Protein AF-0000000082329193 (afdb_homodimer)

Radius of gyration: 23.42 Å; Cα contacts (8 Å, |Δi|>4): 930; chains: 2; bounding box: 55×65×47 Å

Sequence (486 aa):
MKSSQPLEFGHDDRKLIYEYVERHGAVDPEEARRELDVDPSGLRHHVAILKRDGRLEETDGKLRVTIDAGAEEEYVADDLEFHVRPARQEDLSGVVGAIRQVAAEKTYIEAESVADEIDHEEALLRHNELESRMFFVATVEDEVVGWVHIHAPELEKLSHTAELTVGVLDEYQGHGLGSHLLSRGLEWAGSNGYERVYQSVPSSNEDAIAFLEAHDWETEAVREDHYKLNGHYVDEVMMAIELMKSSQPLEFGHDDRKLIYEYVERHGAVDPEEARRELDVDPSGLRHHVAILKRDGRLEETDGKLRVTIDAGAEEEYVADDLEFHVRPARQEDLSGVVGAIRQVAAEKTYIEAESVADEIDHEEALLRHNELESRMFFVATVEDEVVGWVHIHAPELEKLSHTAELTVGVLDEYQGHGLGSHLLSRGLEWAGSNGYERVYQSVPSSNEDAIAFLEAHDWETEAVREDHYKLNGHYVDEVMMAIEL

Secondary structure (DSSP, 8-state):
---------SSHHHHHHHHHHHHHSSB-HHHHHHHHT--HHHHHHHHHHHHHTTSEEEETTEEEE-------EEEEETTEEEEEEE--GGGHHHHHHHHHHHHHHHT-HHHHHHHHHHHHHT-S-EESSSEEEEEEEEEETTEEEEEEEEEEE--GGGTTEEEEEEEE-GGGTTSSHHHHHHHHHHHHHHHTT--EEEEEEETT-HHHHHHHHHTT-EEEEEEEEEEEETTEEEEEEEEEEE-/---------SSHHHHHHHHHHHHHSSB-HHHHHHHHT--HHHHHHHHHHHHHTTSEEEETTEEEE-------EEEEETTEEEEEEE--GGGHHHHHHHHHHHHHHHT-HHHHHHHHHHHHHT-S-EESSSEEEEEEEEEETTEEEEEEEEEEE--GGGTTEEEEEEEE-GGGTTSSHHHHHHHHHHHHHHHTT--EEEEEEETT-HHHHHHHHHTT-EEEEEEEEEEEETTEEEEEEEEEEE-

Structure (mmCIF, N/CA/C/O backbone):
data_AF-0000000082329193-model_v1
#
loop_
_entity.id
_entity.type
_entity.pdbx_description
1 polymer 'GNAT family N-acetyltransferase'
#
loop_
_atom_site.group_PDB
_atom_site.id
_atom_site.type_symbol
_atom_site.label_atom_id
_atom_site.label_alt_id
_atom_site.label_comp_id
_atom_site.label_asym_id
_atom_site.label_entity_id
_atom_site.label_seq_id
_atom_site.pdbx_PDB_ins_code
_atom_site.Cartn_x
_atom_site.Cartn_y
_atom_site.Cartn_z
_atom_site.occupancy
_atom_site.B_iso_or_equiv
_atom_site.auth_seq_id
_atom_site.auth_comp_id
_atom_site.auth_asym_id
_atom_site.auth_atom_id
_atom_site.pdbx_PDB_model_num
ATOM 1 N N . MET A 1 1 ? -9.039 -22.938 12.07 1 22.84 1 MET A N 1
ATOM 2 C CA . MET A 1 1 ? -7.895 -22.406 11.328 1 22.84 1 MET A CA 1
ATOM 3 C C . MET A 1 1 ? -7.031 -21.531 12.227 1 22.84 1 MET A C 1
ATOM 5 O O . MET A 1 1 ? -7.535 -20.594 12.852 1 22.84 1 MET A O 1
ATOM 9 N N . LYS A 1 2 ? -5.883 -21.906 12.758 1 33.28 2 LYS A N 1
ATOM 10 C CA . LYS A 1 2 ? -5.219 -21.312 13.914 1 33.28 2 LYS A CA 1
ATOM 11 C C . LYS A 1 2 ? -5.074 -19.797 13.75 1 33.28 2 LYS A C 1
ATOM 13 O O . LYS A 1 2 ? -4.789 -19.312 12.656 1 33.28 2 LYS A O 1
ATOM 18 N N . SER A 1 3 ? -5.703 -18.969 14.344 1 34.03 3 SER A N 1
ATOM 19 C CA . SER A 1 3 ? -5.602 -17.516 14.508 1 34.03 3 SER A CA 1
ATOM 20 C C . SER A 1 3 ? -4.18 -17.031 14.25 1 34.03 3 SER A C 1
ATOM 22 O O . SER A 1 3 ? -3.219 -17.609 14.766 1 34.03 3 SER A O 1
ATOM 24 N N . SER A 1 4 ? -3.818 -16.609 13.133 1 41.75 4 SER A N 1
ATOM 25 C CA . SER A 1 4 ? -2.434 -16.219 12.891 1 41.75 4 SER A CA 1
ATOM 26 C C . SER A 1 4 ? -1.807 -15.609 14.141 1 41.75 4 SER A C 1
ATOM 28 O O . SER A 1 4 ? -2.303 -14.609 14.672 1 41.75 4 SER A O 1
ATOM 30 N N . GLN A 1 5 ? -1.418 -16.344 15.125 1 50.56 5 GLN A N 1
ATOM 31 C CA . GLN A 1 5 ? -0.694 -15.922 16.328 1 50.56 5 GLN A CA 1
ATOM 32 C C . GLN A 1 5 ? 0.233 -14.742 16.016 1 50.56 5 GLN A C 1
ATOM 34 O O . GLN A 1 5 ? 0.894 -14.727 14.977 1 50.56 5 GLN A O 1
ATOM 39 N N . PRO A 1 6 ? -0.07 -13.633 16.625 1 60.91 6 PRO A N 1
ATOM 40 C CA . PRO A 1 6 ? 0.917 -12.555 16.531 1 60.91 6 PRO A CA 1
ATOM 41 C C . PRO A 1 6 ? 2.354 -13.07 16.484 1 60.91 6 PRO A C 1
ATOM 43 O O . PRO A 1 6 ? 2.66 -14.102 17.094 1 60.91 6 PRO A O 1
ATOM 46 N N . LEU A 1 7 ? 3.037 -12.672 15.383 1 72.06 7 LEU A N 1
ATOM 47 C CA . LEU A 1 7 ? 4.449 -13.031 15.297 1 72.06 7 LEU A CA 1
ATOM 48 C C . LEU A 1 7 ? 5.18 -12.68 16.594 1 72.06 7 LEU A C 1
ATOM 50 O O . LEU A 1 7 ? 5.461 -11.508 16.844 1 72.06 7 LEU A O 1
ATOM 54 N N . GLU A 1 8 ? 5.086 -13.609 17.578 1 80.25 8 GLU A N 1
ATOM 55 C CA . GLU A 1 8 ? 5.855 -13.414 18.797 1 80.25 8 GLU A CA 1
ATOM 56 C C . GLU A 1 8 ? 7.238 -14.055 18.688 1 80.25 8 GLU A C 1
ATOM 58 O O . GLU A 1 8 ? 7.359 -15.227 18.312 1 80.25 8 GLU A O 1
ATOM 63 N N . PHE A 1 9 ? 8.273 -13.305 18.969 1 87.19 9 PHE A N 1
ATOM 64 C CA . PHE A 1 9 ? 9.633 -13.789 18.766 1 87.19 9 PHE A CA 1
ATOM 65 C C . PHE A 1 9 ? 10.336 -14 20.094 1 87.19 9 PHE A C 1
ATOM 67 O O . PHE A 1 9 ? 11.344 -14.711 20.172 1 87.19 9 PHE A O 1
ATOM 74 N N . GLY A 1 10 ? 9.852 -13.453 21.141 1 84.94 10 GLY A N 1
ATOM 75 C CA . GLY A 1 10 ? 10.391 -13.633 22.469 1 84.94 10 GLY A CA 1
ATOM 76 C C . GLY A 1 10 ? 11.758 -13 22.656 1 84.94 10 GLY A C 1
ATOM 77 O O . GLY A 1 10 ? 12.32 -13.047 23.75 1 84.94 10 GLY A O 1
ATOM 78 N N . HIS A 1 11 ? 12.422 -12.602 21.641 1 89.31 11 HIS A N 1
ATOM 79 C CA . HIS A 1 11 ? 13.75 -11.992 21.688 1 89.31 11 HIS A CA 1
ATOM 80 C C . HIS A 1 11 ? 13.938 -11.016 20.531 1 89.31 11 HIS A C 1
ATOM 82 O O . HIS A 1 11 ? 13.578 -11.312 19.391 1 89.31 11 HIS A O 1
ATOM 88 N N . ASP A 1 12 ? 14.586 -9.961 20.797 1 90.5 12 ASP A N 1
ATOM 89 C CA . ASP A 1 12 ? 14.758 -8.891 19.828 1 90.5 12 ASP A CA 1
ATOM 90 C C . ASP A 1 12 ? 15.57 -9.367 18.625 1 90.5 12 ASP A C 1
ATOM 92 O O . ASP A 1 12 ? 15.25 -9.047 17.484 1 90.5 12 ASP A O 1
ATOM 96 N N . ASP A 1 13 ? 16.547 -10.109 18.891 1 91.62 13 ASP A N 1
ATOM 97 C CA . ASP A 1 13 ? 17.406 -10.602 17.812 1 91.62 13 ASP A CA 1
ATOM 98 C C . ASP A 1 13 ? 16.609 -11.516 16.875 1 91.62 13 ASP A C 1
ATOM 100 O O . ASP A 1 13 ? 16.812 -11.477 15.656 1 91.62 13 ASP A O 1
ATOM 104 N N . ARG A 1 14 ? 15.797 -12.305 17.422 1 93.38 14 ARG A N 1
ATOM 105 C CA . ARG A 1 14 ? 14.984 -13.195 16.609 1 93.38 14 ARG A CA 1
ATOM 106 C C . ARG A 1 14 ? 14.039 -12.406 15.711 1 93.38 14 ARG A C 1
ATOM 108 O O . ARG A 1 14 ? 13.852 -12.75 14.539 1 93.38 14 ARG A O 1
ATOM 115 N N . LYS A 1 15 ? 13.523 -11.398 16.344 1 92.69 15 LYS A N 1
ATOM 116 C CA . LYS A 1 15 ? 12.648 -10.531 15.547 1 92.69 15 LYS A CA 1
ATOM 117 C C . LYS A 1 15 ? 13.414 -9.891 14.391 1 92.69 15 LYS A C 1
ATOM 119 O O . LYS A 1 15 ? 12.945 -9.891 13.25 1 92.69 15 LYS A O 1
ATOM 124 N N . LEU A 1 16 ? 14.539 -9.461 14.68 1 92.25 16 LEU A N 1
ATOM 125 C CA . LEU A 1 16 ? 15.359 -8.789 13.68 1 92.25 16 LEU A CA 1
ATOM 126 C C . LEU A 1 16 ? 15.75 -9.75 12.562 1 92.25 16 LEU A C 1
ATOM 128 O O . LEU A 1 16 ? 15.695 -9.383 11.383 1 92.25 16 LEU A O 1
ATOM 132 N N . ILE A 1 17 ? 16.125 -10.875 12.969 1 93.44 17 ILE A N 1
ATOM 133 C CA . ILE A 1 17 ? 16.531 -11.883 11.992 1 93.44 17 ILE A CA 1
ATOM 134 C C . ILE A 1 17 ? 15.344 -12.234 11.094 1 93.44 17 ILE A C 1
ATOM 136 O O . ILE A 1 17 ? 15.469 -12.266 9.867 1 93.44 17 ILE A O 1
ATOM 140 N N . TYR A 1 18 ? 14.258 -12.438 11.703 1 93.44 18 TYR A N 1
ATOM 141 C CA . TYR A 1 18 ? 13.062 -12.781 10.953 1 93.44 18 TYR A CA 1
ATOM 142 C C . TYR A 1 18 ? 12.703 -11.68 9.961 1 93.44 18 TYR A C 1
ATOM 144 O O . TYR A 1 18 ? 12.461 -11.945 8.781 1 93.44 18 TYR A O 1
ATOM 152 N N . GLU A 1 19 ? 12.664 -10.492 10.414 1 91.31 19 GLU A N 1
ATOM 153 C CA . GLU A 1 19 ? 12.281 -9.359 9.578 1 91.31 19 GLU A CA 1
ATOM 154 C C . GLU A 1 19 ? 13.25 -9.18 8.414 1 91.31 19 GLU A C 1
ATOM 156 O O . GLU A 1 19 ? 12.836 -8.82 7.309 1 91.31 19 GLU A O 1
ATOM 161 N N . TYR A 1 20 ? 14.492 -9.445 8.711 1 92.19 20 TYR A N 1
ATOM 162 C CA . TYR A 1 20 ? 15.492 -9.344 7.652 1 92.19 20 TYR A CA 1
ATOM 163 C C . TYR A 1 20 ? 15.234 -10.375 6.559 1 92.19 20 TYR A C 1
ATOM 165 O O . TYR A 1 20 ? 15.242 -10.039 5.371 1 92.19 20 TYR A O 1
ATOM 173 N N . VAL A 1 21 ? 14.977 -11.586 6.984 1 92.94 21 VAL A N 1
ATOM 174 C CA . VAL A 1 21 ? 14.719 -12.656 6.035 1 92.94 21 VAL A CA 1
ATOM 175 C C . VAL A 1 21 ? 13.445 -12.367 5.254 1 92.94 21 VAL A C 1
ATOM 177 O O . VAL A 1 21 ? 13.406 -12.5 4.027 1 92.94 21 VAL A O 1
ATOM 180 N N . GLU A 1 22 ? 12.5 -11.977 5.941 1 91 22 GLU A N 1
ATOM 181 C CA . GLU A 1 22 ? 11.211 -11.672 5.328 1 91 22 GLU A CA 1
ATOM 182 C C . GLU A 1 22 ? 11.352 -10.562 4.289 1 91 22 GLU A C 1
ATOM 184 O O . GLU A 1 22 ? 10.797 -10.664 3.191 1 91 22 GLU A O 1
ATOM 189 N N . ARG A 1 23 ? 12.078 -9.586 4.555 1 88.94 23 ARG A N 1
ATOM 190 C CA . ARG A 1 23 ? 12.258 -8.422 3.688 1 88.94 23 ARG A CA 1
ATOM 191 C C . ARG A 1 23 ? 13.016 -8.805 2.416 1 88.94 23 ARG A C 1
ATOM 193 O O . ARG A 1 23 ? 12.781 -8.219 1.354 1 88.94 23 ARG A O 1
ATOM 200 N N . HIS A 1 24 ? 13.797 -9.805 2.545 1 90.19 24 HIS A N 1
ATOM 201 C CA . HIS A 1 24 ? 14.68 -10.094 1.423 1 90.19 24 HIS A CA 1
ATOM 202 C C . HIS A 1 24 ? 14.242 -11.359 0.688 1 90.19 24 HIS A C 1
ATOM 204 O O . HIS A 1 24 ? 14.734 -11.648 -0.405 1 90.19 24 HIS A O 1
ATOM 210 N N . GLY A 1 25 ? 13.312 -12.086 1.267 1 90.38 25 GLY A N 1
ATOM 211 C CA . GLY A 1 25 ? 12.727 -13.242 0.604 1 90.38 25 GLY A CA 1
ATOM 212 C C . GLY A 1 25 ? 13.523 -14.516 0.813 1 90.38 25 GLY A C 1
ATOM 213 O O . GLY A 1 25 ? 12.961 -15.555 1.174 1 90.38 25 GLY A O 1
ATOM 214 N N . ALA A 1 26 ? 14.82 -14.492 0.494 1 92.12 26 ALA A N 1
ATOM 215 C CA . ALA A 1 26 ? 15.797 -15.562 0.684 1 92.12 26 ALA A CA 1
ATOM 216 C C . ALA A 1 26 ? 17.188 -15 0.984 1 92.12 26 ALA A C 1
ATOM 218 O O . ALA A 1 26 ? 17.734 -14.227 0.193 1 92.12 26 ALA A O 1
ATOM 219 N N . VAL A 1 27 ? 17.719 -15.508 2.176 1 94.81 27 VAL A N 1
ATOM 220 C CA . VAL A 1 27 ? 18.938 -14.836 2.611 1 94.81 27 VAL A CA 1
ATOM 221 C C . VAL A 1 27 ? 19.984 -15.867 3.021 1 94.81 27 VAL A C 1
ATOM 223 O O . VAL A 1 27 ? 19.656 -16.875 3.648 1 94.81 27 VAL A O 1
ATOM 226 N N . ASP A 1 28 ? 21.203 -15.586 2.588 1 95.19 28 ASP A N 1
ATOM 227 C CA . ASP A 1 28 ? 22.328 -16.344 3.125 1 95.19 28 ASP A CA 1
ATOM 228 C C . ASP A 1 28 ? 22.516 -16.047 4.609 1 95.19 28 ASP A C 1
ATOM 230 O O . ASP A 1 28 ? 22.594 -14.891 5.016 1 95.19 28 ASP A O 1
ATOM 234 N N . PRO A 1 29 ? 22.547 -17.125 5.379 1 94.12 29 PRO A N 1
ATOM 235 C CA . PRO A 1 29 ? 22.688 -16.906 6.824 1 94.12 29 PRO A CA 1
ATOM 236 C C . PRO A 1 29 ? 23.891 -16.047 7.184 1 94.12 29 PRO A C 1
ATOM 238 O O . PRO A 1 29 ? 23.797 -15.203 8.078 1 94.12 29 PRO A O 1
ATOM 241 N N . GLU A 1 30 ? 24.984 -16.219 6.539 1 92.81 30 GLU A N 1
ATOM 242 C CA . GLU A 1 30 ? 26.172 -15.43 6.848 1 92.81 30 GLU A CA 1
ATOM 243 C C . GLU A 1 30 ? 25.984 -13.969 6.457 1 92.81 30 GLU A C 1
ATOM 245 O O . GLU A 1 30 ? 26.484 -13.07 7.137 1 92.81 30 GLU A O 1
ATOM 250 N N . GLU A 1 31 ? 25.375 -13.812 5.426 1 92.75 31 GLU A N 1
ATOM 251 C CA . GLU A 1 31 ? 25.047 -12.445 5.023 1 92.75 31 GLU A CA 1
ATOM 252 C C . GLU A 1 31 ? 24.156 -11.766 6.059 1 92.75 31 GLU A C 1
ATOM 254 O O . GLU A 1 31 ? 24.391 -10.617 6.426 1 92.75 31 GLU A O 1
ATOM 259 N N . ALA A 1 32 ? 23.141 -12.492 6.473 1 92.12 32 ALA A N 1
ATOM 260 C CA . ALA A 1 32 ? 22.25 -11.969 7.5 1 92.12 32 ALA A CA 1
ATOM 261 C C . ALA A 1 32 ? 23.016 -11.609 8.766 1 92.12 32 ALA A C 1
ATOM 263 O O . ALA A 1 32 ? 22.781 -10.555 9.367 1 92.12 32 ALA A O 1
ATOM 264 N N . ARG A 1 33 ? 23.906 -12.43 9.117 1 92 33 ARG A N 1
ATOM 265 C CA . ARG A 1 33 ? 24.719 -12.211 10.305 1 92 33 ARG A CA 1
ATOM 266 C C . ARG A 1 33 ? 25.5 -10.906 10.203 1 92 33 ARG A C 1
ATOM 268 O O . ARG A 1 33 ? 25.484 -10.094 11.133 1 92 33 ARG A O 1
ATOM 275 N N . ARG A 1 34 ? 26.172 -10.711 9.125 1 90.94 34 ARG A N 1
ATOM 276 C CA . ARG A 1 34 ? 27 -9.523 8.906 1 90.94 34 ARG A CA 1
ATOM 277 C C . ARG A 1 34 ? 26.141 -8.258 8.898 1 90.94 34 ARG A C 1
ATOM 279 O O . ARG A 1 34 ? 26.5 -7.266 9.539 1 90.94 34 ARG A O 1
ATOM 286 N N . GLU A 1 35 ? 25.062 -8.328 8.289 1 88.62 35 GLU A N 1
ATOM 287 C CA . GLU A 1 35 ? 24.203 -7.16 8.125 1 88.62 35 GLU A CA 1
ATOM 288 C C . GLU A 1 35 ? 23.531 -6.773 9.445 1 88.62 35 GLU A C 1
ATOM 290 O O . GLU A 1 35 ? 23.312 -5.594 9.711 1 88.62 35 GLU A O 1
ATOM 295 N N . LEU A 1 36 ? 23.25 -7.777 10.273 1 91.5 36 LEU A N 1
ATOM 296 C CA . LEU A 1 36 ? 22.516 -7.527 11.5 1 91.5 36 LEU A CA 1
ATOM 297 C C . LEU A 1 36 ? 23.469 -7.387 12.688 1 91.5 36 LEU A C 1
ATOM 299 O O . LEU A 1 36 ? 23.031 -7.082 13.805 1 91.5 36 LEU A O 1
ATOM 303 N N . ASP A 1 37 ? 24.672 -7.594 12.398 1 91.06 37 ASP A N 1
ATOM 304 C CA . ASP A 1 37 ? 25.719 -7.492 13.414 1 91.06 37 ASP A CA 1
ATOM 305 C C . ASP A 1 37 ? 25.422 -8.406 14.594 1 91.06 37 ASP A C 1
ATOM 307 O O . ASP A 1 37 ? 25.438 -7.965 15.75 1 91.06 37 ASP A O 1
ATOM 311 N N . VAL A 1 38 ? 25.125 -9.594 14.312 1 90.88 38 VAL A N 1
ATOM 312 C CA . VAL A 1 38 ? 24.906 -10.625 15.32 1 90.88 38 VAL A CA 1
ATOM 313 C C . VAL A 1 38 ? 26.094 -11.594 15.328 1 90.88 38 VAL A C 1
ATOM 315 O O . VAL A 1 38 ? 26.641 -11.922 14.273 1 90.88 38 VAL A O 1
ATOM 318 N N . ASP A 1 39 ? 26.469 -12.016 16.5 1 92.31 39 ASP A N 1
ATOM 319 C CA . ASP A 1 39 ? 27.594 -12.945 16.547 1 92.31 39 ASP A CA 1
ATOM 320 C C . ASP A 1 39 ? 27.188 -14.32 16.016 1 92.31 39 ASP A C 1
ATOM 322 O O . ASP A 1 39 ? 26.016 -14.68 16.031 1 92.31 39 ASP A O 1
ATOM 326 N N . PRO A 1 40 ? 28.141 -15.047 15.562 1 92.25 40 PRO A N 1
ATOM 327 C CA . PRO A 1 40 ? 27.844 -16.328 14.914 1 92.25 40 PRO A CA 1
ATOM 328 C C . PRO A 1 40 ? 27.078 -17.297 15.812 1 92.25 40 PRO A C 1
ATOM 330 O O . PRO A 1 40 ? 26.141 -17.938 15.367 1 92.25 40 PRO A O 1
ATOM 333 N N . SER A 1 41 ? 27.469 -17.406 17.031 1 93.62 41 SER A N 1
ATOM 334 C CA . SER A 1 41 ? 26.797 -18.297 17.953 1 93.62 41 SER A CA 1
ATOM 335 C C . SER A 1 41 ? 25.359 -17.859 18.188 1 93.62 41 SER A C 1
ATOM 337 O O . SER A 1 41 ? 24.453 -18.703 18.266 1 93.62 41 SER A O 1
ATOM 339 N N . GLY A 1 42 ? 25.172 -16.641 18.312 1 92.88 42 GLY A N 1
ATOM 340 C CA . GLY A 1 42 ? 23.828 -16.094 18.484 1 92.88 42 GLY A CA 1
ATOM 341 C C . GLY A 1 42 ? 22.922 -16.344 17.297 1 92.88 42 GLY A C 1
ATOM 342 O O . GLY A 1 42 ? 21.766 -16.734 17.453 1 92.88 42 GLY A O 1
ATOM 343 N N . LEU A 1 43 ? 23.469 -16.109 16.141 1 94.5 43 LEU A N 1
ATOM 344 C CA . LEU A 1 43 ? 22.672 -16.328 14.93 1 94.5 43 LEU A CA 1
ATOM 345 C C . LEU A 1 43 ? 22.219 -17.766 14.844 1 94.5 43 LEU A C 1
ATOM 347 O O . LEU A 1 43 ? 21.031 -18.031 14.594 1 94.5 43 LEU A O 1
ATOM 351 N N . ARG A 1 44 ? 23.172 -18.641 15.031 1 94 44 ARG A N 1
ATOM 352 C CA . ARG A 1 44 ? 22.859 -20.062 14.961 1 94 44 ARG A CA 1
ATOM 353 C C . ARG A 1 44 ? 21.766 -20.422 15.969 1 94 44 ARG A C 1
ATOM 355 O O . ARG A 1 44 ? 20.828 -21.156 15.633 1 94 44 ARG A O 1
ATOM 362 N N . HIS A 1 45 ? 21.922 -19.891 17.141 1 95.25 45 HIS A N 1
ATOM 363 C CA . HIS A 1 45 ? 20.969 -20.156 18.203 1 95.25 45 HIS A CA 1
ATOM 364 C C . HIS A 1 45 ? 19.578 -19.625 17.844 1 95.25 45 HIS A C 1
ATOM 366 O O . HIS A 1 45 ? 18.594 -20.359 17.922 1 95.25 45 HIS A O 1
ATOM 372 N N . HIS A 1 46 ? 19.469 -18.453 17.422 1 95.12 46 HIS A N 1
ATOM 373 C CA . HIS A 1 46 ? 18.203 -17.812 17.141 1 95.12 46 HIS A CA 1
ATOM 374 C C . HIS A 1 46 ? 17.547 -18.422 15.906 1 95.12 46 HIS A C 1
ATOM 376 O O . HIS A 1 46 ? 16.328 -18.609 15.875 1 95.12 46 HIS A O 1
ATOM 382 N N . VAL A 1 47 ? 18.328 -18.703 14.938 1 95.56 47 VAL A N 1
ATOM 383 C CA . VAL A 1 47 ? 17.797 -19.328 13.727 1 95.56 47 VAL A CA 1
ATOM 384 C C . VAL A 1 47 ? 17.234 -20.703 14.055 1 95.56 47 VAL A C 1
ATOM 386 O O . VAL A 1 47 ? 16.188 -21.094 13.539 1 95.56 47 VAL A O 1
ATOM 389 N N . ALA A 1 48 ? 17.922 -21.391 14.898 1 95.56 48 ALA A N 1
ATOM 390 C CA . ALA A 1 48 ? 17.453 -22.703 15.32 1 95.56 48 ALA A CA 1
ATOM 391 C C . ALA A 1 48 ? 16.078 -22.609 15.984 1 95.56 48 ALA A C 1
ATOM 393 O O . ALA A 1 48 ? 15.195 -23.422 15.719 1 95.56 48 ALA A O 1
ATOM 394 N N . ILE A 1 49 ? 15.914 -21.672 16.766 1 94.56 49 ILE A N 1
ATOM 395 C CA . ILE A 1 49 ? 14.641 -21.469 17.453 1 94.56 49 ILE A CA 1
ATOM 396 C C . ILE A 1 49 ? 13.57 -21.062 16.453 1 94.56 49 ILE A C 1
ATOM 398 O O . ILE A 1 49 ? 12.445 -21.578 16.5 1 94.56 49 ILE A O 1
ATOM 402 N N . LEU A 1 50 ? 13.914 -20.172 15.539 1 94.88 50 LEU A N 1
ATOM 403 C CA . LEU A 1 50 ? 12.969 -19.719 14.523 1 94.88 50 LEU A CA 1
ATOM 404 C C . LEU A 1 50 ? 12.516 -20.875 13.641 1 94.88 50 LEU A C 1
ATOM 406 O O . LEU A 1 50 ? 11.352 -20.938 13.234 1 94.88 50 LEU A O 1
ATOM 410 N N . LYS A 1 51 ? 13.422 -21.766 13.375 1 94.38 51 LYS A N 1
ATOM 411 C CA . LYS A 1 51 ? 13.086 -22.953 12.594 1 94.38 51 LYS A CA 1
ATOM 412 C C . LYS A 1 51 ? 12.172 -23.875 13.391 1 94.38 51 LYS A C 1
ATOM 414 O O . LYS A 1 51 ? 11.18 -24.375 12.859 1 94.38 51 LYS A O 1
ATOM 419 N N . ARG A 1 52 ? 12.531 -24.078 14.586 1 93.12 52 ARG A N 1
ATOM 420 C CA . ARG A 1 52 ? 11.734 -24.922 15.461 1 93.12 52 ARG A CA 1
ATOM 421 C C . ARG A 1 52 ? 10.305 -24.406 15.594 1 93.12 52 ARG A C 1
ATOM 423 O O . ARG A 1 52 ? 9.352 -25.172 15.586 1 93.12 52 ARG A O 1
ATOM 430 N N . ASP A 1 53 ? 10.211 -23.109 15.633 1 91.69 53 ASP A N 1
ATOM 431 C CA . ASP A 1 53 ? 8.922 -22.453 15.82 1 91.69 53 ASP A CA 1
ATOM 432 C C . ASP A 1 53 ? 8.164 -22.344 14.492 1 91.69 53 ASP A C 1
ATOM 434 O O . ASP A 1 53 ? 7.07 -21.797 14.445 1 91.69 53 ASP A O 1
ATOM 438 N N . GLY A 1 54 ? 8.742 -22.797 13.453 1 89.94 54 GLY A N 1
ATOM 439 C CA . GLY A 1 54 ? 8.086 -22.797 12.156 1 89.94 54 GLY A CA 1
ATOM 440 C C . GLY A 1 54 ? 8.039 -21.438 11.5 1 89.94 54 GLY A C 1
ATOM 441 O O . GLY A 1 54 ? 7.172 -21.172 10.672 1 89.94 54 GLY A O 1
ATOM 442 N N . ARG A 1 55 ? 8.906 -20.562 11.906 1 92.44 55 ARG A N 1
ATOM 443 C CA . ARG A 1 55 ? 8.922 -19.219 11.352 1 92.44 55 ARG A CA 1
ATOM 444 C C . ARG A 1 55 ? 9.844 -19.125 10.141 1 92.44 55 ARG A C 1
ATOM 446 O O . ARG A 1 55 ? 9.523 -18.453 9.156 1 92.44 55 ARG A O 1
ATOM 453 N N . LEU A 1 56 ? 10.93 -19.812 10.273 1 94.25 56 LEU A N 1
ATOM 454 C CA . LEU A 1 56 ? 11.883 -19.859 9.172 1 94.25 56 LEU A CA 1
ATOM 455 C C . LEU A 1 56 ? 12.141 -21.297 8.734 1 94.25 56 LEU A C 1
ATOM 457 O O . LEU A 1 56 ? 11.914 -22.234 9.5 1 94.25 56 LEU A O 1
ATOM 461 N N . GLU A 1 57 ? 12.547 -21.422 7.555 1 93.38 57 GLU A N 1
ATOM 462 C CA . GLU A 1 57 ? 13.055 -22.672 6.996 1 93.38 57 GLU A CA 1
ATOM 463 C C . GLU A 1 57 ? 14.32 -22.422 6.176 1 93.38 57 GLU A C 1
ATOM 465 O O . GLU A 1 57 ? 14.641 -21.281 5.848 1 93.38 57 GLU A O 1
ATOM 470 N N . GLU A 1 58 ? 15.047 -23.438 6.008 1 93.06 58 GLU A N 1
ATOM 471 C CA . GLU A 1 58 ? 16.266 -23.344 5.203 1 93.06 58 GLU A CA 1
ATOM 472 C C . GLU A 1 58 ? 16.203 -24.266 4 1 93.06 58 GLU A C 1
ATOM 474 O O . GLU A 1 58 ? 15.977 -25.484 4.152 1 93.06 58 GLU A O 1
ATOM 479 N N . THR A 1 59 ? 16.281 -23.734 2.887 1 88.94 59 THR A N 1
ATOM 480 C CA . THR A 1 59 ? 16.297 -24.469 1.63 1 88.94 59 THR A CA 1
ATOM 481 C C . THR A 1 59 ? 17.5 -24.047 0.777 1 88.94 59 THR A C 1
ATOM 483 O O . THR A 1 59 ? 17.688 -22.875 0.49 1 88.94 59 THR A O 1
ATOM 486 N N . ASP A 1 60 ? 18.297 -25.031 0.357 1 91.38 60 ASP A N 1
ATOM 487 C CA . ASP A 1 60 ? 19.469 -24.797 -0.476 1 91.38 60 ASP A CA 1
ATOM 488 C C . ASP A 1 60 ? 20.391 -23.75 0.162 1 91.38 60 ASP A C 1
ATOM 490 O O . ASP A 1 60 ? 20.859 -22.828 -0.51 1 91.38 60 ASP A O 1
ATOM 494 N N . GLY A 1 61 ? 20.422 -23.812 1.43 1 92.12 61 GLY A N 1
ATOM 495 C CA . GLY A 1 61 ? 21.375 -23 2.168 1 92.12 61 GLY A CA 1
ATOM 496 C C . GLY A 1 61 ? 20.891 -21.594 2.438 1 92.12 61 GLY A C 1
ATOM 497 O O . GLY A 1 61 ? 21.625 -20.766 2.977 1 92.12 61 GLY A O 1
ATOM 498 N N . LYS A 1 62 ? 19.703 -21.344 2.068 1 95.25 62 LYS A N 1
ATOM 499 C CA . LYS A 1 62 ? 19.172 -20 2.283 1 95.25 62 LYS A CA 1
ATOM 500 C C . LYS A 1 62 ? 17.984 -20.031 3.242 1 95.25 62 LYS A C 1
ATOM 502 O O . LYS A 1 62 ? 17.188 -20.969 3.221 1 95.25 62 LYS A O 1
ATOM 507 N N . LEU A 1 63 ? 17.938 -19.016 4.078 1 95.56 63 LEU A N 1
ATOM 508 C CA . LEU A 1 63 ? 16.812 -18.859 5.008 1 95.56 63 LEU A CA 1
ATOM 509 C C . LEU A 1 63 ? 15.625 -18.203 4.32 1 95.56 63 LEU A C 1
ATOM 511 O O . LEU A 1 63 ? 15.789 -17.281 3.523 1 95.56 63 LEU A O 1
ATOM 515 N N . ARG A 1 64 ? 14.484 -18.766 4.625 1 93.62 64 ARG A N 1
ATOM 516 C CA . ARG A 1 64 ? 13.219 -18.25 4.105 1 93.62 64 ARG A CA 1
ATOM 517 C C . ARG A 1 64 ? 12.125 -18.297 5.168 1 93.62 64 ARG A C 1
ATOM 519 O O . ARG A 1 64 ? 12.195 -19.109 6.098 1 93.62 64 ARG A O 1
ATOM 526 N N . VAL A 1 65 ? 11.188 -17.422 4.988 1 91 65 VAL A N 1
ATOM 527 C CA . VAL A 1 65 ? 10.031 -17.484 5.875 1 91 65 VAL A CA 1
ATOM 528 C C . VAL A 1 65 ? 9.211 -18.734 5.547 1 91 65 VAL A C 1
ATOM 530 O O . VAL A 1 65 ? 9.055 -19.094 4.379 1 91 65 VAL A O 1
ATOM 533 N N . THR A 1 66 ? 8.719 -19.375 6.617 1 86.56 66 THR A N 1
ATOM 534 C CA . THR A 1 66 ? 7.871 -20.547 6.438 1 86.56 66 THR A CA 1
ATOM 535 C C . THR A 1 66 ? 6.426 -20.141 6.184 1 86.56 66 THR A C 1
ATOM 537 O O . THR A 1 66 ? 5.879 -19.297 6.902 1 86.56 66 THR A O 1
ATOM 540 N N . ILE A 1 67 ? 5.918 -20.672 5.117 1 79.38 67 ILE A N 1
ATOM 541 C CA . ILE A 1 67 ? 4.496 -20.453 4.879 1 79.38 67 ILE A CA 1
ATOM 542 C C . ILE A 1 67 ? 3.801 -21.781 4.617 1 79.38 67 ILE A C 1
ATOM 544 O O . ILE A 1 67 ? 4.289 -22.609 3.83 1 79.38 67 ILE A O 1
ATOM 548 N N . ASP A 1 68 ? 2.768 -22.016 5.352 1 80.38 68 ASP A N 1
ATOM 549 C CA . ASP A 1 68 ? 1.958 -23.203 5.121 1 80.38 68 ASP A CA 1
ATOM 550 C C . ASP A 1 68 ? 1.047 -23.031 3.91 1 80.38 68 ASP A C 1
ATOM 552 O O . ASP A 1 68 ? -0.077 -22.547 4.039 1 80.38 68 ASP A O 1
ATOM 556 N N . ALA A 1 69 ? 1.588 -23.391 2.754 1 80.94 69 ALA A N 1
ATOM 557 C CA . ALA A 1 69 ? 0.855 -23.109 1.524 1 80.94 69 ALA A CA 1
ATOM 558 C C . ALA A 1 69 ? 0.494 -24.391 0.783 1 80.94 69 ALA A C 1
ATOM 560 O O . ALA A 1 69 ? 0.035 -24.344 -0.361 1 80.94 69 ALA A O 1
ATOM 561 N N . GLY A 1 70 ? 0.545 -25.516 1.355 1 80.81 70 GLY A N 1
ATOM 562 C CA . GLY A 1 70 ? 0.214 -26.766 0.703 1 80.81 70 GLY A CA 1
ATOM 563 C C . GLY A 1 70 ? 1.243 -27.188 -0.328 1 80.81 70 GLY A C 1
ATOM 564 O O . GLY A 1 70 ? 2.277 -26.547 -0.487 1 80.81 70 GLY A O 1
ATOM 565 N N . ALA A 1 71 ? 0.945 -28.297 -1.05 1 81.88 71 ALA A N 1
ATOM 566 C CA . ALA A 1 71 ? 1.931 -28.922 -1.929 1 81.88 71 ALA A CA 1
ATOM 567 C C . ALA A 1 71 ? 1.715 -28.516 -3.381 1 81.88 71 ALA A C 1
ATOM 569 O O . ALA A 1 71 ? 0.684 -27.922 -3.717 1 81.88 71 ALA A O 1
ATOM 570 N N . GLU A 1 72 ? 2.744 -28.734 -4.129 1 86.75 72 GLU A N 1
ATOM 571 C CA . GLU A 1 72 ? 2.648 -28.594 -5.578 1 86.75 72 GLU A CA 1
ATOM 572 C C . GLU A 1 72 ? 1.659 -29.609 -6.16 1 86.75 72 GLU A C 1
ATOM 574 O O . GLU A 1 72 ? 1.606 -30.75 -5.727 1 86.75 72 GLU A O 1
ATOM 579 N N . GLU A 1 73 ? 0.875 -29.125 -7.086 1 90.75 73 GLU A N 1
ATOM 580 C CA . GLU A 1 73 ? -0.063 -29.969 -7.812 1 90.75 73 GLU A CA 1
ATOM 581 C C . GLU A 1 73 ? 0.242 -29.984 -9.305 1 90.75 73 GLU A C 1
ATOM 583 O O . GLU A 1 73 ? 0.625 -28.953 -9.875 1 90.75 73 GLU A O 1
ATOM 588 N N . GLU A 1 74 ? 0.102 -31.156 -9.836 1 93 74 GLU A N 1
ATOM 589 C CA . GLU A 1 74 ? 0.354 -31.328 -11.266 1 93 74 GLU A CA 1
ATOM 590 C C . GLU A 1 74 ? -0.945 -31.547 -12.031 1 93 74 GLU A C 1
ATOM 592 O O . GLU A 1 74 ? -1.814 -32.312 -11.586 1 93 74 GLU A O 1
ATOM 597 N N . TYR A 1 75 ? -0.987 -30.891 -13.203 1 91.06 75 TYR A N 1
ATOM 598 C CA . TYR A 1 75 ? -2.164 -31.016 -14.055 1 91.06 75 TYR A CA 1
ATOM 599 C C . TYR A 1 75 ? -1.764 -31.281 -15.5 1 91.06 75 TYR A C 1
ATOM 601 O O . TYR A 1 75 ? -0.697 -30.844 -15.945 1 91.06 75 TYR A O 1
ATOM 609 N N . VAL A 1 76 ? -2.588 -32.094 -16.094 1 87.81 76 VAL A N 1
ATOM 610 C CA . VAL A 1 76 ? -2.455 -32.312 -17.531 1 87.81 76 VAL A CA 1
ATOM 611 C C . VAL A 1 76 ? -3.77 -31.953 -18.219 1 87.81 76 VAL A C 1
ATOM 613 O O . VAL A 1 76 ? -4.82 -32.5 -17.891 1 87.81 76 VAL A O 1
ATOM 616 N N . ALA A 1 77 ? -3.705 -30.922 -19.062 1 82.44 77 ALA A N 1
ATOM 617 C CA . ALA A 1 77 ? -4.875 -30.531 -19.844 1 82.44 77 ALA A CA 1
ATOM 618 C C . ALA A 1 77 ? -4.527 -30.391 -21.312 1 82.44 77 ALA A C 1
ATOM 620 O O . ALA A 1 77 ? -3.648 -29.609 -21.672 1 82.44 77 ALA A O 1
ATOM 621 N N . ASP A 1 78 ? -5.379 -31.062 -22.203 1 83 78 ASP A N 1
ATOM 622 C CA . ASP A 1 78 ? -5.23 -31 -23.641 1 83 78 ASP A CA 1
ATOM 623 C C . ASP A 1 78 ? -3.764 -31.094 -24.062 1 83 78 ASP A C 1
ATOM 625 O O . ASP A 1 78 ? -3.273 -30.25 -24.828 1 83 78 ASP A O 1
ATOM 629 N N . ASP A 1 79 ? -2.973 -31.828 -23.406 1 85.19 79 ASP A N 1
ATOM 630 C CA . ASP A 1 79 ? -1.586 -32.156 -23.734 1 85.19 79 ASP A CA 1
ATOM 631 C C . ASP A 1 79 ? -0.633 -31.109 -23.141 1 85.19 79 ASP A C 1
ATOM 633 O O . ASP A 1 79 ? 0.521 -31 -23.562 1 85.19 79 ASP A O 1
ATOM 637 N N . LEU A 1 80 ? -1.233 -30.234 -22.484 1 92.12 80 LEU A N 1
ATOM 638 C CA . LEU A 1 80 ? -0.365 -29.312 -21.766 1 92.12 80 LEU A CA 1
ATOM 639 C C . LEU A 1 80 ? -0.192 -29.734 -20.312 1 92.12 80 LEU A C 1
ATOM 641 O O . LEU A 1 80 ? -1.174 -29.875 -19.578 1 92.12 80 LEU A O 1
ATOM 645 N N . GLU A 1 81 ? 1.039 -29.953 -20 1 95.69 81 GLU A N 1
ATOM 646 C CA . GLU A 1 81 ? 1.366 -30.281 -18.609 1 95.69 81 GLU A CA 1
ATOM 647 C C . GLU A 1 81 ? 1.831 -29.047 -17.844 1 95.69 81 GLU A C 1
ATOM 649 O O . GLU A 1 81 ? 2.725 -28.328 -18.297 1 95.69 81 GLU A O 1
ATOM 654 N N . PHE A 1 82 ? 1.162 -28.797 -16.703 1 96.44 82 PHE A N 1
ATOM 655 C CA . PHE A 1 82 ? 1.584 -27.656 -15.906 1 96.44 82 PHE A CA 1
ATOM 656 C C . PHE A 1 82 ? 1.472 -27.953 -14.422 1 96.44 82 PHE A C 1
ATOM 658 O O . PHE A 1 82 ? 0.82 -28.922 -14.031 1 96.44 82 PHE A O 1
ATOM 665 N N . HIS A 1 83 ? 2.199 -27.156 -13.625 1 96.75 83 HIS A N 1
ATOM 666 C CA . HIS A 1 83 ? 2.227 -27.297 -12.172 1 96.75 83 HIS A CA 1
ATOM 667 C C . HIS A 1 83 ? 1.708 -26.031 -11.484 1 96.75 83 HIS A C 1
ATOM 669 O O . HIS A 1 83 ? 1.981 -24.922 -11.938 1 96.75 83 HIS A O 1
ATOM 675 N N . VAL A 1 84 ? 0.888 -26.234 -10.438 1 97.12 84 VAL A N 1
ATOM 676 C CA . VAL A 1 84 ? 0.495 -25.141 -9.547 1 97.12 84 VAL A CA 1
ATOM 677 C C . VAL A 1 84 ? 1.13 -25.359 -8.172 1 97.12 84 VAL A C 1
ATOM 679 O O . VAL A 1 84 ? 0.944 -26.406 -7.547 1 97.12 84 VAL A O 1
ATOM 682 N N . ARG A 1 85 ? 1.856 -24.375 -7.727 1 95.88 85 ARG A N 1
ATOM 683 C CA . ARG A 1 85 ? 2.615 -24.5 -6.488 1 95.88 85 ARG A CA 1
ATOM 684 C C . ARG A 1 85 ? 2.85 -23.141 -5.836 1 95.88 85 ARG A C 1
ATOM 686 O O . ARG A 1 85 ? 2.693 -22.109 -6.48 1 95.88 85 ARG A O 1
ATOM 693 N N . PRO A 1 86 ? 3.172 -23.188 -4.543 1 94.88 86 PRO A N 1
ATOM 694 C CA . PRO A 1 86 ? 3.615 -21.922 -3.945 1 94.88 86 PRO A CA 1
ATOM 695 C C . PRO A 1 86 ? 4.84 -21.328 -4.645 1 94.88 86 PRO A C 1
ATOM 697 O O . PRO A 1 86 ? 5.727 -22.078 -5.07 1 94.88 86 PRO A O 1
ATOM 700 N N . ALA A 1 87 ? 4.816 -20.016 -4.805 1 95.38 87 ALA A N 1
ATOM 701 C CA . ALA A 1 87 ? 5.957 -19.344 -5.422 1 95.38 87 ALA A CA 1
ATOM 702 C C . ALA A 1 87 ? 7.176 -19.391 -4.508 1 95.38 87 ALA A C 1
ATOM 704 O O . ALA A 1 87 ? 7.039 -19.422 -3.281 1 95.38 87 ALA A O 1
ATOM 705 N N . ARG A 1 88 ? 8.289 -19.406 -5.156 1 91.06 88 ARG A N 1
ATOM 706 C CA . ARG A 1 88 ? 9.578 -19.266 -4.477 1 91.06 88 ARG A CA 1
ATOM 707 C C . ARG A 1 88 ? 10.273 -17.969 -4.879 1 91.06 88 ARG A C 1
ATOM 709 O O . ARG A 1 88 ? 9.945 -17.375 -5.906 1 91.06 88 ARG A O 1
ATOM 716 N N . GLN A 1 89 ? 11.219 -17.609 -4.008 1 93.25 89 GLN A N 1
ATOM 717 C CA . GLN A 1 89 ? 11.922 -16.359 -4.285 1 93.25 89 GLN A CA 1
ATOM 718 C C . GLN A 1 89 ? 12.57 -16.375 -5.664 1 93.25 89 GLN A C 1
ATOM 720 O O . GLN A 1 89 ? 12.648 -15.352 -6.344 1 93.25 89 GLN A O 1
ATOM 725 N N . GLU A 1 90 ? 13.047 -17.5 -6.062 1 92.94 90 GLU A N 1
ATOM 726 C CA . GLU A 1 90 ? 13.695 -17.672 -7.359 1 92.94 90 GLU A CA 1
ATOM 727 C C . GLU A 1 90 ? 12.727 -17.375 -8.5 1 92.94 90 GLU A C 1
ATOM 729 O O . GLU A 1 90 ? 13.141 -17.156 -9.641 1 92.94 90 GLU A O 1
ATOM 734 N N . ASP A 1 91 ? 11.43 -17.406 -8.227 1 96.06 91 ASP A N 1
ATOM 735 C CA . ASP A 1 91 ? 10.406 -17.172 -9.234 1 96.06 91 ASP A CA 1
ATOM 736 C C . ASP A 1 91 ? 10.18 -15.68 -9.453 1 96.06 91 ASP A C 1
ATOM 738 O O . ASP A 1 91 ? 9.414 -15.281 -10.336 1 96.06 91 ASP A O 1
ATOM 742 N N . LEU A 1 92 ? 10.805 -14.797 -8.727 1 96.75 92 LEU A N 1
ATOM 743 C CA . LEU A 1 92 ? 10.508 -13.367 -8.664 1 96.75 92 LEU A CA 1
ATOM 744 C C . LEU A 1 92 ? 10.508 -12.758 -10.062 1 96.75 92 LEU A C 1
ATOM 746 O O . LEU A 1 92 ? 9.523 -12.148 -10.477 1 96.75 92 LEU A O 1
ATOM 750 N N . SER A 1 93 ? 11.594 -12.906 -10.781 1 96.94 93 SER A N 1
ATOM 751 C CA . SER A 1 93 ? 11.695 -12.305 -12.102 1 96.94 93 SER A CA 1
ATOM 752 C C . SER A 1 93 ? 10.625 -12.852 -13.039 1 96.94 93 SER A C 1
ATOM 754 O O . SER A 1 93 ? 10.055 -12.102 -13.844 1 96.94 93 SER A O 1
ATOM 756 N N . GLY A 1 94 ? 10.367 -14.156 -12.953 1 98 94 GLY A N 1
ATOM 757 C CA . GLY A 1 94 ? 9.32 -14.758 -13.766 1 98 94 GLY A CA 1
ATOM 758 C C . GLY A 1 94 ? 7.938 -14.234 -13.438 1 98 94 GLY A C 1
ATOM 759 O O . GLY A 1 94 ? 7.133 -13.984 -14.344 1 98 94 GLY A O 1
ATOM 760 N N . VAL A 1 95 ? 7.688 -14.078 -12.156 1 98.38 95 VAL A N 1
ATOM 761 C CA . VAL A 1 95 ? 6.391 -13.57 -11.711 1 98.38 95 VAL A CA 1
ATOM 762 C C . VAL A 1 95 ? 6.215 -12.125 -12.18 1 98.38 95 VAL A C 1
ATOM 764 O O . VAL A 1 95 ? 5.184 -11.781 -12.758 1 98.38 95 VAL A O 1
ATOM 767 N N . VAL A 1 96 ? 7.234 -11.312 -11.992 1 97.94 96 VAL A N 1
ATOM 768 C CA . VAL A 1 96 ? 7.188 -9.914 -12.422 1 97.94 96 VAL A CA 1
ATOM 769 C C . VAL A 1 96 ? 6.969 -9.844 -13.93 1 97.9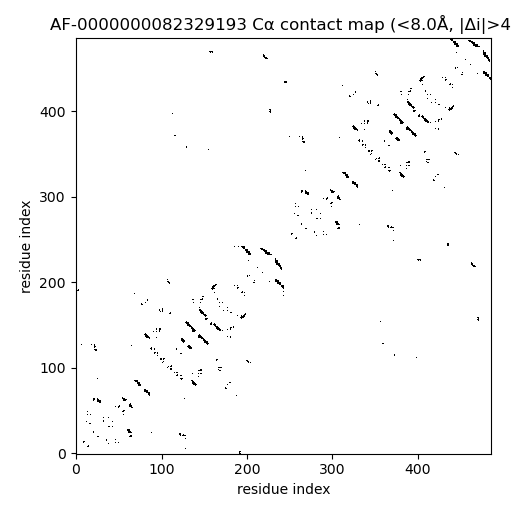4 96 VAL A C 1
ATO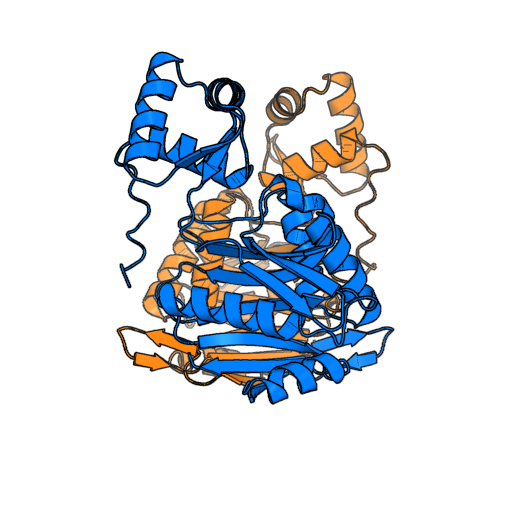M 771 O O . VAL A 1 96 ? 6.113 -9.086 -14.398 1 97.94 96 VAL A O 1
ATOM 774 N N . GLY A 1 97 ? 7.711 -10.625 -14.641 1 97.62 97 GLY A N 1
ATOM 775 C CA . GLY A 1 97 ? 7.574 -10.648 -16.094 1 97.62 97 GLY A CA 1
ATOM 776 C C . GLY A 1 97 ? 6.188 -11.047 -16.547 1 97.62 97 GLY A C 1
ATOM 777 O O . GLY A 1 97 ? 5.609 -10.406 -17.422 1 97.62 97 GLY A O 1
ATOM 778 N N . ALA A 1 98 ? 5.664 -12.094 -15.953 1 97.88 98 ALA A N 1
ATOM 779 C CA . ALA A 1 98 ? 4.332 -12.57 -16.312 1 97.88 98 ALA A CA 1
ATOM 780 C C . ALA A 1 98 ? 3.271 -11.516 -16.016 1 97.88 98 ALA A C 1
ATOM 782 O O . ALA A 1 98 ? 2.398 -11.25 -16.844 1 97.88 98 ALA A O 1
ATOM 783 N N . ILE A 1 99 ? 3.34 -10.906 -14.844 1 97.81 99 ILE A N 1
ATOM 784 C CA . ILE A 1 99 ? 2.355 -9.906 -14.445 1 97.81 99 ILE A CA 1
ATOM 785 C C . ILE A 1 99 ? 2.414 -8.719 -15.406 1 97.81 99 ILE A C 1
ATOM 787 O O . ILE A 1 99 ? 1.38 -8.242 -15.883 1 97.81 99 ILE A O 1
ATOM 791 N N . ARG A 1 100 ? 3.604 -8.258 -15.719 1 96.75 100 ARG A N 1
ATOM 792 C CA . ARG A 1 100 ? 3.752 -7.094 -16.578 1 96.75 100 ARG A CA 1
ATOM 793 C C . ARG A 1 100 ? 3.217 -7.379 -17.984 1 96.75 100 ARG A C 1
ATOM 795 O O . ARG A 1 100 ? 2.584 -6.516 -18.594 1 96.75 100 ARG A O 1
ATOM 802 N N . GLN A 1 101 ? 3.479 -8.531 -18.453 1 96.25 101 GLN A N 1
ATOM 803 C CA . GLN A 1 101 ? 2.982 -8.898 -19.766 1 96.25 101 GLN A CA 1
ATOM 804 C C . GLN A 1 101 ? 1.457 -8.945 -19.797 1 96.25 101 GLN A C 1
ATOM 806 O O . GLN A 1 101 ? 0.827 -8.383 -20.688 1 96.25 101 GLN A O 1
ATOM 811 N N . VAL A 1 102 ? 0.852 -9.562 -18.812 1 95.5 102 VAL A N 1
ATOM 812 C CA . VAL A 1 102 ? -0.601 -9.672 -18.719 1 95.5 102 VAL A CA 1
ATOM 813 C C . VAL A 1 102 ? -1.213 -8.289 -18.516 1 95.5 102 VAL A C 1
ATOM 815 O O . VAL A 1 102 ? -2.221 -7.949 -19.141 1 95.5 102 VAL A O 1
ATOM 818 N N . ALA A 1 103 ? -0.632 -7.551 -17.609 1 92.81 103 ALA A N 1
ATOM 819 C CA . ALA A 1 103 ? -1.137 -6.215 -17.297 1 92.81 103 ALA A CA 1
ATOM 820 C C . ALA A 1 103 ? -1.126 -5.328 -18.547 1 92.81 103 ALA A C 1
ATOM 822 O O . ALA A 1 103 ? -2.059 -4.551 -18.766 1 92.81 103 ALA A O 1
ATOM 823 N N . ALA A 1 104 ? -0.123 -5.387 -19.328 1 88.44 104 ALA A N 1
ATOM 824 C CA . ALA A 1 104 ? 0.005 -4.582 -20.531 1 88.44 104 ALA A CA 1
ATOM 825 C C . ALA A 1 104 ? -1.031 -4.988 -21.578 1 88.44 104 ALA A C 1
ATOM 827 O O . ALA A 1 104 ? -1.619 -4.133 -22.25 1 88.44 104 ALA A O 1
ATOM 828 N N . GLU A 1 105 ? -1.304 -6.203 -21.656 1 84.56 105 GLU A N 1
ATOM 829 C CA . GLU A 1 105 ? -2.199 -6.738 -22.672 1 84.56 105 GLU A CA 1
ATOM 830 C C . GLU A 1 105 ? -3.662 -6.523 -22.281 1 84.56 105 GLU A C 1
ATOM 832 O O . GLU A 1 105 ? -4.512 -6.312 -23.156 1 84.56 105 GLU A O 1
ATOM 837 N N . LYS A 1 106 ? -3.982 -6.477 -21.062 1 78.19 106 LYS A N 1
ATOM 838 C CA . LYS A 1 106 ? -5.379 -6.539 -20.625 1 78.19 106 LYS A CA 1
ATOM 839 C C . LYS A 1 106 ? -5.75 -5.312 -19.797 1 78.19 106 LYS A C 1
ATOM 841 O O . LYS A 1 106 ? -6.836 -5.262 -19.219 1 78.19 106 LYS A O 1
ATOM 846 N N . THR A 1 107 ? -4.961 -4.406 -19.672 1 84.62 107 THR A N 1
ATOM 847 C CA . THR A 1 107 ? -5.176 -3.207 -18.875 1 84.62 107 THR A CA 1
ATOM 848 C C . THR A 1 107 ? -5.508 -3.572 -17.422 1 84.62 107 THR A C 1
ATOM 850 O O . THR A 1 107 ? -6.492 -3.08 -16.875 1 84.62 107 THR A O 1
ATOM 853 N N . TYR A 1 108 ? -4.785 -4.465 -16.906 1 90.5 108 TYR A N 1
ATOM 854 C CA . TYR A 1 108 ? -4.941 -4.977 -15.555 1 90.5 108 TYR A CA 1
ATOM 855 C C . TYR A 1 108 ? -4.156 -4.129 -14.555 1 90.5 108 TYR A C 1
ATOM 857 O O . TYR A 1 108 ? -3.039 -4.488 -14.172 1 90.5 108 TYR A O 1
ATOM 865 N N . ILE A 1 109 ? -4.777 -3.105 -14 1 92 109 ILE A N 1
ATOM 866 C CA . ILE A 1 109 ? -4.113 -2.037 -13.266 1 92 109 ILE A CA 1
ATOM 867 C C . ILE A 1 109 ? -3.645 -2.559 -11.906 1 92 109 ILE A C 1
ATOM 869 O O . ILE A 1 109 ? -2.502 -2.328 -11.508 1 92 109 ILE A O 1
ATOM 873 N N . GLU A 1 110 ? -4.508 -3.238 -11.219 1 93.38 110 GLU A N 1
ATOM 874 C CA . GLU A 1 110 ? -4.137 -3.779 -9.914 1 93.38 110 GLU A CA 1
ATOM 875 C C . GLU A 1 110 ? -2.932 -4.711 -10.023 1 93.38 110 GLU A C 1
ATOM 877 O O . GLU A 1 110 ? -2.021 -4.656 -9.195 1 93.38 110 GLU A O 1
ATOM 882 N N . ALA A 1 111 ? -2.922 -5.523 -11.023 1 94.88 111 ALA A N 1
ATOM 883 C CA . ALA A 1 111 ? -1.795 -6.43 -11.227 1 94.88 111 ALA A CA 1
ATOM 884 C C . ALA A 1 111 ? -0.512 -5.652 -11.516 1 94.88 111 ALA A C 1
ATOM 886 O O . ALA A 1 111 ? 0.562 -6.016 -11.031 1 94.88 111 ALA A O 1
ATOM 887 N N . GLU A 1 112 ? -0.641 -4.668 -12.312 1 94.44 112 GLU A N 1
ATOM 888 C CA . GLU A 1 112 ? 0.518 -3.83 -12.609 1 94.44 112 GLU A CA 1
ATOM 889 C C . GLU A 1 112 ? 1.109 -3.234 -11.336 1 94.44 112 GLU A C 1
ATOM 891 O O . GLU A 1 112 ? 2.33 -3.211 -11.164 1 94.44 112 GLU A O 1
ATOM 896 N N . SER A 1 113 ? 0.261 -2.742 -10.477 1 94.19 113 SER A N 1
ATOM 897 C CA . SER A 1 113 ? 0.695 -2.203 -9.195 1 94.19 113 SER A CA 1
ATOM 898 C C . SER A 1 113 ? 1.426 -3.258 -8.367 1 94.19 113 SER A C 1
ATOM 900 O O . SER A 1 113 ? 2.453 -2.971 -7.754 1 94.19 113 SER A O 1
ATOM 902 N N . VAL A 1 114 ? 0.93 -4.43 -8.367 1 95.69 114 VAL A N 1
ATOM 903 C CA . VAL A 1 114 ? 1.547 -5.531 -7.637 1 95.69 114 VAL A CA 1
ATOM 904 C C . VAL A 1 114 ? 2.939 -5.805 -8.195 1 95.69 114 VAL A C 1
ATOM 906 O O . VAL A 1 114 ? 3.9 -5.965 -7.441 1 95.69 114 VAL A O 1
ATOM 909 N N . ALA A 1 115 ? 3.059 -5.84 -9.516 1 95.94 115 ALA A N 1
ATOM 910 C CA . ALA A 1 115 ? 4.355 -6.078 -10.148 1 95.94 115 ALA A CA 1
ATOM 911 C C . ALA A 1 115 ? 5.367 -5.012 -9.734 1 95.94 115 ALA A C 1
ATOM 913 O O . ALA A 1 115 ? 6.512 -5.332 -9.406 1 95.94 115 ALA A O 1
ATOM 914 N N . ASP A 1 116 ? 4.938 -3.795 -9.75 1 93.62 116 ASP A N 1
ATOM 915 C CA . ASP A 1 116 ? 5.816 -2.695 -9.367 1 93.62 116 ASP A CA 1
ATOM 916 C C . ASP A 1 116 ? 6.289 -2.846 -7.922 1 93.62 116 ASP A C 1
ATOM 918 O O . ASP A 1 116 ? 7.465 -2.619 -7.621 1 93.62 116 ASP A O 1
ATOM 922 N N . GLU A 1 117 ? 5.43 -3.209 -7.102 1 93 117 GLU A N 1
ATOM 923 C CA . GLU A 1 117 ? 5.734 -3.342 -5.68 1 93 117 GLU A CA 1
ATOM 924 C C . GLU A 1 117 ? 6.738 -4.465 -5.434 1 93 117 GLU A C 1
ATOM 926 O O . GLU A 1 117 ? 7.746 -4.266 -4.754 1 93 117 GLU A O 1
ATOM 931 N N . ILE A 1 118 ? 6.488 -5.621 -5.988 1 94.56 118 ILE A N 1
ATOM 932 C CA . ILE A 1 118 ? 7.355 -6.758 -5.688 1 94.56 118 ILE A CA 1
ATOM 933 C C . ILE A 1 118 ? 8.703 -6.578 -6.387 1 94.56 118 ILE A C 1
ATOM 935 O O . ILE A 1 118 ? 9.742 -7 -5.871 1 94.56 118 ILE A O 1
ATOM 939 N N . ASP A 1 119 ? 8.656 -5.938 -7.539 1 92.75 119 ASP A N 1
ATOM 940 C CA . ASP A 1 119 ? 9.914 -5.625 -8.211 1 92.75 119 ASP A CA 1
ATOM 941 C C . ASP A 1 119 ? 10.758 -4.66 -7.383 1 92.75 119 ASP A C 1
ATOM 943 O O . ASP A 1 119 ? 11.969 -4.844 -7.25 1 92.75 119 ASP A O 1
ATOM 947 N N . HIS A 1 120 ? 10.117 -3.723 -6.789 1 88.06 120 HIS A N 1
ATOM 948 C CA . HIS A 1 120 ? 10.797 -2.732 -5.961 1 88.06 120 HIS A CA 1
ATOM 949 C C . HIS A 1 120 ? 11.289 -3.348 -4.656 1 88.06 120 HIS A C 1
ATOM 951 O O . HIS A 1 120 ? 12.406 -3.078 -4.223 1 88.06 120 HIS A O 1
ATOM 957 N N . GLU A 1 121 ? 10.508 -4.152 -4.094 1 88.31 121 GLU A N 1
ATOM 958 C CA . GLU A 1 121 ? 10.82 -4.75 -2.799 1 88.31 121 GLU A CA 1
ATOM 959 C C . GLU A 1 121 ? 11.812 -5.906 -2.947 1 88.31 121 GLU A C 1
ATOM 961 O O . GLU A 1 121 ? 12.461 -6.301 -1.979 1 88.31 121 GLU A O 1
ATOM 966 N N . GLU A 1 122 ? 11.781 -6.512 -4.102 1 91.31 122 GLU A N 1
ATOM 967 C CA . GLU A 1 122 ? 12.602 -7.676 -4.418 1 91.31 122 GLU A CA 1
ATOM 968 C C . GLU A 1 122 ? 12.273 -8.852 -3.504 1 91.31 122 GLU A C 1
ATOM 970 O O . GLU A 1 122 ? 13.164 -9.578 -3.064 1 91.31 122 GLU A O 1
ATOM 975 N N . ALA A 1 123 ? 11.062 -9.016 -3.182 1 92 123 ALA A N 1
ATOM 976 C CA . ALA A 1 123 ? 10.555 -10.109 -2.357 1 92 123 ALA A CA 1
ATOM 977 C C . ALA A 1 123 ? 9.117 -10.461 -2.736 1 92 123 ALA A C 1
ATOM 979 O O . ALA A 1 123 ? 8.273 -9.578 -2.893 1 92 123 ALA A O 1
ATOM 980 N N . LEU A 1 124 ? 8.867 -11.711 -2.801 1 94.06 124 LEU A N 1
ATOM 981 C CA . LEU A 1 124 ? 7.547 -12.164 -3.225 1 94.06 124 LEU A CA 1
ATOM 982 C C . LEU A 1 124 ? 6.605 -12.273 -2.031 1 94.06 124 LEU A C 1
ATOM 984 O O . LEU A 1 124 ? 5.527 -11.68 -2.025 1 94.06 124 LEU A O 1
ATOM 988 N N . LEU A 1 125 ? 7.043 -12.977 -1.041 1 92.56 125 LEU A N 1
ATOM 989 C CA . LEU A 1 125 ? 6.176 -13.297 0.088 1 92.56 125 LEU A CA 1
ATOM 990 C C . LEU A 1 125 ? 6.34 -12.273 1.206 1 92.56 125 LEU A C 1
ATOM 992 O O . LEU A 1 125 ? 7.43 -11.734 1.405 1 92.56 125 LEU A O 1
ATOM 996 N N . ARG A 1 126 ? 5.254 -11.992 1.849 1 91.94 126 ARG A N 1
ATOM 997 C CA . ARG A 1 126 ? 5.25 -11.156 3.045 1 91.94 126 ARG A CA 1
ATOM 998 C C . ARG A 1 126 ? 4.426 -11.789 4.156 1 91.94 126 ARG A C 1
ATOM 1000 O O . ARG A 1 126 ? 3.355 -12.344 3.904 1 91.94 126 ARG A O 1
ATOM 1007 N N . HIS A 1 127 ? 4.926 -11.719 5.336 1 90.19 127 HIS A N 1
ATOM 1008 C CA . HIS A 1 127 ? 4.227 -12.102 6.562 1 90.19 127 HIS A CA 1
ATOM 1009 C C . HIS A 1 127 ? 4.816 -11.383 7.773 1 90.19 127 HIS A C 1
ATOM 1011 O O . HIS A 1 127 ? 5.797 -11.852 8.359 1 90.19 127 HIS A O 1
ATOM 1017 N N . ASN A 1 128 ? 4.215 -10.289 8.156 1 88.56 128 ASN A N 1
ATOM 1018 C CA . ASN A 1 128 ? 4.664 -9.477 9.281 1 88.56 128 ASN A CA 1
ATOM 1019 C C . ASN A 1 128 ? 3.494 -8.797 9.984 1 88.56 128 ASN A C 1
ATOM 1021 O O . ASN A 1 128 ? 2.342 -9.195 9.812 1 88.56 128 ASN A O 1
ATOM 1025 N N . GLU A 1 129 ? 3.799 -7.836 10.852 1 85.5 129 GLU A N 1
ATOM 1026 C CA . GLU A 1 129 ? 2.766 -7.215 11.672 1 85.5 129 GLU A CA 1
ATOM 1027 C C . GLU A 1 129 ? 1.861 -6.312 10.836 1 85.5 129 GLU A C 1
ATOM 1029 O O . GLU A 1 129 ? 0.756 -5.969 11.258 1 85.5 129 GLU A O 1
ATOM 1034 N N . LEU A 1 130 ? 2.273 -5.992 9.609 1 88.38 130 LEU A N 1
ATOM 1035 C CA . LEU A 1 130 ? 1.548 -5.023 8.797 1 88.38 130 LEU A CA 1
ATOM 1036 C C . LEU A 1 130 ? 0.703 -5.723 7.738 1 88.38 130 LEU A C 1
ATOM 1038 O O . LEU A 1 130 ? -0.39 -5.258 7.406 1 88.38 130 LEU A O 1
ATOM 1042 N N . GLU A 1 131 ? 1.28 -6.848 7.238 1 92.38 131 GLU A N 1
ATOM 1043 C CA . GLU A 1 131 ? 0.632 -7.426 6.066 1 92.38 131 GLU A CA 1
ATOM 1044 C C . GLU A 1 131 ? 1.009 -8.898 5.898 1 92.38 131 GLU A C 1
ATOM 1046 O O . GLU A 1 131 ? 1.994 -9.359 6.477 1 92.38 131 GLU A O 1
ATOM 1051 N N . SER A 1 132 ? 0.173 -9.586 5.113 1 93.06 132 SER A N 1
ATOM 1052 C CA . SER A 1 132 ? 0.425 -10.906 4.555 1 93.06 132 SER A CA 1
ATOM 1053 C C . SER A 1 132 ? 0.262 -10.906 3.037 1 93.06 132 SER A C 1
ATOM 1055 O O . SER A 1 132 ? -0.666 -10.289 2.508 1 93.06 132 SER A O 1
ATOM 1057 N N . ARG A 1 133 ? 1.211 -11.5 2.375 1 95.62 133 ARG A N 1
ATOM 1058 C CA . ARG A 1 133 ? 1.174 -11.617 0.92 1 95.62 133 ARG A CA 1
ATOM 1059 C C . ARG A 1 133 ? 1.646 -13 0.475 1 95.62 133 ARG A C 1
ATOM 1061 O O . ARG A 1 133 ? 2.746 -13.43 0.828 1 95.62 133 ARG A O 1
ATOM 1068 N N . MET A 1 134 ? 0.836 -13.609 -0.266 1 95.62 134 MET A N 1
ATOM 1069 C CA . MET A 1 134 ? 1.124 -14.953 -0.764 1 95.62 134 MET A CA 1
ATOM 1070 C C . MET A 1 134 ? 1.024 -15 -2.285 1 95.62 134 MET A C 1
ATOM 1072 O O . MET A 1 134 ? 0.211 -14.297 -2.881 1 95.62 134 MET A O 1
ATOM 1076 N N . PHE A 1 135 ? 1.91 -15.867 -2.871 1 97.62 135 PHE A N 1
ATOM 1077 C CA . PHE A 1 135 ? 1.864 -16.125 -4.305 1 97.62 135 PHE A CA 1
ATOM 1078 C C . PHE A 1 135 ? 1.846 -17.625 -4.582 1 97.62 135 PHE A C 1
ATOM 1080 O O . PHE A 1 135 ? 2.6 -18.391 -3.973 1 97.62 135 PHE A O 1
ATOM 1087 N N . PHE A 1 136 ? 1.011 -17.984 -5.465 1 97.88 136 PHE A N 1
ATOM 1088 C CA . PHE A 1 136 ? 1.116 -19.25 -6.176 1 97.88 136 PHE A CA 1
ATOM 1089 C C . PHE A 1 136 ? 1.389 -19.016 -7.656 1 97.88 136 PHE A C 1
ATOM 1091 O O . PHE A 1 136 ? 0.959 -18.016 -8.227 1 97.88 136 PHE A O 1
ATOM 1098 N N . VAL A 1 137 ? 2.092 -20.031 -8.242 1 98.31 137 VAL A N 1
ATOM 1099 C CA . VAL A 1 137 ? 2.418 -19.891 -9.656 1 98.31 137 VAL A CA 1
ATOM 1100 C C . VAL A 1 137 ? 2.016 -21.156 -10.414 1 98.31 137 VAL A C 1
ATOM 1102 O O . VAL A 1 137 ? 1.962 -22.234 -9.836 1 98.31 137 VAL A O 1
ATOM 1105 N N . ALA A 1 138 ? 1.658 -20.969 -11.625 1 98.31 138 ALA A N 1
ATOM 1106 C CA . ALA A 1 138 ? 1.591 -22.031 -12.609 1 98.31 138 ALA A CA 1
ATOM 1107 C C . ALA A 1 138 ? 2.846 -22.062 -13.477 1 98.31 138 ALA A C 1
ATOM 1109 O O . ALA A 1 138 ? 3.271 -21.031 -14 1 98.31 138 ALA A O 1
ATOM 1110 N N . THR A 1 139 ? 3.43 -23.219 -13.617 1 97.88 139 THR A N 1
ATOM 1111 C CA . THR A 1 139 ? 4.656 -23.328 -14.398 1 97.88 139 THR A CA 1
ATOM 1112 C C . THR A 1 139 ? 4.508 -24.391 -15.492 1 97.88 139 THR A C 1
ATOM 1114 O O . THR A 1 139 ? 3.826 -25.406 -15.297 1 97.88 139 THR A O 1
ATOM 1117 N N . VAL A 1 140 ? 5.047 -24.094 -16.672 1 96.88 140 VAL A N 1
ATOM 1118 C CA . VAL A 1 140 ? 5.25 -25.031 -17.766 1 96.88 140 VAL A CA 1
ATOM 1119 C C . VAL A 1 140 ? 6.742 -25.188 -18.047 1 96.88 140 VAL A C 1
ATOM 1121 O O . VAL A 1 140 ? 7.434 -24.203 -18.328 1 96.88 140 VAL A O 1
ATOM 1124 N N . GLU A 1 141 ? 7.246 -26.344 -17.938 1 94.06 141 GLU A N 1
ATOM 1125 C CA . GLU A 1 141 ? 8.68 -26.594 -18.094 1 94.06 141 GLU A CA 1
ATOM 1126 C C . GLU A 1 141 ? 9.492 -25.641 -17.234 1 94.06 141 GLU A C 1
ATOM 1128 O O . GLU A 1 141 ? 10.422 -24.984 -17.719 1 94.06 141 GLU A O 1
ATOM 1133 N N . ASP A 1 142 ? 9.062 -25.281 -16.047 1 92 142 ASP A N 1
ATOM 1134 C CA . ASP A 1 142 ? 9.727 -24.531 -14.984 1 92 142 ASP A CA 1
ATOM 1135 C C . ASP A 1 142 ? 9.656 -23.031 -15.25 1 92 142 ASP A C 1
ATOM 1137 O O . ASP A 1 142 ? 10.273 -22.234 -14.531 1 92 142 ASP A O 1
ATOM 1141 N N . GLU A 1 143 ? 8.914 -22.703 -16.281 1 96.88 143 GLU A N 1
ATOM 1142 C CA . GLU A 1 143 ? 8.703 -21.281 -16.562 1 96.88 143 GLU A CA 1
ATOM 1143 C C . GLU A 1 143 ? 7.371 -20.797 -15.984 1 96.88 143 GLU A C 1
ATOM 1145 O O . GLU A 1 143 ? 6.34 -21.453 -16.156 1 96.88 143 GLU A O 1
ATOM 1150 N N . VAL A 1 144 ? 7.41 -19.688 -15.328 1 98.31 144 VAL A N 1
ATOM 1151 C CA . VAL A 1 144 ? 6.188 -19.125 -14.766 1 98.31 144 VAL A CA 1
ATOM 1152 C C . VAL A 1 144 ? 5.297 -18.609 -15.891 1 98.31 144 VAL A C 1
ATOM 1154 O O . VAL A 1 144 ? 5.711 -17.75 -16.672 1 98.31 144 VAL A O 1
ATOM 1157 N N . VAL A 1 145 ? 4.086 -19.125 -15.945 1 98.38 145 VAL A N 1
ATOM 1158 C CA . VAL A 1 145 ? 3.205 -18.703 -17.031 1 98.38 145 VAL A CA 1
ATOM 1159 C C . VAL A 1 145 ? 1.911 -18.141 -16.469 1 98.38 145 VAL A C 1
ATOM 1161 O O . VAL A 1 145 ? 1.034 -17.703 -17.219 1 98.38 145 VAL A O 1
ATOM 1164 N N . GLY A 1 146 ? 1.721 -18.141 -15.195 1 98.5 146 GLY A N 1
ATOM 1165 C CA . GLY A 1 146 ? 0.573 -17.594 -14.5 1 98.5 146 GLY A CA 1
ATOM 1166 C C . GLY A 1 146 ? 0.796 -17.438 -13.008 1 98.5 146 GLY A C 1
ATOM 1167 O O . GLY A 1 146 ? 1.748 -18 -12.453 1 98.5 146 GLY A O 1
ATOM 1168 N N . TRP A 1 147 ? -0.126 -16.641 -12.367 1 98.69 147 TRP A N 1
ATOM 1169 C CA . TRP A 1 147 ? 0.014 -16.422 -10.93 1 98.69 147 TRP A CA 1
ATOM 1170 C C . TRP A 1 147 ? -1.346 -16.219 -10.281 1 98.69 147 TRP A C 1
ATOM 1172 O O . TRP A 1 147 ? -2.328 -15.914 -10.961 1 98.69 147 TRP A O 1
ATOM 1182 N N . VAL A 1 148 ? -1.426 -16.453 -9.062 1 98.62 148 VAL A N 1
ATOM 1183 C CA . VAL A 1 148 ? -2.439 -15.906 -8.164 1 98.62 148 VAL A CA 1
ATOM 1184 C C . VAL A 1 148 ? -1.769 -15.312 -6.93 1 98.62 148 VAL A C 1
ATOM 1186 O O . VAL A 1 148 ? -0.812 -15.883 -6.398 1 98.62 148 VAL A O 1
ATOM 1189 N N . HIS A 1 149 ? -2.211 -14.203 -6.609 1 97.69 149 HIS A N 1
ATOM 1190 C CA . HIS A 1 149 ? -1.66 -13.391 -5.531 1 97.69 149 HIS A CA 1
ATOM 1191 C C . HIS A 1 149 ? -2.725 -13.055 -4.492 1 97.69 149 HIS A C 1
ATOM 1193 O O . HIS A 1 149 ? -3.867 -12.75 -4.844 1 97.69 149 HIS A O 1
ATOM 1199 N N . ILE A 1 150 ? -2.434 -13.25 -3.213 1 97.62 150 ILE A N 1
ATOM 1200 C CA . ILE A 1 150 ? -3.312 -12.852 -2.119 1 97.62 150 ILE A CA 1
ATOM 1201 C C . ILE A 1 150 ? -2.58 -11.883 -1.193 1 97.62 150 ILE A C 1
ATOM 1203 O O . ILE A 1 150 ? -1.461 -12.156 -0.757 1 97.62 150 ILE A O 1
ATOM 1207 N N . HIS A 1 151 ? -3.209 -10.812 -0.955 1 97.5 151 HIS A N 1
ATOM 1208 C CA . HIS A 1 151 ? -2.652 -9.789 -0.077 1 97.5 151 HIS A CA 1
ATOM 1209 C C . HIS A 1 151 ? -3.676 -9.336 0.96 1 97.5 151 HIS A C 1
ATOM 1211 O O . HIS A 1 151 ? -4.844 -9.109 0.631 1 97.5 151 HIS A O 1
ATOM 1217 N N . ALA A 1 152 ? -3.227 -9.234 2.223 1 94.75 152 ALA A N 1
ATOM 1218 C CA . ALA A 1 152 ? -4.121 -8.781 3.283 1 94.75 152 ALA A CA 1
ATOM 1219 C C . ALA A 1 152 ? -3.363 -7.949 4.316 1 94.75 152 ALA A C 1
ATOM 1221 O O . ALA A 1 152 ? -2.256 -8.312 4.723 1 94.75 152 ALA A O 1
ATOM 1222 N N . PRO A 1 153 ? -3.947 -6.762 4.668 1 91.44 153 PRO A N 1
ATOM 1223 C CA . PRO A 1 153 ? -3.395 -6.059 5.824 1 91.44 153 PRO A CA 1
ATOM 1224 C C . PRO A 1 153 ? -3.625 -6.805 7.137 1 91.44 153 PRO A C 1
ATOM 1226 O O . PRO A 1 153 ? -4.598 -7.555 7.262 1 91.44 153 PRO A O 1
ATOM 1229 N N . GLU A 1 154 ? -2.723 -6.664 8.094 1 87.25 154 GLU A N 1
ATOM 1230 C CA . GLU A 1 154 ? -2.865 -7.309 9.398 1 87.25 154 GLU A CA 1
ATOM 1231 C C . GLU A 1 154 ? -3.615 -6.41 10.375 1 87.25 154 GLU A C 1
ATOM 1233 O O . GLU A 1 154 ? -3.402 -6.492 11.586 1 87.25 154 GLU A O 1
ATOM 1238 N N . LEU A 1 155 ? -4.48 -5.57 9.914 1 89.38 155 LEU A N 1
ATOM 1239 C CA . LEU A 1 155 ? -5.398 -4.789 10.742 1 89.38 155 LEU A CA 1
ATOM 1240 C C . LEU A 1 155 ? -6.59 -5.633 11.18 1 89.38 155 LEU A C 1
ATOM 1242 O O . LEU A 1 155 ? -7.258 -6.25 10.344 1 89.38 155 LEU A O 1
ATOM 1246 N N . GLU A 1 156 ? -6.809 -5.645 12.469 1 88.31 156 GLU A N 1
ATOM 1247 C CA . GLU A 1 156 ? -7.883 -6.461 13.031 1 88.31 156 GLU A CA 1
ATOM 1248 C C . GLU A 1 156 ? -9.203 -6.195 12.32 1 88.31 156 GLU A C 1
ATOM 1250 O O . GLU A 1 156 ? -9.961 -7.129 12.023 1 88.31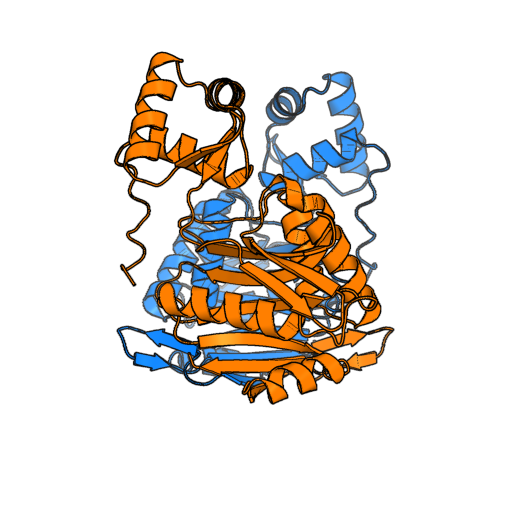 156 GLU A O 1
ATOM 1255 N N . LYS A 1 157 ? -9.516 -5.02 11.992 1 93.38 157 LYS A N 1
ATOM 1256 C CA . LYS A 1 157 ? -10.797 -4.605 11.43 1 93.38 157 LYS A CA 1
ATOM 1257 C C . LYS A 1 157 ? -10.938 -5.059 9.977 1 93.38 157 LYS A C 1
ATOM 1259 O O . LYS A 1 157 ? -12.031 -5.023 9.414 1 93.38 157 LYS A O 1
ATOM 1264 N N . LEU A 1 158 ? -9.844 -5.516 9.391 1 94.25 158 LEU A N 1
ATOM 1265 C CA . LEU A 1 158 ? -9.844 -6.008 8.023 1 94.25 158 LEU A CA 1
ATOM 1266 C C . LEU A 1 158 ? -9.375 -7.457 7.961 1 94.25 158 LEU A C 1
ATOM 1268 O O . LEU A 1 158 ? -9.078 -7.977 6.883 1 94.25 158 LEU A O 1
ATOM 1272 N N . SER A 1 159 ? -9.336 -8.125 9.039 1 90.69 159 SER A N 1
ATOM 1273 C CA . SER A 1 159 ? -8.727 -9.445 9.172 1 90.69 159 SER A CA 1
ATOM 1274 C C . SER A 1 159 ? -9.516 -10.492 8.391 1 90.69 159 SER A C 1
ATOM 1276 O O . SER A 1 159 ? -9 -11.578 8.109 1 90.69 159 SER A O 1
ATOM 1278 N N . HIS A 1 160 ? -10.727 -10.18 8.039 1 94.62 160 HIS A N 1
ATOM 1279 C CA . HIS A 1 160 ? -11.578 -11.156 7.375 1 94.62 160 HIS A CA 1
ATOM 1280 C C . HIS A 1 160 ? -11.523 -11.008 5.859 1 94.62 160 HIS A C 1
ATOM 1282 O O . HIS A 1 160 ? -12.148 -11.781 5.129 1 94.62 160 HIS A O 1
ATOM 1288 N N . THR A 1 161 ? -10.805 -10.031 5.34 1 96.38 161 THR A N 1
ATOM 1289 C CA . THR A 1 161 ? -10.797 -9.758 3.908 1 96.38 161 THR A CA 1
ATOM 1290 C C . THR A 1 161 ? -9.383 -9.867 3.342 1 96.38 161 THR A C 1
ATOM 1292 O O . THR A 1 161 ? -8.406 -9.68 4.062 1 96.38 161 THR A O 1
ATOM 1295 N N . ALA A 1 162 ? -9.25 -10.188 2.096 1 97.69 162 ALA A N 1
ATOM 1296 C CA . ALA A 1 162 ? -7.992 -10.203 1.356 1 97.69 162 ALA A CA 1
ATOM 1297 C C . ALA A 1 162 ? -8.203 -9.797 -0.099 1 97.69 162 ALA A C 1
ATOM 1299 O O . ALA A 1 162 ? -9.289 -10.008 -0.658 1 97.69 162 ALA A O 1
ATOM 1300 N N . GLU A 1 163 ? -7.238 -9.188 -0.647 1 98.12 163 GLU A N 1
ATOM 1301 C CA . GLU A 1 163 ? -7.25 -8.844 -2.064 1 98.12 163 GLU A CA 1
ATOM 1302 C C . GLU A 1 163 ? -6.543 -9.906 -2.9 1 98.12 163 GLU A C 1
ATOM 1304 O O . GLU A 1 163 ? -5.5 -10.422 -2.5 1 98.12 163 GLU A O 1
ATOM 1309 N N . LEU A 1 164 ? -7.109 -10.211 -4.059 1 98.44 164 LEU A N 1
ATOM 1310 C CA . LEU A 1 164 ? -6.551 -11.266 -4.895 1 98.44 164 LEU A CA 1
ATOM 1311 C C . LEU A 1 164 ? -6.402 -10.789 -6.336 1 98.44 164 LEU A C 1
ATOM 1313 O O . LEU A 1 164 ? -7.293 -10.125 -6.871 1 98.44 164 LEU A O 1
ATOM 1317 N N . THR A 1 165 ? -5.305 -11.031 -6.977 1 97.94 165 THR A N 1
ATOM 1318 C CA . THR A 1 165 ? -5.141 -10.922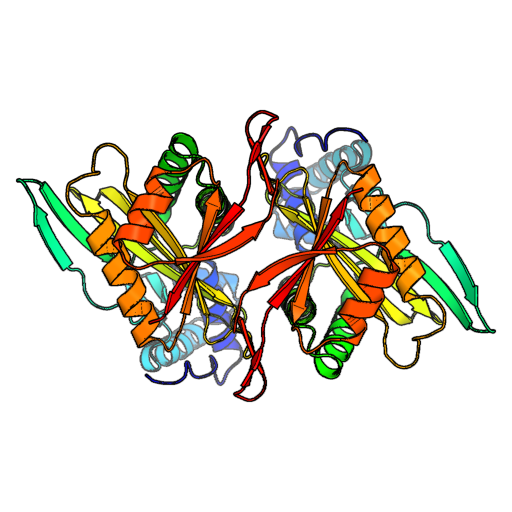 -8.422 1 97.94 165 THR A CA 1
ATOM 1319 C C . THR A 1 165 ? -4.766 -12.273 -9.023 1 97.94 165 THR A C 1
ATOM 1321 O O . THR A 1 165 ? -4.141 -13.102 -8.359 1 97.94 165 THR A O 1
ATOM 1324 N N . VAL A 1 166 ? -5.164 -12.484 -10.219 1 98.44 166 VAL A N 1
ATOM 1325 C CA . VAL A 1 166 ? -4.867 -13.727 -10.93 1 98.44 166 VAL A CA 1
ATOM 1326 C C . VAL A 1 166 ? -4.691 -13.445 -12.422 1 98.44 166 VAL A C 1
ATOM 1328 O O . VAL A 1 166 ? -5.355 -12.562 -12.977 1 98.44 166 VAL A O 1
ATOM 1331 N N . GLY A 1 167 ? -3.746 -14.172 -13.016 1 97.94 167 GLY A N 1
ATOM 1332 C CA . GLY A 1 167 ? -3.525 -14.016 -14.445 1 97.94 167 GLY A CA 1
ATOM 1333 C C . GLY A 1 167 ? -2.746 -15.164 -15.062 1 97.94 167 GLY A C 1
ATOM 1334 O O . GLY A 1 167 ? -2.07 -15.914 -14.352 1 97.94 167 GLY A O 1
ATOM 1335 N N . VAL A 1 168 ? -2.947 -15.344 -16.281 1 97.81 168 VAL A N 1
ATOM 1336 C CA . VAL A 1 168 ? -2.262 -16.328 -17.109 1 97.81 168 VAL A CA 1
ATOM 1337 C C . VAL A 1 168 ? -1.825 -15.688 -18.422 1 97.81 168 VAL A C 1
ATOM 1339 O O . VAL A 1 168 ? -2.582 -14.922 -19.031 1 97.81 168 VAL A O 1
ATOM 1342 N N . LEU A 1 169 ? -0.58 -16 -18.859 1 97.5 169 LEU A N 1
ATOM 1343 C CA . LEU A 1 169 ? -0.119 -15.523 -20.156 1 97.5 169 LEU A CA 1
ATOM 1344 C C . LEU A 1 169 ? -1.078 -15.945 -21.266 1 97.5 169 LEU A C 1
ATOM 1346 O O . LEU A 1 169 ? -1.6 -17.062 -21.234 1 97.5 169 LEU A O 1
ATOM 1350 N N . ASP A 1 170 ? -1.24 -15.086 -22.25 1 95.88 170 ASP A N 1
ATOM 1351 C CA . ASP A 1 170 ? -2.223 -15.273 -23.312 1 95.88 170 ASP A CA 1
ATOM 1352 C C . ASP A 1 170 ? -2.037 -16.625 -24 1 95.88 170 ASP A C 1
ATOM 1354 O O . ASP A 1 170 ? -3.01 -17.328 -24.266 1 95.88 170 ASP A O 1
ATOM 1358 N N . GLU A 1 171 ? -0.817 -16.984 -24.234 1 94.38 171 GLU A N 1
ATOM 1359 C CA . GLU A 1 171 ? -0.482 -18.188 -24.969 1 94.38 171 GLU A CA 1
ATOM 1360 C C . GLU A 1 171 ? -0.94 -19.438 -24.219 1 94.38 171 GLU A C 1
ATOM 1362 O O . GLU A 1 171 ? -1.085 -20.516 -24.828 1 94.38 171 GLU A O 1
ATOM 1367 N N . TYR A 1 172 ? -1.228 -19.312 -22.984 1 96.12 172 TYR A N 1
ATOM 1368 C CA . TYR A 1 172 ? -1.525 -20.484 -22.172 1 96.12 172 TYR A CA 1
ATOM 1369 C C . TYR A 1 172 ? -2.961 -20.438 -21.672 1 96.12 172 TYR A C 1
ATOM 1371 O O . TYR A 1 172 ? -3.35 -21.266 -20.828 1 96.12 172 TYR A O 1
ATOM 1379 N N . GLN A 1 173 ? -3.742 -19.547 -22.125 1 94.5 173 GLN A N 1
ATOM 1380 C CA . GLN A 1 173 ? -5.141 -19.453 -21.719 1 94.5 173 GLN A CA 1
ATOM 1381 C C . GLN A 1 173 ? -5.984 -20.531 -22.391 1 94.5 173 GLN A C 1
ATOM 1383 O O . GLN A 1 173 ? -5.566 -21.125 -23.391 1 94.5 173 GLN A O 1
ATOM 1388 N N . GLY A 1 174 ? -7.109 -20.812 -21.75 1 92.69 174 GLY A N 1
ATOM 1389 C CA . GLY A 1 174 ? -8.031 -21.781 -22.344 1 92.69 174 GLY A CA 1
ATOM 1390 C C . GLY A 1 174 ? -7.711 -23.203 -21.953 1 92.69 174 GLY A C 1
ATOM 1391 O O . GLY A 1 174 ? -8.336 -24.141 -22.469 1 92.69 174 GLY A O 1
ATOM 1392 N N . HIS A 1 175 ? -6.754 -23.391 -21.078 1 94.31 175 HIS A N 1
ATOM 1393 C CA . HIS A 1 175 ? -6.352 -24.734 -20.656 1 94.31 175 HIS A CA 1
ATOM 1394 C C . HIS A 1 175 ? -6.68 -24.984 -19.188 1 94.31 175 HIS A C 1
ATOM 1396 O O . HIS A 1 175 ? -6.246 -25.984 -18.609 1 94.31 175 HIS A O 1
ATOM 1402 N N . GLY A 1 176 ? -7.316 -24.016 -18.594 1 94.94 176 GLY A N 1
ATOM 1403 C CA . GLY A 1 176 ? -7.773 -24.219 -17.219 1 94.94 176 GLY A CA 1
ATOM 1404 C C . GLY A 1 176 ? -6.793 -23.719 -16.188 1 94.94 176 GLY A C 1
ATOM 1405 O O . GLY A 1 176 ? -7.059 -23.797 -14.984 1 94.94 176 GLY A O 1
ATOM 1406 N N . LEU A 1 177 ? -5.672 -23.172 -16.562 1 96.75 177 LEU A N 1
ATOM 1407 C CA . LEU A 1 177 ? -4.656 -22.703 -15.625 1 96.75 177 LEU A CA 1
ATOM 1408 C C . LEU A 1 177 ? -5.23 -21.656 -14.68 1 96.75 177 LEU A C 1
ATOM 1410 O O . LEU A 1 177 ? -5.016 -21.734 -13.469 1 96.75 177 LEU A O 1
ATOM 1414 N N . GLY A 1 178 ? -5.973 -20.75 -15.258 1 97.5 178 GLY A N 1
ATOM 1415 C CA . GLY A 1 178 ? -6.559 -19.688 -14.445 1 97.5 178 GLY A CA 1
ATOM 1416 C C . GLY A 1 178 ? -7.5 -20.203 -13.375 1 97.5 178 GLY A C 1
ATOM 1417 O O . GLY A 1 178 ? -7.453 -19.75 -12.227 1 97.5 178 GLY A O 1
ATOM 1418 N N . SER A 1 179 ? -8.305 -21.156 -13.75 1 97.75 179 SER A N 1
ATOM 1419 C CA . SER A 1 179 ? -9.258 -21.75 -12.82 1 97.75 179 SER A CA 1
ATOM 1420 C C . SER A 1 179 ? -8.547 -22.469 -11.68 1 97.75 179 SER A C 1
ATOM 1422 O O . SER A 1 179 ? -8.93 -22.344 -10.516 1 97.75 179 SER A O 1
ATOM 1424 N N . HIS A 1 180 ? -7.543 -23.203 -12.008 1 97.44 180 HIS A N 1
ATOM 1425 C CA . HIS A 1 180 ? -6.789 -23.938 -10.992 1 97.44 180 HIS A CA 1
ATOM 1426 C C . HIS A 1 180 ? -6.051 -22.984 -10.062 1 97.44 180 HIS A C 1
ATOM 1428 O O . HIS A 1 180 ? -6.027 -23.188 -8.844 1 97.44 180 HIS A O 1
ATOM 1434 N N . LEU A 1 181 ? -5.457 -21.969 -10.625 1 98.19 181 LEU A N 1
ATOM 1435 C CA . LEU A 1 181 ? -4.781 -20.953 -9.82 1 98.19 181 LEU A CA 1
ATOM 1436 C C . LEU A 1 181 ? -5.758 -20.266 -8.875 1 98.19 181 LEU A C 1
ATOM 1438 O O . LEU A 1 181 ? -5.484 -20.125 -7.68 1 98.19 181 LEU A O 1
ATOM 1442 N N . LEU A 1 182 ? -6.891 -19.844 -9.438 1 98.44 182 LEU A N 1
ATOM 1443 C CA . LEU A 1 182 ? -7.902 -19.172 -8.633 1 98.44 182 LEU A CA 1
ATOM 1444 C C . LEU A 1 182 ? -8.375 -20.062 -7.492 1 98.44 182 LEU A C 1
ATOM 1446 O O . LEU A 1 182 ? -8.453 -19.625 -6.344 1 98.44 182 LEU A O 1
ATOM 1450 N N . SER A 1 183 ? -8.648 -21.266 -7.816 1 97.56 183 SER A N 1
ATOM 1451 C CA . SER A 1 183 ? -9.086 -22.234 -6.809 1 97.56 183 SER A CA 1
ATOM 1452 C C . SER A 1 183 ? -8.047 -22.391 -5.707 1 97.56 183 SER A C 1
ATOM 1454 O O . SER A 1 183 ? -8.383 -22.391 -4.52 1 97.56 183 SER A O 1
ATOM 1456 N N . ARG A 1 184 ? -6.812 -22.5 -6.07 1 97 184 ARG A N 1
ATOM 1457 C CA . ARG A 1 184 ? -5.723 -22.641 -5.109 1 97 184 ARG A CA 1
ATOM 1458 C C . ARG A 1 184 ? -5.645 -21.438 -4.188 1 97 184 ARG A C 1
ATOM 1460 O O . ARG A 1 184 ? -5.484 -21.578 -2.975 1 97 184 ARG A O 1
ATOM 1467 N N . GLY A 1 185 ? -5.691 -20.266 -4.75 1 97.62 185 GLY A N 1
ATOM 1468 C CA . GLY A 1 185 ? -5.668 -19.031 -3.971 1 97.62 185 GLY A CA 1
ATOM 1469 C C . GLY A 1 185 ? -6.82 -18.922 -2.99 1 97.62 185 GLY A C 1
ATOM 1470 O O . GLY A 1 185 ? -6.621 -18.578 -1.823 1 97.62 185 GLY A O 1
ATOM 1471 N N . LEU A 1 186 ? -8.008 -19.25 -3.459 1 98.12 186 LEU A N 1
ATOM 1472 C CA . LEU A 1 186 ? -9.195 -19.156 -2.619 1 98.12 186 LEU A CA 1
ATOM 1473 C C . LEU A 1 186 ? -9.164 -20.203 -1.506 1 98.12 186 LEU A C 1
ATOM 1475 O O . LEU A 1 186 ? -9.578 -19.922 -0.378 1 98.12 186 LEU A O 1
ATOM 1479 N N . GLU A 1 187 ? -8.727 -21.375 -1.832 1 96.62 187 GLU A N 1
ATOM 1480 C CA . GLU A 1 187 ? -8.57 -22.422 -0.818 1 96.62 187 GLU A CA 1
ATOM 1481 C C . GLU A 1 187 ? -7.605 -21.984 0.277 1 96.62 187 GLU A C 1
ATOM 1483 O O . GLU A 1 187 ? -7.887 -22.141 1.465 1 96.62 187 GLU A O 1
ATOM 1488 N N . TRP A 1 188 ? -6.5 -21.469 -0.119 1 95.81 188 TRP A N 1
ATOM 1489 C CA . TRP A 1 188 ? -5.516 -20.969 0.841 1 95.81 188 TRP A CA 1
ATOM 1490 C C . TRP A 1 188 ? -6.105 -19.859 1.706 1 95.81 188 TRP A C 1
ATOM 1492 O O . TRP A 1 188 ? -5.938 -19.875 2.928 1 95.81 188 TRP A O 1
ATOM 1502 N N . ALA A 1 189 ? -6.77 -18.906 1.081 1 96.62 189 ALA A N 1
ATOM 1503 C CA . ALA A 1 189 ? -7.398 -17.797 1.809 1 96.62 189 ALA A CA 1
ATOM 1504 C C . ALA A 1 189 ? -8.383 -18.312 2.852 1 96.62 189 ALA A C 1
ATOM 1506 O O . ALA A 1 189 ? -8.344 -17.906 4.012 1 96.62 189 ALA A O 1
ATOM 1507 N N . GLY A 1 190 ? -9.219 -19.219 2.432 1 96.06 190 GLY A N 1
ATOM 1508 C CA . GLY A 1 190 ? -10.172 -19.812 3.359 1 96.06 190 GLY A CA 1
ATOM 1509 C C . GLY A 1 190 ? -9.5 -20.516 4.527 1 96.06 190 GLY A C 1
ATOM 1510 O O . GLY A 1 190 ? -9.922 -20.344 5.676 1 96.06 190 GLY A O 1
ATOM 1511 N N . SER A 1 191 ? -8.492 -21.25 4.273 1 94.56 191 SER A N 1
ATOM 1512 C CA . SER A 1 191 ? -7.777 -22.016 5.297 1 94.56 191 SER A CA 1
ATOM 1513 C C . SER A 1 191 ? -7.059 -21.078 6.27 1 94.56 191 SER A C 1
ATOM 1515 O O . SER A 1 191 ? -6.691 -21.5 7.371 1 94.56 191 SER A O 1
ATOM 1517 N N . ASN A 1 192 ? -6.852 -19.859 5.859 1 92.56 192 ASN A N 1
ATOM 1518 C CA . ASN A 1 192 ? -6.16 -18.906 6.715 1 92.56 192 ASN A CA 1
ATOM 1519 C C . ASN A 1 192 ? -7.133 -17.922 7.359 1 92.56 192 ASN A C 1
ATOM 1521 O O . ASN A 1 192 ? -6.723 -16.875 7.863 1 92.56 192 ASN A O 1
ATOM 1525 N N . GLY A 1 193 ? -8.406 -18.219 7.281 1 93.31 193 GLY A N 1
ATOM 1526 C CA . GLY A 1 193 ? -9.398 -17.531 8.094 1 93.31 193 GLY A CA 1
ATOM 1527 C C . GLY A 1 193 ? -10.047 -16.359 7.379 1 93.31 193 GLY A C 1
ATOM 1528 O O . GLY A 1 193 ? -10.891 -15.664 7.949 1 93.31 193 GLY A O 1
ATOM 1529 N N . TYR A 1 194 ? -9.641 -16.078 6.191 1 96.19 194 TYR A N 1
ATOM 1530 C CA . TYR A 1 194 ? -10.32 -15.039 5.438 1 96.19 194 TYR A CA 1
ATOM 1531 C C . TYR A 1 194 ? -11.727 -15.477 5.051 1 96.19 194 TYR A C 1
ATOM 1533 O O . TYR A 1 194 ? -11.953 -16.641 4.723 1 96.19 194 TYR A O 1
ATOM 1541 N N . GLU A 1 195 ? -12.648 -14.539 5.07 1 97.19 195 GLU A N 1
ATOM 1542 C CA . GLU A 1 195 ? -14.055 -14.82 4.801 1 97.19 195 GLU A CA 1
ATOM 1543 C C . GLU A 1 195 ? -14.477 -14.273 3.441 1 97.19 195 GLU A C 1
ATOM 1545 O O . GLU A 1 195 ? -15.461 -14.734 2.857 1 97.19 195 GLU A O 1
ATOM 1550 N N . ARG A 1 196 ? -13.727 -13.273 3.039 1 97.12 196 ARG A N 1
ATOM 1551 C CA . ARG A 1 196 ? -14.062 -12.555 1.816 1 97.12 196 ARG A CA 1
ATOM 1552 C C . ARG A 1 196 ? -12.805 -12.18 1.036 1 97.12 196 ARG A C 1
ATOM 1554 O O . ARG A 1 196 ? -11.812 -11.75 1.621 1 97.12 196 ARG A O 1
ATOM 1561 N N . VAL A 1 197 ? -12.875 -12.414 -0.242 1 98.38 197 VAL A N 1
ATOM 1562 C CA . VAL A 1 197 ? -11.773 -12.039 -1.121 1 98.38 197 VAL A CA 1
ATOM 1563 C C . VAL A 1 197 ? -12.273 -11.086 -2.203 1 98.38 197 VAL A C 1
ATOM 1565 O O . VAL A 1 197 ? -13.367 -11.273 -2.742 1 98.38 197 VAL A O 1
ATOM 1568 N N . TYR A 1 198 ? -11.484 -10.016 -2.457 1 98 198 TYR A N 1
ATOM 1569 C CA . TYR A 1 198 ? -11.977 -9.008 -3.391 1 98 198 TYR A CA 1
ATOM 1570 C C . TYR A 1 198 ? -10.898 -8.617 -4.395 1 98 198 TYR A C 1
ATOM 1572 O O . TYR A 1 198 ? -9.719 -8.938 -4.203 1 98 198 TYR A O 1
ATOM 1580 N N . GLN A 1 199 ? -11.305 -8.031 -5.512 1 96.69 199 GLN A N 1
ATOM 1581 C CA . GLN A 1 199 ? -10.461 -7.52 -6.582 1 96.69 199 GLN A CA 1
ATOM 1582 C C . GLN A 1 199 ? -11.148 -6.383 -7.336 1 96.69 199 GLN A C 1
ATOM 1584 O O . GLN A 1 199 ? -12.367 -6.246 -7.273 1 96.69 199 GLN A O 1
ATOM 1589 N N . SER A 1 200 ? -10.32 -5.531 -7.945 1 96.44 200 SER A N 1
ATOM 1590 C CA . SER A 1 200 ? -10.836 -4.457 -8.781 1 96.44 200 SER A CA 1
ATOM 1591 C C . SER A 1 200 ? -10.289 -4.551 -10.203 1 96.44 200 SER A C 1
ATOM 1593 O O . SER A 1 200 ? -9.109 -4.852 -10.398 1 96.44 200 SER A O 1
ATOM 1595 N N . VAL A 1 201 ? -11.164 -4.387 -11.164 1 96.12 201 VAL A N 1
ATOM 1596 C CA . VAL A 1 201 ? -10.797 -4.461 -12.57 1 96.12 201 VAL A CA 1
ATOM 1597 C C . VAL A 1 201 ? -11.43 -3.297 -13.336 1 96.12 201 VAL A C 1
ATOM 1599 O O . VAL A 1 201 ? -12.555 -2.895 -13.039 1 96.12 201 VAL A O 1
ATOM 1602 N N . PRO A 1 202 ? -10.656 -2.748 -14.312 1 95.81 202 PRO A N 1
ATOM 1603 C CA . PRO A 1 202 ? -11.32 -1.756 -15.164 1 95.81 202 PRO A CA 1
ATOM 1604 C C . PRO A 1 202 ? -12.5 -2.342 -15.938 1 95.81 202 PRO A C 1
ATOM 1606 O O . PRO A 1 202 ? -12.438 -3.492 -16.375 1 95.81 202 PRO A O 1
ATOM 1609 N N . SER A 1 203 ? -13.547 -1.532 -16.094 1 96.44 203 SER A N 1
ATOM 1610 C CA . SER A 1 203 ? -14.75 -1.99 -16.781 1 96.44 203 SER A CA 1
ATOM 1611 C C . SER A 1 203 ? -14.438 -2.412 -18.219 1 96.44 203 SER A C 1
ATOM 1613 O O . SER A 1 203 ? -15.188 -3.182 -18.828 1 96.44 203 SER A O 1
ATOM 1615 N N . SER A 1 204 ? -13.328 -1.968 -18.766 1 93.88 204 SER A N 1
ATOM 1616 C CA . SER A 1 204 ? -12.922 -2.305 -20.125 1 93.88 204 SER A CA 1
ATOM 1617 C C . SER A 1 204 ? -12.336 -3.713 -20.188 1 93.88 204 SER A C 1
ATOM 1619 O O . SER A 1 204 ? -12.164 -4.262 -21.281 1 93.88 204 SER A O 1
ATOM 1621 N N . ASN A 1 205 ? -11.961 -4.297 -19.062 1 94.19 205 ASN A N 1
ATOM 1622 C CA . ASN A 1 205 ? -11.438 -5.66 -19.031 1 94.19 205 ASN A CA 1
ATOM 1623 C C . ASN A 1 205 ? -12.562 -6.688 -18.922 1 94.19 205 ASN A C 1
ATOM 1625 O O . ASN A 1 205 ? -12.672 -7.387 -17.906 1 94.19 205 ASN A O 1
ATOM 1629 N N . GLU A 1 206 ? -13.266 -6.836 -19.953 1 95.25 206 GLU A N 1
ATOM 1630 C CA . GLU A 1 206 ? -14.461 -7.672 -19.984 1 95.25 206 GLU A CA 1
ATOM 1631 C C . GLU A 1 206 ? -14.117 -9.141 -19.75 1 95.25 206 GLU A C 1
ATOM 1633 O O . GLU A 1 206 ? -14.883 -9.875 -19.125 1 95.25 206 GLU A O 1
ATOM 1638 N N . ASP A 1 207 ? -13.008 -9.523 -20.25 1 94.56 207 ASP A N 1
ATOM 1639 C CA . ASP A 1 207 ? -12.578 -10.914 -20.125 1 94.56 207 ASP A CA 1
ATOM 1640 C C . ASP A 1 207 ? -12.367 -11.289 -18.656 1 94.56 207 ASP A C 1
ATOM 1642 O O . ASP A 1 207 ? -12.812 -12.344 -18.203 1 94.56 207 ASP A O 1
ATOM 1646 N N . ALA A 1 208 ? -11.688 -10.43 -17.938 1 95.25 208 ALA A N 1
ATOM 1647 C CA . ALA A 1 208 ? -11.438 -10.688 -16.516 1 95.25 208 ALA A CA 1
ATOM 1648 C C . ALA A 1 208 ? -12.75 -10.711 -15.727 1 95.25 208 ALA A C 1
ATOM 1650 O O . ALA A 1 208 ? -12.945 -11.578 -14.875 1 95.25 208 ALA A O 1
ATOM 1651 N N . ILE A 1 209 ? -13.625 -9.797 -16.062 1 97.5 209 ILE A N 1
ATOM 1652 C CA . ILE A 1 209 ? -14.922 -9.711 -15.391 1 97.5 209 ILE A CA 1
ATOM 1653 C C . ILE A 1 209 ? -15.719 -10.992 -15.648 1 97.5 209 ILE A C 1
ATOM 1655 O O . ILE A 1 209 ? -16.234 -11.609 -14.711 1 97.5 209 ILE A O 1
ATOM 1659 N N . ALA A 1 210 ? -15.766 -11.391 -16.875 1 97.31 210 ALA A N 1
ATOM 1660 C CA . ALA A 1 210 ? -16.484 -12.609 -17.25 1 97.31 210 ALA A CA 1
ATOM 1661 C C . ALA A 1 210 ? -15.883 -13.836 -16.562 1 97.31 210 ALA A C 1
ATOM 1663 O O . ALA A 1 210 ? -16.609 -14.719 -16.109 1 97.31 210 ALA A O 1
ATOM 1664 N N . PHE A 1 211 ? -14.602 -13.914 -16.531 1 97.69 211 PHE A N 1
ATOM 1665 C CA . PHE A 1 211 ? -13.914 -15.016 -15.883 1 97.69 211 PHE A CA 1
ATOM 1666 C C . PHE A 1 211 ? -14.305 -15.109 -14.414 1 97.69 211 PHE A C 1
ATOM 1668 O O . PHE A 1 211 ? -14.648 -16.188 -13.922 1 97.69 211 PHE A O 1
ATOM 1675 N N . LEU A 1 212 ? -14.203 -13.977 -13.68 1 98.19 212 LEU A N 1
ATOM 1676 C CA . LEU A 1 212 ? -14.531 -13.953 -12.258 1 98.19 212 LEU A CA 1
ATOM 1677 C C . LEU A 1 212 ? -16 -14.281 -12.031 1 98.19 212 LEU A C 1
ATOM 1679 O O . LEU A 1 212 ? -16.344 -15.016 -11.102 1 98.19 212 LEU A O 1
ATOM 1683 N N . GLU A 1 213 ? -16.891 -13.734 -12.906 1 98.38 213 GLU A N 1
ATOM 1684 C CA . GLU A 1 213 ? -18.312 -14.047 -12.805 1 98.38 213 GLU A CA 1
ATOM 1685 C C . GLU A 1 213 ? -18.562 -15.539 -12.977 1 98.38 213 GLU A C 1
ATOM 1687 O O . GLU A 1 213 ? -19.375 -16.125 -12.25 1 98.38 213 GLU A O 1
ATOM 1692 N N . ALA A 1 214 ? -17.891 -16.109 -13.891 1 98.12 214 ALA A N 1
ATOM 1693 C CA . ALA A 1 214 ? -18.031 -17.531 -14.148 1 98.12 214 ALA A CA 1
ATOM 1694 C C . ALA A 1 214 ? -17.562 -18.359 -12.945 1 98.12 214 ALA A C 1
ATOM 1696 O O . ALA A 1 214 ? -17.875 -19.547 -12.852 1 98.12 214 ALA A O 1
ATOM 1697 N N . HIS A 1 215 ? -16.828 -17.75 -12.07 1 98.12 215 HIS A N 1
ATOM 1698 C CA . HIS A 1 215 ? -16.344 -18.422 -10.867 1 98.12 215 HIS A CA 1
ATOM 1699 C C . HIS A 1 215 ? -17.031 -17.875 -9.617 1 98.12 215 HIS A C 1
ATOM 1701 O O . HIS A 1 215 ? -16.438 -17.828 -8.547 1 98.12 215 HIS A O 1
ATOM 1707 N N . ASP A 1 216 ? -18.203 -17.281 -9.781 1 97.94 216 ASP A N 1
ATOM 1708 C CA . ASP A 1 216 ? -19.172 -16.969 -8.742 1 97.94 216 ASP A CA 1
ATOM 1709 C C . ASP A 1 216 ? -18.797 -15.672 -8.016 1 97.94 216 ASP A C 1
ATOM 1711 O O . ASP A 1 216 ? -19.281 -15.422 -6.906 1 97.94 216 ASP A O 1
ATOM 1715 N N . TRP A 1 217 ? -17.906 -14.891 -8.578 1 98.5 217 TRP A N 1
ATOM 1716 C CA . TRP A 1 217 ? -17.672 -13.547 -8.055 1 98.5 217 TRP A CA 1
ATOM 1717 C C . TRP A 1 217 ? -18.812 -12.609 -8.438 1 98.5 217 TRP A C 1
ATOM 1719 O O . TRP A 1 217 ? -19.469 -12.812 -9.469 1 98.5 217 TRP A O 1
ATOM 1729 N N . GLU A 1 218 ? -19.047 -11.656 -7.609 1 98.12 218 GLU A N 1
ATOM 1730 C CA . GLU A 1 218 ? -20.094 -10.672 -7.871 1 98.12 218 GLU A CA 1
ATOM 1731 C C . GLU A 1 218 ? -19.547 -9.25 -7.797 1 98.12 218 GLU A C 1
ATOM 1733 O O . GLU A 1 218 ? -18.594 -8.984 -7.062 1 98.12 218 GLU A O 1
ATOM 1738 N N . THR A 1 219 ? -20.156 -8.344 -8.562 1 97.94 219 THR A N 1
ATOM 1739 C CA . THR A 1 219 ? -19.828 -6.93 -8.438 1 97.94 219 THR A CA 1
ATOM 1740 C C . THR A 1 219 ? -20.391 -6.352 -7.145 1 97.94 219 THR A C 1
ATOM 1742 O O . THR A 1 219 ? -21.594 -6.414 -6.906 1 97.94 219 THR A O 1
ATOM 1745 N N . GLU A 1 220 ? -19.5 -5.844 -6.352 1 97.19 220 GLU A N 1
ATOM 1746 C CA . GLU A 1 220 ? -19.984 -5.297 -5.09 1 97.19 220 GLU A CA 1
ATOM 1747 C C . GLU A 1 220 ? -20.078 -3.775 -5.148 1 97.19 220 GLU A C 1
ATOM 1749 O O . GLU A 1 220 ? -20.844 -3.166 -4.395 1 97.19 220 GLU A O 1
ATOM 1754 N N . ALA A 1 221 ? -19.328 -3.176 -5.957 1 96.94 221 ALA A N 1
ATOM 1755 C CA . ALA A 1 221 ? -19.344 -1.722 -6.105 1 96.94 221 ALA A CA 1
ATOM 1756 C C . ALA A 1 221 ? -18.688 -1.292 -7.41 1 96.94 221 ALA A C 1
ATOM 1758 O O . ALA A 1 221 ? -17.922 -2.057 -8.016 1 96.94 221 ALA A O 1
ATOM 1759 N N . VAL A 1 222 ? -19.062 -0.122 -7.867 1 97.19 222 VAL A N 1
ATOM 1760 C CA . VAL A 1 222 ? -18.453 0.471 -9.055 1 97.19 222 VAL A CA 1
ATOM 1761 C C . VAL A 1 222 ? -18.047 1.91 -8.758 1 97.19 222 VAL A C 1
ATOM 1763 O O . VAL A 1 222 ? -18.812 2.682 -8.188 1 97.19 222 VAL A O 1
ATOM 1766 N N . ARG A 1 223 ? -16.828 2.242 -9 1 96.56 223 ARG A N 1
ATOM 1767 C CA . ARG A 1 223 ? -16.359 3.625 -8.945 1 96.56 223 ARG A CA 1
ATOM 1768 C C . ARG A 1 223 ? -16.266 4.227 -10.344 1 96.56 223 ARG A C 1
ATOM 1770 O O . ARG A 1 223 ? -15.461 3.789 -11.172 1 96.56 223 ARG A O 1
ATOM 1777 N N . GLU A 1 224 ? -17 5.238 -10.555 1 96 224 GLU A N 1
ATOM 1778 C CA . GLU A 1 224 ? -17.047 5.871 -11.875 1 96 224 GLU A CA 1
ATOM 1779 C C . GLU A 1 224 ? -15.766 6.637 -12.172 1 96 224 GLU A C 1
ATOM 1781 O O . GLU A 1 224 ? -15.234 7.324 -11.297 1 96 224 GLU A O 1
ATOM 1786 N N . ASP A 1 225 ? -15.234 6.508 -13.414 1 95.69 225 ASP A N 1
ATOM 1787 C CA . ASP A 1 225 ? -14.125 7.289 -13.953 1 95.69 225 ASP A CA 1
ATOM 1788 C C . ASP A 1 225 ? -12.891 7.18 -13.062 1 95.69 225 ASP A C 1
ATOM 1790 O O . ASP A 1 225 ? -12.148 8.148 -12.891 1 95.69 225 ASP A O 1
ATOM 1794 N N . HIS A 1 226 ? -12.688 6.027 -12.5 1 96.12 226 HIS A N 1
ATOM 1795 C CA . HIS A 1 226 ? -11.586 5.871 -11.555 1 96.12 226 HIS A CA 1
ATOM 1796 C C . HIS A 1 226 ? -10.25 5.715 -12.273 1 96.12 226 HIS A C 1
ATOM 1798 O O . HIS A 1 226 ? -9.203 6.066 -11.727 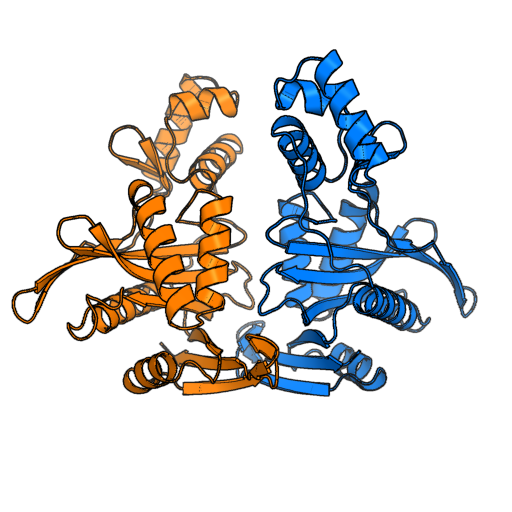1 96.12 226 HIS A O 1
ATOM 1804 N N . TYR A 1 227 ? -10.234 5.148 -13.422 1 95.88 227 TYR A N 1
ATOM 1805 C CA . TYR A 1 227 ? -9.016 4.98 -14.211 1 95.88 227 TYR A CA 1
ATOM 1806 C C . TYR A 1 227 ? -9.016 5.922 -15.414 1 95.88 227 TYR A C 1
ATOM 1808 O O . TYR A 1 227 ? -10.078 6.336 -15.883 1 95.88 227 TYR A O 1
ATOM 1816 N N . LYS A 1 228 ? -7.82 6.238 -15.859 1 93.69 228 LYS A N 1
ATOM 1817 C CA . LYS A 1 228 ? -7.629 6.965 -17.109 1 93.69 228 LYS A CA 1
ATOM 1818 C C . LYS A 1 228 ? -6.742 6.176 -18.078 1 93.69 228 LYS A C 1
ATOM 1820 O O . LYS A 1 228 ? -5.543 6.02 -17.844 1 93.69 228 LYS A O 1
ATOM 1825 N N . LEU A 1 229 ? -7.328 5.66 -19.109 1 91.25 229 LEU A N 1
ATOM 1826 C CA . LEU A 1 229 ? -6.641 4.848 -20.109 1 91.25 229 LEU A CA 1
ATOM 1827 C C . LEU A 1 229 ? -6.539 5.59 -21.438 1 91.25 229 LEU A C 1
ATOM 1829 O O . LEU A 1 229 ? -7.551 5.789 -22.109 1 91.25 229 LEU A O 1
ATOM 1833 N N . ASN A 1 230 ? -5.297 5.98 -21.812 1 87.06 230 ASN A N 1
ATOM 1834 C CA . ASN A 1 230 ? -5.082 6.723 -23.047 1 87.06 230 ASN A CA 1
ATOM 1835 C C . ASN A 1 230 ? -6.012 7.926 -23.156 1 87.06 230 ASN A C 1
ATOM 1837 O O . ASN A 1 230 ? -6.684 8.117 -24.172 1 87.06 230 ASN A O 1
ATOM 1841 N N . GLY A 1 231 ? -6.18 8.57 -22.047 1 88.12 231 GLY A N 1
ATOM 1842 C CA . GLY A 1 231 ? -6.938 9.812 -22.016 1 88.12 231 GLY A CA 1
ATOM 1843 C C . GLY A 1 231 ? -8.422 9.602 -21.797 1 88.12 231 GLY A C 1
ATOM 1844 O O . GLY A 1 231 ? -9.188 10.562 -21.703 1 88.12 231 GLY A O 1
ATOM 1845 N N . HIS A 1 232 ? -8.875 8.375 -21.781 1 93.38 232 HIS A N 1
ATOM 1846 C CA . HIS A 1 232 ? -10.289 8.078 -21.562 1 93.38 232 HIS A CA 1
ATOM 1847 C C . HIS A 1 232 ? -10.531 7.543 -20.156 1 93.38 232 HIS A C 1
ATOM 1849 O O . HIS A 1 232 ? -9.766 6.711 -19.672 1 93.38 232 HIS A O 1
ATOM 1855 N N . TYR A 1 233 ? -11.609 8.086 -19.609 1 96.06 233 TYR A N 1
ATOM 1856 C CA . TYR A 1 233 ? -11.992 7.633 -18.266 1 96.06 233 TYR A CA 1
ATOM 1857 C C . TYR A 1 233 ? -12.719 6.297 -18.328 1 96.06 233 TYR A C 1
ATOM 1859 O O . TYR A 1 233 ? -13.539 6.066 -19.219 1 96.06 233 TYR A O 1
ATOM 1867 N N . VAL A 1 234 ? -12.352 5.398 -17.391 1 96.38 234 VAL A N 1
ATOM 1868 C CA . VAL A 1 234 ? -12.93 4.062 -17.297 1 96.38 234 VAL A CA 1
ATOM 1869 C C . VAL A 1 234 ? -13.305 3.764 -15.844 1 96.38 234 VAL A C 1
ATOM 1871 O O . VAL A 1 234 ? -12.562 4.109 -14.922 1 96.38 234 VAL A O 1
ATOM 1874 N N . ASP A 1 235 ? -14.453 3.102 -15.68 1 97.44 235 ASP A N 1
ATOM 1875 C CA . ASP A 1 235 ? -14.914 2.754 -14.344 1 97.44 235 ASP A CA 1
ATOM 1876 C C . ASP A 1 235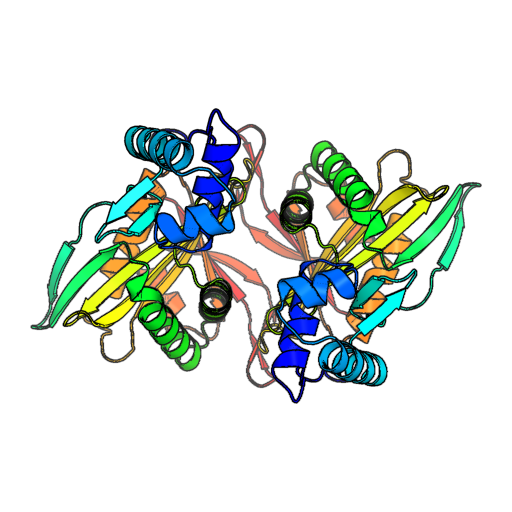 ? -14.07 1.637 -13.734 1 97.44 235 ASP A C 1
ATOM 1878 O O . ASP A 1 235 ? -13.477 0.836 -14.469 1 97.44 235 ASP A O 1
ATOM 1882 N N . GLU A 1 236 ? -13.953 1.668 -12.414 1 97.44 236 GLU A N 1
ATOM 1883 C CA . GLU A 1 236 ? -13.438 0.524 -11.664 1 97.44 236 GLU A CA 1
ATOM 1884 C C . GLU A 1 236 ? -14.57 -0.385 -11.195 1 97.44 236 GLU A C 1
ATOM 1886 O O . GLU A 1 236 ? -15.453 0.05 -10.461 1 97.44 236 GLU A O 1
ATOM 1891 N N . VAL A 1 237 ? -14.586 -1.605 -11.625 1 98.06 237 VAL A N 1
ATOM 1892 C CA . VAL A 1 237 ? -15.531 -2.623 -11.18 1 98.06 237 VAL A CA 1
ATOM 1893 C C . VAL A 1 237 ? -14.922 -3.416 -10.023 1 98.06 237 VAL A C 1
ATOM 1895 O O . VAL A 1 237 ? -13.93 -4.125 -10.195 1 98.06 237 VAL A O 1
ATOM 1898 N N . MET A 1 238 ? -15.555 -3.23 -8.875 1 98.06 238 MET A N 1
ATOM 1899 C CA . MET A 1 238 ? -15.086 -3.93 -7.676 1 98.06 238 MET A CA 1
ATOM 1900 C C . MET A 1 238 ? -15.875 -5.215 -7.457 1 98.06 238 MET A C 1
ATOM 1902 O O . MET A 1 238 ? -17.094 -5.184 -7.328 1 98.06 238 MET A O 1
ATOM 1906 N N . MET A 1 239 ? -15.117 -6.336 -7.465 1 98.5 239 MET A N 1
ATOM 1907 C CA . MET A 1 239 ? -15.742 -7.648 -7.367 1 98.5 239 MET A CA 1
ATOM 1908 C C . MET A 1 239 ? -15.281 -8.383 -6.109 1 98.5 239 MET A C 1
ATOM 1910 O O . MET A 1 239 ? -14.203 -8.102 -5.59 1 98.5 239 MET A O 1
ATOM 1914 N N . ALA A 1 240 ? -16.141 -9.266 -5.609 1 98.5 240 ALA A N 1
ATOM 1915 C CA . ALA A 1 240 ? -15.797 -10.016 -4.406 1 98.5 240 ALA A CA 1
ATOM 1916 C C . ALA A 1 240 ? -16.469 -11.391 -4.414 1 98.5 240 ALA A C 1
ATOM 1918 O O . ALA A 1 240 ? -17.406 -11.633 -5.184 1 98.5 240 ALA A O 1
ATOM 1919 N N . ILE A 1 241 ? -15.938 -12.281 -3.625 1 98.31 241 ILE A N 1
ATOM 1920 C CA . ILE A 1 241 ? -16.5 -13.609 -3.385 1 98.31 241 ILE A CA 1
ATOM 1921 C C . ILE A 1 241 ? -16.422 -13.938 -1.895 1 98.31 241 ILE A C 1
ATOM 1923 O O . ILE A 1 241 ? -15.445 -13.602 -1.224 1 98.31 241 ILE A O 1
ATOM 1927 N N . GLU A 1 242 ? -17.5 -14.508 -1.387 1 97.44 242 GLU A N 1
ATOM 1928 C CA . GLU A 1 242 ? -17.516 -15.008 -0.016 1 97.44 242 GLU A CA 1
ATOM 1929 C C . GLU A 1 242 ? -17 -16.438 0.055 1 97.44 242 GLU A C 1
ATOM 1931 O O . GLU A 1 242 ? -17.328 -17.266 -0.798 1 97.44 242 GLU A O 1
ATOM 1936 N N . LEU A 1 243 ? -16.156 -16.625 1.002 1 96.62 243 LEU A N 1
ATOM 1937 C CA . LEU A 1 243 ? -15.57 -17.953 1.124 1 96.62 243 LEU A CA 1
ATOM 1938 C C . LEU A 1 243 ? -16.359 -18.812 2.102 1 96.62 243 LEU A C 1
ATOM 1940 O O . LEU A 1 243 ? -17 -18.281 3.018 1 96.62 243 LEU A O 1
ATOM 1944 N N . MET B 1 1 ? 0.119 22.906 -13.617 1 22.78 1 MET B N 1
ATOM 1945 C CA . MET B 1 1 ? 0.96 22.297 -12.602 1 22.78 1 MET B CA 1
ATOM 1946 C C . MET B 1 1 ? 1.976 21.344 -13.234 1 22.78 1 MET B C 1
ATOM 1948 O O . MET B 1 1 ? 1.608 20.469 -14.016 1 22.78 1 MET B O 1
ATOM 1952 N N . LYS B 1 2 ? 3.248 21.578 -13.406 1 32.84 2 LYS B N 1
ATOM 1953 C CA . LYS B 1 2 ? 4.164 20.906 -14.32 1 32.84 2 LYS B CA 1
ATOM 1954 C C . LYS B 1 2 ? 4.082 19.391 -14.172 1 32.84 2 LYS B C 1
ATOM 1956 O O . LYS B 1 2 ? 3.855 18.875 -13.07 1 32.84 2 LYS B O 1
ATOM 1961 N N . SER B 1 3 ? 3.725 18.609 -15.039 1 33.97 3 SER B N 1
ATOM 1962 C CA . SER B 1 3 ? 3.756 17.156 -15.203 1 33.97 3 SER B CA 1
ATOM 1963 C C . SER B 1 3 ? 4.859 16.531 -14.359 1 33.97 3 SER B C 1
ATOM 1965 O O . SER B 1 3 ? 6.004 17 -14.383 1 33.97 3 SER B O 1
ATOM 1967 N N . SER B 1 4 ? 4.664 16.141 -13.188 1 41.53 4 SER B N 1
ATOM 1968 C CA . SER B 1 4 ? 5.75 15.609 -12.367 1 41.53 4 SER B CA 1
ATOM 1969 C C . SER B 1 4 ? 6.781 14.875 -13.219 1 41.53 4 SER B C 1
ATOM 1971 O O . SER B 1 4 ? 6.449 13.914 -13.906 1 41.53 4 SER B O 1
ATOM 1973 N N . GLN B 1 5 ? 7.652 15.516 -13.898 1 50.59 5 GLN B N 1
ATOM 1974 C CA . GLN B 1 5 ? 8.773 14.969 -14.656 1 50.59 5 GLN B CA 1
ATOM 1975 C C . GLN B 1 5 ? 9.32 13.703 -14 1 50.59 5 GLN B C 1
ATOM 1977 O O . GLN B 1 5 ? 9.438 13.641 -12.773 1 50.59 5 GLN B O 1
ATOM 1982 N N . PRO B 1 6 ? 9.188 12.609 -14.695 1 60.53 6 PRO B N 1
ATOM 1983 C CA . PRO B 1 6 ? 9.906 11.438 -14.195 1 60.53 6 PRO B CA 1
ATOM 1984 C C . PRO B 1 6 ? 11.211 11.797 -13.5 1 60.53 6 PRO B C 1
ATOM 1986 O O . PRO B 1 6 ? 11.875 12.766 -13.875 1 60.53 6 PRO B O 1
ATOM 1989 N N . LEU B 1 7 ? 11.258 11.367 -12.195 1 71.56 7 LEU B N 1
ATOM 1990 C CA . LEU B 1 7 ? 12.5 11.578 -11.461 1 71.56 7 LEU B CA 1
ATOM 1991 C C . LEU B 1 7 ? 13.703 11.109 -12.281 1 71.56 7 LEU B C 1
ATOM 1993 O O . LEU B 1 7 ? 13.938 9.906 -12.422 1 71.56 7 LEU B O 1
ATOM 1997 N N . GLU B 1 8 ? 14.172 12.016 -13.164 1 80 8 GLU B N 1
ATOM 1998 C CA . GLU B 1 8 ? 15.398 11.711 -13.898 1 80 8 GLU B CA 1
ATOM 1999 C C . GLU B 1 8 ? 16.625 12.195 -13.141 1 80 8 GLU B C 1
ATOM 2001 O O . GLU B 1 8 ? 16.688 13.359 -12.727 1 80 8 GLU B O 1
ATOM 2006 N N . PHE B 1 9 ? 17.578 11.328 -12.914 1 87.06 9 PHE B N 1
ATOM 2007 C CA . PHE B 1 9 ? 18.734 11.664 -12.086 1 87.06 9 PHE B CA 1
ATOM 2008 C C . PHE B 1 9 ? 20 11.758 -12.938 1 87.06 9 PHE B C 1
ATOM 2010 O O . PHE B 1 9 ? 21 12.359 -12.516 1 87.06 9 PHE B O 1
ATOM 2017 N N . GLY B 1 10 ? 19.984 11.242 -14.086 1 84.75 10 GLY B N 1
ATOM 2018 C CA . GLY B 1 10 ? 21.094 11.328 -15.023 1 84.75 10 GLY B CA 1
ATOM 2019 C C . GLY B 1 10 ? 22.312 10.539 -14.578 1 84.75 10 GLY B C 1
ATOM 2020 O O . GLY B 1 10 ? 23.328 10.484 -15.289 1 84.75 10 GLY B O 1
ATOM 2021 N N . HIS B 1 11 ? 22.391 10.117 -13.375 1 89.06 11 HIS B N 1
ATOM 2022 C CA . HIS B 1 11 ? 23.5 9.352 -12.812 1 89.06 11 HIS B CA 1
ATOM 2023 C C . HIS B 1 11 ? 23.016 8.391 -11.734 1 89.06 11 HIS B C 1
ATOM 2025 O O . HIS B 1 11 ? 22.219 8.766 -10.875 1 89.06 11 HIS B O 1
ATOM 2031 N N . ASP B 1 12 ? 23.609 7.266 -11.695 1 90.25 12 ASP B N 1
ATOM 2032 C CA . ASP B 1 12 ? 23.172 6.215 -10.781 1 90.25 12 ASP B CA 1
ATOM 2033 C C . ASP B 1 12 ? 23.391 6.629 -9.328 1 90.25 12 ASP B C 1
ATOM 2035 O O . ASP B 1 12 ? 22.547 6.375 -8.469 1 90.25 12 ASP B O 1
ATOM 2039 N N . ASP B 1 13 ? 24.484 7.246 -9.094 1 91.5 13 ASP B N 1
ATOM 2040 C CA . ASP B 1 13 ? 24.781 7.664 -7.727 1 91.5 13 ASP B CA 1
ATOM 2041 C C . ASP B 1 13 ? 23.75 8.688 -7.23 1 91.5 13 ASP B C 1
ATOM 2043 O O . ASP B 1 13 ? 23.359 8.664 -6.062 1 91.5 13 ASP B O 1
ATOM 2047 N N . ARG B 1 14 ? 23.375 9.547 -8.078 1 93.38 14 ARG B N 1
ATOM 2048 C CA . ARG B 1 14 ? 22.391 10.547 -7.707 1 93.38 14 ARG B CA 1
ATOM 2049 C C . ARG B 1 14 ? 21.047 9.891 -7.367 1 93.38 14 ARG B C 1
ATOM 2051 O O . ARG B 1 14 ? 20.375 10.289 -6.414 1 93.38 14 ARG B O 1
ATOM 2058 N N . LYS B 1 15 ? 20.766 8.938 -8.188 1 92.56 15 LYS B N 1
ATOM 2059 C CA . LYS B 1 15 ? 19.531 8.195 -7.91 1 92.56 15 LYS B CA 1
ATOM 2060 C C . LYS B 1 15 ? 19.609 7.504 -6.551 1 92.56 15 LYS B C 1
ATOM 2062 O O . LYS B 1 15 ? 18.656 7.594 -5.762 1 92.56 15 LYS B O 1
ATOM 2067 N N . LEU B 1 16 ? 20.672 6.934 -6.305 1 91.94 16 LEU B N 1
ATOM 2068 C CA . LEU B 1 16 ? 20.859 6.207 -5.055 1 91.94 16 LEU B CA 1
ATOM 2069 C C . LEU B 1 16 ? 20.781 7.152 -3.861 1 91.94 16 LEU B C 1
ATOM 2071 O O . LEU B 1 16 ? 20.156 6.836 -2.848 1 91.94 16 LEU B O 1
ATOM 2075 N N . ILE B 1 17 ? 21.438 8.219 -4.016 1 93.38 17 ILE B N 1
ATOM 2076 C CA . ILE B 1 17 ? 21.438 9.211 -2.941 1 93.38 17 ILE B CA 1
ATOM 2077 C C . ILE B 1 17 ? 20.031 9.711 -2.689 1 93.38 17 ILE B C 1
ATOM 2079 O O . ILE B 1 17 ? 19.578 9.758 -1.543 1 93.38 17 ILE B O 1
ATOM 2083 N N . TYR B 1 18 ? 19.391 10.039 -3.738 1 93.38 18 TYR B N 1
ATOM 2084 C CA . TYR B 1 18 ? 18.031 10.531 -3.619 1 93.38 18 TYR B CA 1
ATOM 2085 C C . TYR B 1 18 ? 17.141 9.508 -2.936 1 93.38 18 TYR B C 1
ATOM 2087 O O . TYR B 1 18 ? 16.406 9.836 -1.995 1 93.38 18 TYR B O 1
ATOM 2095 N N . GLU B 1 19 ? 17.188 8.312 -3.393 1 91.25 19 GLU B N 1
ATOM 2096 C CA . GLU B 1 19 ? 16.328 7.254 -2.855 1 91.25 19 GLU B CA 1
ATOM 2097 C C . GLU B 1 19 ? 16.625 7.008 -1.377 1 91.25 19 GLU B C 1
ATOM 2099 O O . GLU B 1 19 ? 15.703 6.738 -0.597 1 91.25 19 GLU B O 1
ATOM 2104 N N . TYR B 1 20 ? 17.859 7.105 -1.062 1 92 20 TYR B N 1
ATOM 2105 C CA . TYR B 1 20 ? 18.25 6.926 0.334 1 92 20 TYR B CA 1
ATOM 2106 C C . TYR B 1 20 ? 17.625 8.008 1.21 1 92 20 TYR B C 1
ATOM 2108 O O . TYR B 1 20 ? 17.047 7.711 2.258 1 92 20 TYR B O 1
ATOM 2116 N N . VAL B 1 21 ? 17.734 9.234 0.753 1 93 21 VAL B N 1
ATOM 2117 C CA . VAL B 1 21 ? 17.188 10.359 1.502 1 93 21 VAL B CA 1
ATOM 2118 C C . VAL B 1 21 ? 15.672 10.234 1.593 1 93 21 VAL B C 1
ATOM 2120 O O . VAL B 1 21 ? 15.094 10.414 2.664 1 93 21 VAL B O 1
ATOM 2123 N N . GLU B 1 22 ? 15.125 9.93 0.53 1 90.88 22 GLU B N 1
ATOM 2124 C CA . GLU B 1 22 ? 13.672 9.781 0.466 1 90.88 22 GLU B CA 1
ATOM 2125 C C . GLU B 1 22 ? 13.188 8.703 1.424 1 90.88 22 GLU B C 1
ATOM 2127 O O . GLU B 1 22 ? 12.203 8.898 2.139 1 90.88 22 GLU B O 1
ATOM 2132 N N . ARG B 1 23 ? 13.836 7.648 1.52 1 88.94 23 ARG B N 1
ATOM 2133 C CA . ARG B 1 23 ? 13.461 6.504 2.34 1 88.94 23 ARG B CA 1
ATOM 2134 C C . ARG B 1 23 ? 13.578 6.828 3.824 1 88.94 23 ARG B C 1
ATOM 2136 O O . ARG B 1 23 ? 12.812 6.305 4.641 1 88.94 23 ARG B O 1
ATOM 2143 N N . HIS B 1 24 ? 14.438 7.73 4.098 1 90.12 24 HIS B N 1
ATOM 2144 C CA . HIS B 1 24 ? 14.734 7.953 5.508 1 90.12 24 HIS B CA 1
ATOM 2145 C C . HIS B 1 24 ? 14.148 9.273 5.992 1 90.12 24 HIS B C 1
ATOM 2147 O O . HIS B 1 24 ? 14.102 9.539 7.195 1 90.12 24 HIS B O 1
ATOM 2153 N N . GLY B 1 25 ? 13.68 10.094 5.082 1 90.38 25 GLY B N 1
ATOM 2154 C CA . GLY B 1 25 ? 12.992 11.32 5.426 1 90.38 25 GLY B CA 1
ATOM 2155 C C . GLY B 1 25 ? 13.93 12.492 5.641 1 90.38 25 GLY B C 1
ATOM 2156 O O . GLY B 1 25 ? 13.719 13.578 5.09 1 90.38 25 GLY B O 1
ATOM 2157 N N . ALA B 1 26 ? 14.922 12.328 6.523 1 92.19 26 ALA B N 1
ATOM 2158 C CA . ALA B 1 26 ? 15.984 13.281 6.832 1 92.19 26 ALA B CA 1
ATOM 2159 C C . ALA B 1 26 ? 17.281 12.562 7.191 1 92.19 26 ALA B C 1
ATOM 2161 O O . ALA B 1 26 ? 17.312 11.766 8.133 1 92.19 26 ALA B O 1
ATOM 2162 N N . VAL B 1 27 ? 18.344 12.969 6.402 1 94.75 27 VAL B N 1
ATOM 2163 C CA . VAL B 1 27 ? 19.547 12.156 6.562 1 94.75 27 VAL B CA 1
ATOM 2164 C C . VAL B 1 27 ? 20.766 13.055 6.707 1 94.75 27 VAL B C 1
ATOM 2166 O O . VAL B 1 27 ? 20.891 14.078 6.02 1 94.75 27 VAL B O 1
ATOM 2169 N N . ASP B 1 28 ? 21.609 12.656 7.641 1 95.19 28 ASP B N 1
ATOM 2170 C CA . ASP B 1 28 ? 22.938 13.273 7.707 1 95.19 28 ASP B CA 1
ATOM 2171 C C . ASP B 1 28 ? 23.766 12.914 6.48 1 95.19 28 ASP B C 1
ATOM 2173 O O . ASP B 1 28 ? 23.891 11.742 6.129 1 95.19 28 ASP B O 1
ATOM 2177 N N . PRO B 1 29 ? 24.266 13.961 5.844 1 94.12 29 PRO B N 1
ATOM 2178 C CA . PRO B 1 29 ? 25.016 13.688 4.621 1 94.12 29 PRO B CA 1
ATOM 2179 C C . PRO B 1 29 ? 26.156 12.688 4.836 1 94.12 29 PRO B C 1
ATOM 2181 O O . PRO B 1 29 ? 26.391 11.828 3.984 1 94.12 29 PRO B O 1
ATOM 2184 N N . GLU B 1 30 ? 26.828 12.75 5.926 1 92.62 30 GLU B N 1
ATOM 2185 C CA . GLU B 1 30 ? 27.938 11.828 6.188 1 92.62 30 GLU B CA 1
ATOM 2186 C C . GLU B 1 30 ? 27.422 10.406 6.406 1 92.62 30 GLU B C 1
ATOM 2188 O O . GLU B 1 30 ? 28.078 9.438 6.016 1 92.62 30 GLU B O 1
ATOM 2193 N N . GLU B 1 31 ? 26.391 10.344 7.031 1 92.69 31 GLU B N 1
ATOM 2194 C CA . GLU B 1 31 ? 25.766 9.039 7.195 1 92.69 31 GLU B CA 1
ATOM 2195 C C . GLU B 1 31 ? 25.391 8.43 5.848 1 92.69 31 GLU B C 1
ATOM 2197 O O . GLU B 1 31 ? 25.641 7.25 5.602 1 92.69 31 GLU B O 1
ATOM 2202 N N . ALA B 1 32 ? 24.75 9.242 5.031 1 92.19 32 ALA B N 1
ATOM 2203 C CA . ALA B 1 32 ? 24.391 8.797 3.689 1 92.19 32 ALA B CA 1
ATOM 2204 C C . ALA B 1 32 ? 25.625 8.32 2.918 1 92.19 32 ALA B C 1
ATOM 2206 O O . ALA B 1 32 ? 25.578 7.281 2.248 1 92.19 32 ALA B O 1
ATOM 2207 N N . ARG B 1 33 ? 26.656 9.039 3.041 1 92 33 ARG B N 1
ATOM 2208 C CA . ARG B 1 33 ? 27.906 8.695 2.363 1 92 33 ARG B CA 1
ATOM 2209 C C . ARG B 1 33 ? 28.391 7.316 2.779 1 92 33 ARG B C 1
ATOM 2211 O O . ARG B 1 33 ? 28.719 6.484 1.928 1 92 33 ARG B O 1
ATOM 2218 N N . ARG B 1 34 ? 28.453 7.062 4.035 1 90.88 34 ARG B N 1
ATOM 2219 C CA . ARG B 1 34 ? 28.938 5.801 4.578 1 90.88 34 ARG B CA 1
ATOM 2220 C C . ARG B 1 34 ? 28.047 4.637 4.156 1 90.88 34 ARG B C 1
ATOM 2222 O O . ARG B 1 34 ? 28.547 3.596 3.725 1 90.88 34 ARG B O 1
ATOM 2229 N N . GLU B 1 35 ? 26.812 4.852 4.199 1 88.44 35 GLU B N 1
ATOM 2230 C CA . GLU B 1 35 ? 25.859 3.787 3.912 1 88.44 35 GLU B CA 1
ATOM 2231 C C . GLU B 1 35 ? 25.844 3.441 2.426 1 88.44 35 GLU B C 1
ATOM 2233 O O . GLU B 1 35 ? 25.641 2.285 2.055 1 88.44 35 GLU B O 1
ATOM 2238 N N . LEU B 1 36 ? 26.094 4.434 1.591 1 91.38 36 LEU B N 1
ATOM 2239 C CA . LEU B 1 36 ? 26 4.234 0.149 1 91.38 36 LEU B CA 1
ATOM 2240 C C . LEU B 1 36 ? 27.375 3.959 -0.462 1 91.38 36 LEU B C 1
ATOM 2242 O O . LEU B 1 36 ? 27.469 3.676 -1.657 1 91.38 36 LEU B O 1
ATOM 2246 N N . ASP B 1 37 ? 28.328 4.039 0.362 1 90.88 37 ASP B N 1
ATOM 2247 C CA . ASP B 1 37 ? 29.703 3.795 -0.056 1 90.88 37 ASP B CA 1
ATOM 2248 C C . ASP B 1 37 ? 30.094 4.707 -1.217 1 90.88 37 ASP B C 1
ATOM 2250 O O . ASP B 1 37 ? 30.578 4.234 -2.244 1 90.88 37 ASP B O 1
ATOM 2254 N N . VAL B 1 38 ? 29.828 5.926 -1.062 1 90.81 38 VAL B N 1
ATOM 2255 C CA . VAL B 1 38 ? 30.219 6.949 -2.023 1 90.81 38 VAL B CA 1
ATOM 2256 C C . VAL B 1 38 ? 31.359 7.777 -1.459 1 90.81 38 VAL B C 1
ATOM 2258 O O . VAL B 1 38 ? 31.406 8.062 -0.26 1 90.81 38 VAL B O 1
ATOM 2261 N N . ASP B 1 39 ? 32.281 8.125 -2.309 1 92.25 39 ASP B N 1
ATOM 2262 C CA . ASP B 1 39 ? 33.406 8.93 -1.821 1 92.25 39 ASP B CA 1
ATOM 2263 C C . ASP B 1 39 ? 32.938 10.352 -1.494 1 92.25 39 ASP B C 1
ATOM 2265 O O . ASP B 1 39 ? 31.969 10.836 -2.045 1 92.25 39 ASP B O 1
ATOM 2269 N N . PRO B 1 40 ? 33.656 10.977 -0.641 1 92.06 40 PRO B N 1
ATOM 2270 C CA . PRO B 1 40 ? 33.25 12.297 -0.162 1 92.06 40 PRO B CA 1
ATOM 2271 C C . PRO B 1 40 ? 33.094 13.312 -1.292 1 92.06 40 PRO B C 1
ATOM 2273 O O . PRO B 1 40 ? 32.125 14.078 -1.312 1 92.06 40 PRO B O 1
ATOM 2276 N N . SER B 1 41 ? 34 13.367 -2.186 1 93.38 41 SER B N 1
ATOM 2277 C CA . SER B 1 41 ? 33.938 14.305 -3.301 1 93.38 41 SER B CA 1
ATOM 2278 C C . SER B 1 41 ? 32.719 14.023 -4.188 1 93.38 41 SER B C 1
ATOM 2280 O O . SER B 1 41 ? 32.062 14.953 -4.641 1 93.38 41 SER B O 1
ATOM 2282 N N . GLY B 1 42 ? 32.5 12.82 -4.406 1 92.75 42 GLY B N 1
ATOM 2283 C CA . GLY B 1 42 ? 31.344 12.406 -5.191 1 92.75 42 GLY B CA 1
ATOM 2284 C C . GLY B 1 42 ? 30.016 12.789 -4.551 1 92.75 42 GLY B C 1
ATOM 2285 O O . GLY B 1 42 ? 29.125 13.305 -5.227 1 92.75 42 GLY B O 1
ATOM 2286 N N . LEU B 1 43 ? 29.938 12.531 -3.277 1 94.38 43 LEU B N 1
ATOM 2287 C CA . LEU B 1 43 ? 28.703 12.875 -2.578 1 94.38 43 LEU B CA 1
ATOM 2288 C C . LEU B 1 43 ? 28.422 14.367 -2.678 1 94.38 43 LEU B C 1
ATOM 2290 O O . LEU B 1 43 ? 27.297 14.766 -2.996 1 94.38 43 LEU B O 1
ATOM 2294 N N . ARG B 1 44 ? 29.453 15.125 -2.379 1 93.81 44 ARG B N 1
ATOM 2295 C CA . ARG B 1 44 ? 29.281 16.578 -2.432 1 93.81 44 ARG B CA 1
ATOM 2296 C C . ARG B 1 44 ? 28.828 17.016 -3.816 1 93.81 44 ARG B C 1
ATOM 2298 O O . ARG B 1 44 ? 27.938 17.859 -3.938 1 93.81 44 ARG B O 1
ATOM 2305 N N . HIS B 1 45 ? 29.453 16.438 -4.805 1 95.12 45 HIS B N 1
ATOM 2306 C CA . HIS B 1 45 ? 29.125 16.781 -6.188 1 95.12 45 HIS B CA 1
ATOM 2307 C C . HIS B 1 45 ? 27.688 16.422 -6.527 1 95.12 45 HIS B C 1
ATOM 2309 O O . HIS B 1 45 ? 26.938 17.25 -7.039 1 95.12 45 HIS B O 1
ATOM 2315 N N . HIS B 1 46 ? 27.281 15.273 -6.223 1 95 46 HIS B N 1
ATOM 2316 C CA . HIS B 1 46 ? 25.953 14.781 -6.574 1 95 46 HIS B CA 1
ATOM 2317 C C . HIS B 1 46 ? 24.875 15.5 -5.773 1 95 46 HIS B C 1
ATOM 2319 O O . HIS B 1 46 ? 23.797 15.82 -6.305 1 95 46 HIS B O 1
ATOM 2325 N N . VAL B 1 47 ? 25.141 15.719 -4.543 1 95.44 47 VAL B N 1
ATOM 2326 C CA . VAL B 1 47 ? 24.188 16.438 -3.701 1 95.44 47 VAL B CA 1
ATOM 2327 C C . VAL B 1 47 ? 24 17.859 -4.219 1 95.44 47 VAL B C 1
ATOM 2329 O O . VAL B 1 47 ? 22.875 18.375 -4.238 1 95.44 47 VAL B O 1
ATOM 2332 N N . ALA B 1 48 ? 25.078 18.453 -4.633 1 95.44 48 ALA B N 1
ATOM 2333 C CA . ALA B 1 48 ? 25 19.797 -5.195 1 95.44 48 ALA B CA 1
ATOM 2334 C C . ALA B 1 48 ? 24.094 19.828 -6.418 1 95.44 48 ALA B C 1
ATOM 2336 O O . ALA B 1 48 ? 23.281 20.75 -6.57 1 95.44 48 ALA B O 1
ATOM 2337 N N . ILE B 1 49 ? 24.203 18.891 -7.199 1 94.38 49 ILE B N 1
ATOM 2338 C CA . ILE B 1 49 ? 23.375 18.797 -8.406 1 94.38 49 ILE B CA 1
ATOM 2339 C C . ILE B 1 49 ? 21.922 18.547 -8.023 1 94.38 49 ILE B C 1
ATOM 2341 O O . ILE B 1 49 ? 21.016 19.188 -8.578 1 94.38 49 ILE B O 1
ATOM 2345 N N . LEU B 1 50 ? 21.719 17.656 -7.074 1 94.81 50 LEU B N 1
ATOM 2346 C CA . LEU B 1 50 ? 20.359 17.328 -6.629 1 94.81 50 LEU B CA 1
ATOM 2347 C C . LEU B 1 50 ? 19.688 18.562 -6.023 1 94.81 50 LEU B C 1
ATOM 2349 O O . LEU B 1 50 ? 18.484 18.75 -6.203 1 94.81 50 LEU B O 1
ATOM 2353 N N . LYS B 1 51 ? 20.453 19.344 -5.352 1 94.31 51 LYS B N 1
ATOM 2354 C CA . LYS B 1 51 ? 19.922 20.578 -4.785 1 94.31 51 LYS B CA 1
ATOM 2355 C C . LYS B 1 51 ? 19.594 21.594 -5.883 1 94.31 51 LYS B C 1
ATOM 2357 O O . LYS B 1 51 ? 18.531 22.203 -5.867 1 94.31 51 LYS B O 1
ATOM 2362 N N . ARG B 1 52 ? 20.484 21.703 -6.781 1 93.12 52 ARG B N 1
ATOM 2363 C CA . ARG B 1 52 ? 20.281 22.609 -7.906 1 93.12 52 ARG B CA 1
ATOM 2364 C C . ARG B 1 52 ? 19.031 22.25 -8.695 1 93.12 52 ARG B C 1
ATOM 2366 O O . ARG B 1 52 ? 18.281 23.125 -9.109 1 93.12 52 ARG B O 1
ATOM 2373 N N . ASP B 1 53 ? 18.828 20.984 -8.805 1 91.62 53 ASP B N 1
ATOM 2374 C CA . ASP B 1 53 ? 17.703 20.469 -9.586 1 91.62 53 ASP B CA 1
ATOM 2375 C C . ASP B 1 53 ? 16.406 20.469 -8.766 1 91.62 53 ASP B C 1
ATOM 2377 O O . ASP B 1 53 ? 15.359 20.047 -9.242 1 91.62 53 ASP B O 1
ATOM 2381 N N . GLY B 1 54 ? 16.5 20.859 -7.566 1 90 54 GLY B N 1
ATOM 2382 C CA . GLY B 1 54 ? 15.32 20.984 -6.715 1 90 54 GLY B CA 1
ATOM 2383 C C . GLY B 1 54 ? 14.828 19.641 -6.195 1 90 54 GLY B C 1
ATOM 2384 O O . GLY B 1 54 ? 13.648 19.5 -5.871 1 90 54 GLY B O 1
ATOM 2385 N N . ARG B 1 55 ? 15.68 18.672 -6.172 1 92.44 55 ARG B N 1
ATOM 2386 C CA . ARG B 1 55 ? 15.289 17.344 -5.711 1 92.44 55 ARG B CA 1
ATOM 2387 C C . ARG B 1 55 ? 15.523 17.203 -4.211 1 92.44 55 ARG B C 1
ATOM 2389 O O . ARG B 1 55 ? 14.719 16.578 -3.51 1 92.44 55 ARG B O 1
ATOM 2396 N N . LEU B 1 56 ? 16.625 17.766 -3.814 1 94.19 56 LEU B N 1
ATOM 2397 C CA . LEU B 1 56 ? 16.953 17.734 -2.395 1 94.19 56 LEU B CA 1
ATOM 2398 C C . LEU B 1 56 ? 17.125 19.141 -1.849 1 94.19 56 LEU B C 1
ATOM 2400 O O . LEU B 1 56 ? 17.391 20.078 -2.609 1 94.19 56 LEU B O 1
ATOM 2404 N N . GLU B 1 57 ? 16.953 19.266 -0.614 1 93.38 57 GLU B N 1
ATOM 2405 C CA . GLU B 1 57 ? 17.281 20.469 0.15 1 93.38 57 GLU B CA 1
ATOM 2406 C C . GLU B 1 57 ? 17.984 20.109 1.458 1 93.38 57 GLU B C 1
ATOM 2408 O O . GLU B 1 57 ? 18 18.953 1.87 1 93.38 57 GLU B O 1
ATOM 2413 N N . GLU B 1 58 ? 18.656 21.031 1.967 1 93 58 GLU B N 1
ATOM 2414 C CA . GLU B 1 58 ? 19.344 20.828 3.24 1 93 58 GLU B CA 1
ATOM 2415 C C . GLU B 1 58 ? 18.828 21.797 4.301 1 93 58 GLU B C 1
ATOM 2417 O O . GLU B 1 58 ? 18.844 23 4.102 1 93 58 GLU B O 1
ATOM 2422 N N . THR B 1 59 ? 18.328 21.266 5.305 1 88.81 59 THR B N 1
ATOM 2423 C CA . THR B 1 59 ? 17.844 22.031 6.445 1 88.81 59 THR B CA 1
ATOM 2424 C C . THR B 1 59 ? 18.453 21.516 7.746 1 88.81 59 THR B C 1
ATOM 2426 O O . THR B 1 59 ? 18.359 20.328 8.055 1 88.81 59 THR B O 1
ATOM 2429 N N . ASP B 1 60 ? 19.062 22.406 8.5 1 91.31 60 ASP B N 1
ATOM 2430 C CA . ASP B 1 60 ? 19.688 22.062 9.781 1 91.31 60 ASP B CA 1
ATOM 2431 C C . ASP B 1 60 ? 20.672 20.922 9.617 1 91.31 60 ASP B C 1
ATOM 2433 O O . ASP B 1 60 ? 20.672 19.969 10.406 1 91.31 60 ASP B O 1
ATOM 2437 N N . GLY B 1 61 ? 21.297 20.938 8.516 1 92.12 61 GLY B N 1
ATOM 2438 C CA . GLY B 1 61 ? 22.391 20.016 8.281 1 92.12 61 GLY B CA 1
ATOM 2439 C C . GLY B 1 61 ? 21.938 18.656 7.781 1 92.12 61 GLY B C 1
ATOM 2440 O O . GLY B 1 61 ? 22.734 17.734 7.629 1 92.12 61 GLY B O 1
ATOM 2441 N N . LYS B 1 62 ? 20.688 18.547 7.551 1 95.25 62 LYS B N 1
ATOM 2442 C CA . LYS B 1 62 ? 20.172 17.266 7.078 1 95.25 62 LYS B CA 1
ATOM 2443 C C . LYS B 1 62 ? 19.578 17.391 5.68 1 95.25 62 LYS B C 1
ATOM 2445 O O . LYS B 1 62 ? 18.969 18.422 5.352 1 95.25 62 LYS B O 1
ATOM 2450 N N . LEU B 1 63 ? 19.812 16.359 4.895 1 95.56 63 LEU B N 1
ATOM 2451 C CA . LEU B 1 63 ? 19.25 16.297 3.551 1 95.56 63 LEU B CA 1
ATOM 2452 C C . LEU B 1 63 ? 17.797 15.812 3.588 1 95.56 63 LEU B C 1
ATOM 2454 O O . LEU B 1 63 ? 17.469 14.891 4.344 1 95.56 63 LEU B O 1
ATOM 2458 N N . ARG B 1 64 ? 17 16.484 2.803 1 93.62 64 ARG B N 1
ATOM 2459 C CA . ARG B 1 64 ? 15.594 16.141 2.66 1 93.62 64 ARG B CA 1
ATOM 2460 C C . ARG B 1 64 ? 15.141 16.266 1.212 1 93.62 64 ARG B C 1
ATOM 2462 O O . ARG B 1 64 ? 15.727 17.031 0.438 1 93.62 64 ARG B O 1
ATOM 2469 N N . VAL B 1 65 ? 14.133 15.492 0.929 1 90.94 65 VAL B N 1
ATOM 2470 C CA . VAL B 1 65 ? 13.539 15.672 -0.391 1 90.94 65 VAL B CA 1
ATOM 2471 C C . VAL B 1 65 ? 12.805 17.016 -0.451 1 90.94 65 VAL B C 1
ATOM 2473 O O . VAL B 1 65 ? 12.164 17.422 0.522 1 90.94 65 VAL B O 1
ATOM 2476 N N . THR B 1 66 ? 12.945 17.672 -1.616 1 86.44 66 THR B N 1
ATOM 2477 C CA . THR B 1 66 ? 12.25 18.938 -1.817 1 86.44 66 THR B CA 1
ATOM 2478 C C . THR B 1 66 ? 10.812 18.703 -2.266 1 86.44 66 THR B C 1
ATOM 2480 O O . THR B 1 66 ? 10.562 17.906 -3.174 1 86.44 66 THR B O 1
ATOM 2483 N N . ILE B 1 67 ? 9.938 19.328 -1.536 1 79.31 67 ILE B N 1
ATOM 2484 C CA . ILE B 1 67 ? 8.555 19.281 -1.979 1 79.31 67 ILE B CA 1
ATOM 2485 C C . ILE B 1 67 ? 7.969 20.688 -2.035 1 79.31 67 ILE B C 1
ATOM 2487 O O . ILE B 1 67 ? 8.133 21.469 -1.098 1 79.31 67 ILE B O 1
ATOM 2491 N N . ASP B 1 68 ? 7.414 21.016 -3.152 1 80.31 68 ASP B N 1
ATOM 2492 C CA . ASP B 1 68 ? 6.727 22.297 -3.289 1 80.31 68 ASP B CA 1
ATOM 2493 C C . ASP B 1 68 ? 5.344 22.234 -2.645 1 80.31 68 ASP B C 1
ATOM 2495 O O . ASP B 1 68 ? 4.363 21.875 -3.293 1 80.31 68 ASP B O 1
ATOM 2499 N N . ALA B 1 69 ? 5.332 22.578 -1.358 1 80.88 69 ALA B N 1
ATOM 2500 C CA . ALA B 1 69 ? 4.082 22.391 -0.619 1 80.88 69 ALA B CA 1
ATOM 2501 C C . ALA B 1 69 ? 3.559 23.734 -0.094 1 80.88 69 ALA B C 1
ATOM 2503 O O . ALA B 1 69 ? 2.623 23.766 0.708 1 80.88 69 ALA B O 1
ATOM 2504 N N . GLY B 1 70 ? 3.988 24.828 -0.552 1 80.75 70 GLY B N 1
ATOM 2505 C CA . GLY B 1 70 ? 3.527 26.125 -0.1 1 80.75 70 GLY B CA 1
ATOM 2506 C C . GLY B 1 70 ? 3.996 26.469 1.301 1 80.75 70 GLY B C 1
ATOM 2507 O O . GLY B 1 70 ? 4.758 25.719 1.91 1 80.75 70 GLY B O 1
ATOM 2508 N N . ALA B 1 71 ? 3.518 27.625 1.829 1 82 71 ALA B N 1
ATOM 2509 C CA . ALA B 1 71 ? 4.039 28.156 3.08 1 82 71 ALA B CA 1
ATOM 2510 C C . ALA B 1 71 ? 3.133 27.812 4.254 1 82 71 ALA B C 1
ATOM 2512 O O . ALA B 1 71 ? 2.006 27.344 4.059 1 82 71 ALA B O 1
ATOM 2513 N N . GLU B 1 72 ? 3.73 27.922 5.398 1 87.31 72 GLU B N 1
ATOM 2514 C CA . GLU B 1 72 ? 2.959 27.844 6.633 1 87.31 72 GLU B CA 1
ATOM 2515 C C . GLU B 1 72 ? 1.93 28.969 6.723 1 87.31 72 GLU B C 1
ATOM 2517 O O . GLU B 1 72 ? 2.211 30.109 6.34 1 87.31 72 GLU B O 1
ATOM 2522 N N . GLU B 1 73 ? 0.761 28.594 7.16 1 91.06 73 GLU B N 1
ATOM 2523 C CA . GLU B 1 73 ? -0.309 29.547 7.387 1 91.06 73 GLU B CA 1
ATOM 2524 C C . GLU B 1 73 ? -0.731 29.578 8.852 1 91.06 73 GLU B C 1
ATOM 2526 O O . GLU B 1 73 ? -0.769 28.531 9.508 1 91.06 73 GLU B O 1
ATOM 2531 N N . GLU B 1 74 ? -0.983 30.766 9.297 1 93.19 74 GLU B N 1
ATOM 2532 C CA . GLU B 1 74 ? -1.405 30.953 10.68 1 93.19 74 GLU B CA 1
ATOM 2533 C C . GLU B 1 74 ? -2.879 31.328 10.758 1 93.19 74 GLU B C 1
ATOM 2535 O O . GLU B 1 74 ? -3.352 32.156 9.977 1 93.19 74 GLU B O 1
ATOM 2540 N N . TYR B 1 75 ? -3.533 30.719 11.766 1 91.31 75 TYR B N 1
ATOM 2541 C CA . TYR B 1 75 ? -4.949 31 11.969 1 91.31 75 TYR B CA 1
ATOM 2542 C C . TYR B 1 75 ? -5.242 31.25 13.445 1 91.31 75 TYR B C 1
ATOM 2544 O O . TYR B 1 75 ? -4.551 30.719 14.32 1 91.31 75 TYR B O 1
ATOM 2552 N N . VAL B 1 76 ? -6.164 32.156 13.609 1 88.31 76 VAL B N 1
ATOM 2553 C CA . VAL B 1 76 ? -6.695 32.375 14.945 1 88.31 76 VAL B CA 1
ATOM 2554 C C . VAL B 1 76 ? -8.211 32.219 14.938 1 88.31 76 VAL B C 1
ATOM 2556 O O . VAL B 1 76 ? -8.914 32.875 14.164 1 88.31 76 VAL B O 1
ATOM 2559 N N . ALA B 1 77 ? -8.648 31.203 15.688 1 82.56 77 ALA B N 1
ATOM 2560 C CA . ALA B 1 77 ? -10.078 30.969 15.828 1 82.56 77 ALA B CA 1
ATOM 2561 C C . ALA B 1 77 ? -10.477 30.812 17.297 1 82.56 77 ALA B C 1
ATOM 2563 O O . ALA B 1 77 ? -9.961 29.953 18 1 82.56 77 ALA B O 1
ATOM 2564 N N . ASP B 1 78 ? -11.555 31.625 17.688 1 83.25 78 ASP B N 1
ATOM 2565 C CA . ASP B 1 78 ? -12.102 31.578 19.031 1 83.25 78 ASP B CA 1
ATOM 2566 C C . ASP B 1 78 ? -10.992 31.531 20.078 1 83.25 78 ASP B C 1
ATOM 2568 O O . ASP B 1 78 ? -11 30.656 20.953 1 83.25 78 ASP B O 1
ATOM 2572 N N . ASP B 1 79 ? -9.914 32.156 19.891 1 85.25 79 ASP B N 1
ATOM 2573 C CA . ASP B 1 79 ? -8.812 32.344 20.828 1 85.25 79 ASP B CA 1
ATOM 2574 C C . ASP B 1 79 ? -7.812 31.188 20.719 1 85.25 79 ASP B C 1
ATOM 2576 O O . ASP B 1 79 ? -6.992 30.984 21.625 1 85.25 79 ASP B O 1
ATOM 2580 N N . LEU B 1 80 ? -8.125 30.375 19.828 1 92.19 80 LEU B N 1
ATOM 2581 C CA . LEU B 1 80 ? -7.137 29.328 19.578 1 92.19 80 LEU B CA 1
ATOM 2582 C C . LEU B 1 80 ? -6.262 29.688 18.391 1 92.19 80 LEU B C 1
ATOM 2584 O O . LEU B 1 80 ? -6.77 29.922 17.281 1 92.19 80 LEU B O 1
ATOM 2588 N N . GLU B 1 81 ? -5 29.766 18.688 1 95.75 81 GLU B N 1
ATOM 2589 C CA . GLU B 1 81 ? -4.035 30.016 17.625 1 95.75 81 GLU B CA 1
ATOM 2590 C C . GLU B 1 81 ? -3.41 28.719 17.125 1 95.75 81 GLU B C 1
ATOM 2592 O O . GLU B 1 81 ? -2.916 27.922 17.922 1 95.75 81 GLU B O 1
ATOM 2597 N N . PHE B 1 82 ? -3.494 28.5 15.797 1 96.44 82 PHE B N 1
ATOM 2598 C CA . PHE B 1 82 ? -2.879 27.297 15.25 1 96.44 82 PHE B CA 1
ATOM 2599 C C . PHE B 1 82 ? -2.25 27.562 13.891 1 96.44 82 PHE B C 1
ATOM 2601 O O . PHE B 1 82 ? -2.535 28.594 13.266 1 96.44 82 PHE B O 1
ATOM 2608 N N . HIS B 1 83 ? -1.329 26.672 13.508 1 96.81 83 HIS B N 1
ATOM 2609 C CA . HIS B 1 83 ? -0.618 26.766 12.242 1 96.81 83 HIS B CA 1
ATOM 2610 C C . HIS B 1 83 ? -0.896 25.547 11.359 1 96.81 83 HIS B C 1
ATOM 2612 O O . HIS B 1 83 ? -0.991 24.438 11.859 1 96.81 83 HIS B O 1
ATOM 2618 N N . VAL B 1 84 ? -1.109 25.812 10.055 1 97.12 84 VAL B N 1
ATOM 2619 C CA . VAL B 1 84 ? -1.158 24.75 9.047 1 97.12 84 VAL B CA 1
ATOM 2620 C C . VAL B 1 84 ? 0.062 24.844 8.133 1 97.12 84 VAL B C 1
ATOM 2622 O O . VAL B 1 84 ? 0.307 25.891 7.523 1 97.12 84 VAL B O 1
ATOM 2625 N N . ARG B 1 85 ? 0.798 23.781 8.062 1 95.94 85 ARG B N 1
ATOM 2626 C CA . ARG B 1 85 ? 2.057 23.797 7.32 1 95.94 85 ARG B CA 1
ATOM 2627 C C . ARG B 1 85 ? 2.414 22.406 6.816 1 95.94 85 ARG B C 1
ATOM 2629 O O . ARG B 1 85 ? 1.861 21.406 7.289 1 95.94 85 ARG B O 1
ATOM 2636 N N . PRO B 1 86 ? 3.309 22.375 5.828 1 94.88 86 PRO B N 1
ATOM 2637 C CA . PRO B 1 86 ? 3.834 21.047 5.469 1 94.88 86 PRO B CA 1
ATOM 2638 C C . PRO B 1 86 ? 4.516 20.344 6.645 1 94.88 86 PRO B C 1
ATOM 2640 O O . PRO B 1 86 ? 5.184 21 7.453 1 94.88 86 PRO B O 1
ATOM 2643 N N . ALA B 1 87 ? 4.266 19.047 6.727 1 95.38 87 ALA B N 1
ATOM 2644 C CA . ALA B 1 87 ? 4.91 18.281 7.785 1 95.38 87 ALA B CA 1
ATOM 2645 C C . ALA B 1 87 ? 6.41 18.156 7.539 1 95.38 87 ALA B C 1
ATOM 2647 O O . ALA B 1 87 ? 6.863 18.172 6.395 1 95.38 87 ALA B O 1
ATOM 2648 N N . ARG B 1 88 ? 7.09 18.062 8.641 1 91.06 88 ARG B N 1
ATOM 2649 C CA . ARG B 1 88 ? 8.516 17.781 8.633 1 91.06 88 ARG B CA 1
ATOM 2650 C C . ARG B 1 88 ? 8.805 16.422 9.281 1 91.06 88 ARG B C 1
ATOM 2652 O O . ARG B 1 88 ? 7.98 15.898 10.031 1 91.06 88 ARG B O 1
ATOM 2659 N N . GLN B 1 89 ? 10 15.93 8.938 1 93.19 89 GLN B N 1
ATOM 2660 C CA . GLN B 1 89 ? 10.352 14.617 9.469 1 93.19 89 GLN B CA 1
ATOM 2661 C C . GLN B 1 89 ? 10.289 14.609 10.992 1 93.19 89 GLN B C 1
ATOM 2663 O O . GLN B 1 89 ? 9.93 13.594 11.602 1 93.19 89 GLN B O 1
ATOM 2668 N N . GLU B 1 90 ? 10.656 15.68 11.586 1 93 90 GLU B N 1
ATOM 2669 C CA . GLU B 1 90 ? 10.641 15.812 13.047 1 93 90 GLU B CA 1
ATOM 2670 C C . GLU B 1 90 ? 9.227 15.664 13.602 1 93 90 GLU B C 1
ATOM 2672 O O . GLU B 1 90 ? 9.047 15.43 14.797 1 93 90 GLU B O 1
ATOM 2677 N N . ASP B 1 91 ? 8.219 15.828 12.75 1 96.12 91 ASP B N 1
ATOM 2678 C CA . ASP B 1 91 ? 6.824 15.734 13.172 1 96.12 91 ASP B CA 1
ATOM 2679 C C . ASP B 1 91 ? 6.363 14.273 13.219 1 96.12 91 ASP B C 1
ATOM 2681 O O . ASP B 1 91 ? 5.234 13.992 13.625 1 96.12 91 ASP B O 1
ATOM 2685 N N . LEU B 1 92 ? 7.145 13.312 12.844 1 96.75 92 LEU B N 1
ATOM 2686 C CA . LEU B 1 92 ? 6.754 11.922 12.609 1 96.75 92 LEU B CA 1
ATOM 2687 C C . LEU B 1 92 ? 6.039 11.352 13.828 1 96.75 92 LEU B C 1
ATOM 2689 O O . LEU B 1 92 ? 4.91 10.867 13.727 1 96.75 92 LEU B O 1
ATOM 2693 N N . SER B 1 93 ? 6.684 11.414 14.969 1 97 93 SER B N 1
ATOM 2694 C CA . SER B 1 93 ? 6.09 10.836 16.172 1 97 93 SER B CA 1
ATOM 2695 C C . SER B 1 93 ? 4.77 11.516 16.516 1 97 93 SER B C 1
ATOM 2697 O O . SER B 1 93 ? 3.82 10.859 16.953 1 97 93 SER B O 1
ATOM 2699 N N . GLY B 1 94 ? 4.723 12.836 16.375 1 98 94 GLY B N 1
ATOM 2700 C CA . GLY B 1 94 ? 3.496 13.57 16.625 1 98 94 GLY B CA 1
ATOM 2701 C C . GLY B 1 94 ? 2.371 13.195 15.672 1 98 94 GLY B C 1
ATOM 2702 O O . GLY B 1 94 ? 1.219 13.062 16.094 1 98 94 GLY B O 1
ATOM 2703 N N . VAL B 1 95 ? 2.73 13.039 14.414 1 98.38 95 VAL B N 1
ATOM 2704 C CA . VAL B 1 95 ? 1.745 12.664 13.406 1 98.38 95 VAL B CA 1
ATOM 2705 C C . VAL B 1 95 ? 1.217 11.258 13.695 1 98.38 95 VAL B C 1
ATOM 2707 O O . VAL B 1 95 ? 0.004 11.039 13.719 1 98.38 95 VAL B O 1
ATOM 2710 N N . VAL B 1 96 ? 2.109 10.336 13.984 1 98 96 VAL B N 1
ATOM 2711 C CA . VAL B 1 96 ? 1.718 8.961 14.305 1 98 96 VAL B CA 1
ATOM 2712 C C . VAL B 1 96 ? 0.814 8.953 15.531 1 98 96 VAL B C 1
ATOM 2714 O O . VAL B 1 96 ? -0.24 8.312 15.531 1 98 96 VAL B O 1
ATOM 2717 N N . GLY B 1 97 ? 1.228 9.672 16.531 1 97.69 97 GLY B N 1
ATOM 2718 C CA . GLY B 1 97 ? 0.438 9.75 17.75 1 97.69 97 GLY B CA 1
ATOM 2719 C C . GLY B 1 97 ? -0.953 10.312 17.516 1 97.69 97 GLY B C 1
ATOM 2720 O O . GLY B 1 97 ? -1.939 9.758 18.016 1 97.69 97 GLY B O 1
ATOM 2721 N N . ALA B 1 98 ? -1.021 11.398 16.781 1 97.88 98 ALA B N 1
ATOM 2722 C CA . ALA B 1 98 ? -2.307 12.031 16.5 1 97.88 98 ALA B CA 1
ATOM 2723 C C . ALA B 1 98 ? -3.215 11.086 15.711 1 97.88 98 ALA B C 1
ATOM 2725 O O . ALA B 1 98 ? -4.398 10.938 16.031 1 97.88 98 ALA B O 1
ATOM 2726 N N . ILE B 1 99 ? -2.678 10.438 14.68 1 97.81 99 ILE B N 1
ATOM 2727 C CA . ILE B 1 99 ? -3.471 9.539 13.852 1 97.81 99 ILE B CA 1
ATOM 2728 C C . ILE B 1 99 ? -3.994 8.383 14.695 1 97.81 99 ILE B C 1
ATOM 2730 O O . ILE B 1 99 ? -5.176 8.039 14.625 1 97.81 99 ILE B O 1
ATOM 2734 N N . ARG B 1 100 ? -3.146 7.809 15.516 1 96.81 100 ARG B N 1
ATOM 2735 C CA . ARG B 1 100 ? -3.547 6.66 16.312 1 96.81 100 ARG B CA 1
ATOM 2736 C C . ARG B 1 100 ? -4.637 7.039 17.312 1 96.81 100 ARG B C 1
ATOM 2738 O O . ARG B 1 100 ? -5.574 6.27 17.531 1 96.81 100 ARG B O 1
ATOM 2745 N N . GLN B 1 101 ? -4.492 8.164 17.891 1 96.38 101 GLN B N 1
ATOM 2746 C CA . GLN B 1 101 ? -5.5 8.625 18.828 1 96.38 101 GLN B CA 1
ATOM 2747 C C . GLN B 1 101 ? -6.848 8.836 18.141 1 96.38 101 GLN B C 1
ATOM 2749 O O . GLN B 1 101 ? -7.879 8.367 18.625 1 96.38 101 GLN B O 1
ATOM 2754 N N . VAL B 1 102 ? -6.855 9.492 17.016 1 95.62 102 VAL B N 1
ATOM 2755 C CA . VAL B 1 102 ? -8.086 9.758 16.266 1 95.62 102 VAL B CA 1
ATOM 2756 C C . VAL B 1 102 ? -8.68 8.445 15.758 1 95.62 102 VAL B C 1
ATOM 2758 O O . VAL B 1 102 ? -9.891 8.242 15.836 1 95.62 102 VAL B O 1
ATOM 2761 N N . ALA B 1 103 ? -7.824 7.617 15.195 1 93.06 103 ALA B N 1
ATOM 2762 C CA . ALA B 1 103 ? -8.273 6.34 14.648 1 93.06 103 ALA B CA 1
ATOM 2763 C C . ALA B 1 103 ? -8.938 5.484 15.719 1 93.06 103 ALA B C 1
ATOM 2765 O O . ALA B 1 103 ? -9.945 4.824 15.461 1 93.06 103 ALA B O 1
ATOM 2766 N N . ALA B 1 104 ? -8.414 5.453 16.891 1 88.69 104 ALA B N 1
ATOM 2767 C CA . ALA B 1 104 ? -8.953 4.668 17.984 1 88.69 104 ALA B CA 1
ATOM 2768 C C . ALA B 1 104 ? -10.297 5.219 18.453 1 88.69 104 ALA B C 1
ATOM 2770 O O . ALA B 1 104 ? -11.227 4.453 18.734 1 88.69 104 ALA B O 1
ATOM 2771 N N . GLU B 1 105 ? -10.445 6.461 18.438 1 84.88 105 GLU B N 1
ATOM 2772 C CA . GLU B 1 105 ? -11.648 7.121 18.938 1 84.88 105 GLU B CA 1
ATOM 2773 C C . GLU B 1 105 ? -12.781 7.062 17.922 1 84.88 105 GLU B C 1
ATOM 2775 O O . GLU B 1 105 ? -13.953 6.965 18.297 1 84.88 105 GLU B O 1
ATOM 2780 N N . LYS B 1 106 ? -12.5 7.027 16.688 1 78.62 106 LYS B N 1
ATOM 2781 C CA . LYS B 1 106 ? -13.523 7.23 15.656 1 78.62 106 LYS B CA 1
ATOM 2782 C C . LYS B 1 106 ? -13.609 6.035 14.719 1 78.62 106 LYS B C 1
ATOM 2784 O O . LYS B 1 106 ? -14.305 6.086 13.703 1 78.62 106 LYS B O 1
ATOM 2789 N N . THR B 1 107 ? -12.953 5.031 14.945 1 85.06 107 THR B N 1
ATOM 2790 C CA . THR B 1 107 ? -12.898 3.844 14.102 1 85.06 107 THR B CA 1
ATOM 2791 C C . THR B 1 107 ? -12.484 4.211 12.68 1 85.06 107 THR B C 1
ATOM 2793 O O . THR B 1 107 ? -13.148 3.822 11.711 1 85.06 107 THR B O 1
ATOM 2796 N N . TYR B 1 108 ? -11.508 4.98 12.57 1 90.62 108 TYR B N 1
ATOM 2797 C CA . TYR B 1 108 ? -10.953 5.473 11.312 1 90.62 108 TYR B CA 1
ATOM 2798 C C . TYR B 1 108 ? -9.891 4.52 10.773 1 90.62 108 TYR B C 1
ATOM 2800 O O . TYR B 1 108 ? -8.695 4.738 10.977 1 90.62 108 TYR B O 1
ATOM 2808 N N . ILE B 1 109 ? -10.289 3.572 9.961 1 92.06 109 ILE B N 1
ATOM 2809 C CA . ILE B 1 109 ? -9.477 2.418 9.586 1 92.06 109 ILE B CA 1
ATOM 2810 C C . ILE B 1 109 ? -8.375 2.85 8.617 1 92.06 109 ILE B C 1
ATOM 2812 O O . ILE B 1 109 ? -7.211 2.482 8.789 1 92.06 109 ILE B O 1
ATOM 2816 N N . GLU B 1 110 ? -8.75 3.592 7.629 1 93.5 110 GLU B N 1
ATOM 2817 C CA . GLU B 1 110 ? -7.758 4.051 6.664 1 93.5 110 GLU B CA 1
ATOM 2818 C C . GLU B 1 110 ? -6.645 4.844 7.344 1 93.5 110 GLU B C 1
ATOM 2820 O O . GLU B 1 110 ? -5.469 4.668 7.027 1 93.5 110 GLU B O 1
ATOM 2825 N N . ALA B 1 111 ? -7.016 5.688 8.25 1 94.94 111 ALA B N 1
ATOM 2826 C CA . ALA B 1 111 ? -6.02 6.469 8.984 1 94.94 111 ALA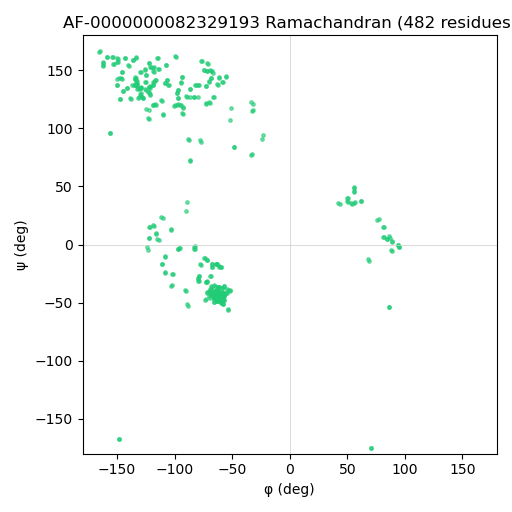 B CA 1
ATOM 2827 C C . ALA B 1 111 ? -5.113 5.562 9.812 1 94.94 111 ALA B C 1
ATOM 2829 O O . ALA B 1 111 ? -3.902 5.789 9.891 1 94.94 111 ALA B O 1
ATOM 2830 N N . GLU B 1 112 ? -5.699 4.613 10.422 1 94.62 112 GLU B N 1
ATOM 2831 C CA . GLU B 1 112 ? -4.914 3.662 11.203 1 94.62 112 GLU B CA 1
ATOM 2832 C C . GLU B 1 112 ? -3.867 2.971 10.336 1 94.62 112 GLU B C 1
ATOM 2834 O O . GLU B 1 112 ? -2.717 2.807 10.75 1 94.62 112 GLU B O 1
ATOM 2839 N N . SER B 1 113 ? -4.277 2.551 9.172 1 94.25 113 SER B N 1
ATOM 2840 C CA . SER B 1 113 ? -3.359 1.932 8.227 1 94.25 113 SER B CA 1
ATOM 2841 C C . SER B 1 113 ? -2.219 2.877 7.863 1 94.25 113 SER B C 1
ATOM 2843 O O . SER B 1 113 ? -1.062 2.461 7.785 1 94.25 113 SER B O 1
ATOM 2845 N N . VAL B 1 114 ? -2.516 4.105 7.664 1 95.75 114 VAL B N 1
ATOM 2846 C CA . VAL B 1 114 ? -1.512 5.109 7.336 1 95.75 114 VAL B CA 1
ATOM 2847 C C . VAL B 1 114 ? -0.517 5.242 8.484 1 95.75 114 VAL B C 1
ATOM 2849 O O . VAL B 1 114 ? 0.696 5.273 8.266 1 95.75 114 VAL B O 1
ATOM 2852 N N . ALA B 1 115 ? -1.029 5.297 9.711 1 96.06 115 ALA B N 1
ATOM 2853 C CA . ALA B 1 115 ? -0.157 5.402 10.875 1 96.06 115 ALA B CA 1
ATOM 2854 C C . ALA B 1 115 ? 0.806 4.223 10.953 1 96.06 115 ALA B C 1
ATOM 2856 O O . ALA B 1 115 ? 2 4.402 11.203 1 96.06 115 ALA B O 1
ATOM 2857 N N . ASP B 1 116 ? 0.289 3.068 10.727 1 93.81 116 ASP B N 1
ATOM 2858 C CA . ASP B 1 116 ? 1.119 1.868 10.766 1 93.81 116 ASP B CA 1
ATOM 2859 C C . ASP B 1 116 ? 2.221 1.928 9.711 1 93.81 116 ASP B C 1
ATOM 2861 O O . ASP B 1 116 ? 3.367 1.562 9.984 1 93.81 116 ASP B O 1
ATOM 2865 N N . GLU B 1 117 ? 1.887 2.354 8.602 1 93.19 117 GLU B N 1
ATOM 2866 C CA . GLU B 1 117 ? 2.828 2.416 7.488 1 93.19 117 GLU B CA 1
ATOM 2867 C C . GLU B 1 117 ? 3.949 3.414 7.766 1 93.19 117 GLU B C 1
ATOM 2869 O O . GLU B 1 117 ? 5.129 3.086 7.625 1 93.19 117 GLU B O 1
ATOM 2874 N N . ILE B 1 118 ? 3.602 4.602 8.18 1 94.69 118 ILE B N 1
ATOM 2875 C CA . ILE B 1 118 ? 4.629 5.625 8.352 1 94.69 118 ILE B CA 1
ATOM 2876 C C . ILE B 1 118 ? 5.465 5.316 9.586 1 94.69 118 ILE B C 1
ATOM 2878 O O . ILE B 1 118 ? 6.664 5.605 9.625 1 94.69 118 ILE B O 1
ATOM 2882 N N . ASP B 1 119 ? 4.82 4.719 10.562 1 92.81 119 ASP B N 1
ATOM 2883 C CA . ASP B 1 119 ? 5.578 4.289 11.734 1 92.81 119 ASP B CA 1
ATOM 2884 C C . ASP B 1 119 ? 6.598 3.215 11.367 1 92.81 119 ASP B C 1
ATOM 2886 O O . ASP B 1 119 ? 7.746 3.26 11.82 1 92.81 119 ASP B O 1
ATOM 2890 N N . HIS B 1 120 ? 6.207 2.346 10.516 1 88.31 120 HIS B N 1
ATOM 2891 C CA . HIS B 1 120 ? 7.074 1.264 10.07 1 88.31 120 HIS B CA 1
ATOM 2892 C C . HIS B 1 120 ? 8.18 1.784 9.156 1 88.31 120 HIS B C 1
ATOM 2894 O O . HIS B 1 120 ? 9.336 1.381 9.281 1 88.31 120 HIS B O 1
ATOM 2900 N N . GLU B 1 121 ? 7.855 2.654 8.305 1 88.25 121 GLU B N 1
ATOM 2901 C CA . GLU B 1 121 ? 8.797 3.178 7.324 1 88.25 121 GLU B CA 1
ATOM 2902 C C . GLU B 1 121 ? 9.727 4.219 7.945 1 88.25 121 GLU B C 1
ATOM 2904 O O . GLU B 1 121 ? 10.789 4.516 7.398 1 88.25 121 GLU B O 1
ATOM 2909 N N . GLU B 1 122 ? 9.227 4.855 8.977 1 91.31 122 GLU B N 1
ATOM 2910 C CA . GLU B 1 122 ? 9.93 5.93 9.664 1 91.31 122 GLU B CA 1
ATOM 2911 C C . GLU B 1 122 ? 10.195 7.109 8.734 1 91.31 122 GLU B C 1
ATOM 2913 O O . GLU B 1 122 ? 11.258 7.723 8.781 1 91.31 122 GLU B O 1
ATOM 2918 N N . ALA B 1 123 ? 9.305 7.398 7.887 1 92 123 ALA B N 1
ATOM 2919 C CA . ALA B 1 123 ? 9.352 8.516 6.953 1 92 123 ALA B CA 1
ATOM 2920 C C . ALA B 1 123 ? 7.957 9.031 6.633 1 92 123 ALA B C 1
ATOM 2922 O O . ALA B 1 123 ? 7.043 8.25 6.359 1 92 123 ALA B O 1
ATOM 2923 N N . LEU B 1 124 ? 7.836 10.297 6.609 1 94 124 LEU B N 1
ATOM 2924 C CA . LEU B 1 124 ? 6.531 10.898 6.387 1 94 124 LEU B CA 1
ATOM 2925 C C . LEU B 1 124 ? 6.266 11.094 4.895 1 94 124 LEU B C 1
ATOM 2927 O O . LEU B 1 124 ? 5.246 10.625 4.375 1 94 124 LEU B O 1
ATOM 2931 N N . LEU B 1 125 ? 7.191 11.711 4.238 1 92.5 125 LEU B N 1
ATOM 2932 C CA . LEU B 1 125 ? 6.992 12.094 2.844 1 92.5 125 LEU B CA 1
ATOM 2933 C C . LEU B 1 125 ? 7.543 11.031 1.903 1 92.5 125 LEU B C 1
ATOM 2935 O O . LEU B 1 125 ? 8.539 10.367 2.223 1 92.5 125 LEU B O 1
ATOM 2939 N N . ARG B 1 126 ? 6.855 10.852 0.819 1 91.75 126 ARG B N 1
ATOM 2940 C CA . ARG B 1 126 ? 7.32 9.992 -0.264 1 91.75 126 ARG B CA 1
ATOM 2941 C C . ARG B 1 126 ? 7.18 10.68 -1.614 1 91.75 126 ARG B C 1
ATOM 2943 O O . ARG B 1 126 ? 6.18 11.359 -1.87 1 91.75 126 ARG B O 1
ATOM 2950 N N . HIS B 1 127 ? 8.164 10.523 -2.424 1 90.06 127 HIS B N 1
ATOM 2951 C CA . HIS B 1 127 ? 8.156 10.945 -3.82 1 90.06 127 HIS B CA 1
ATOM 2952 C C . HIS B 1 127 ? 9.156 10.141 -4.645 1 90.06 127 HIS B C 1
ATOM 2954 O O . HIS B 1 127 ? 10.336 10.477 -4.695 1 90.06 127 HIS B O 1
ATOM 2960 N N . ASN B 1 128 ? 8.68 9.109 -5.293 1 88.31 128 ASN B N 1
ATOM 2961 C CA . ASN B 1 128 ? 9.508 8.227 -6.109 1 88.31 128 ASN B CA 1
ATOM 2962 C C . ASN B 1 128 ? 8.727 7.656 -7.289 1 88.31 128 ASN B C 1
ATOM 2964 O O . ASN B 1 128 ? 7.676 8.188 -7.66 1 88.31 128 ASN B O 1
ATOM 2968 N N . GLU B 1 129 ? 9.289 6.652 -7.941 1 85.06 129 GLU B N 1
ATOM 2969 C CA . GLU B 1 129 ? 8.695 6.129 -9.172 1 85.06 129 GLU B CA 1
ATOM 2970 C C . GLU B 1 129 ? 7.414 5.352 -8.875 1 85.06 129 GLU B C 1
ATOM 2972 O O . GLU B 1 129 ? 6.598 5.121 -9.766 1 85.06 129 GLU B O 1
ATOM 2977 N N . LEU B 1 130 ? 7.168 5.027 -7.602 1 88 130 LEU B N 1
ATOM 2978 C CA . LEU B 1 130 ? 6.051 4.16 -7.242 1 88 130 LEU B CA 1
ATOM 2979 C C . LEU B 1 130 ? 4.895 4.973 -6.672 1 88 130 LEU B C 1
ATOM 2981 O O . LEU B 1 130 ? 3.727 4.637 -6.891 1 88 130 LEU B O 1
ATOM 2985 N N . GLU B 1 131 ? 5.301 6.039 -5.93 1 92.19 131 GLU B N 1
ATOM 2986 C CA . GLU B 1 131 ? 4.25 6.719 -5.176 1 92.19 131 GLU B CA 1
ATOM 2987 C C . GLU B 1 131 ? 4.664 8.141 -4.812 1 92.19 131 GLU B C 1
ATOM 2989 O O . GLU B 1 131 ? 5.848 8.477 -4.852 1 92.19 131 GLU B O 1
ATOM 2994 N N . SER B 1 132 ? 3.633 8.938 -4.488 1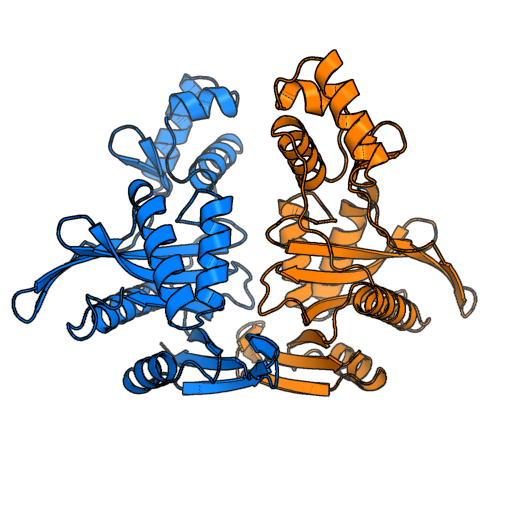 93 132 SER B N 1
ATOM 2995 C CA . SER B 1 132 ? 3.742 10.234 -3.838 1 93 132 SER B CA 1
ATOM 2996 C C . SER B 1 132 ? 2.898 10.289 -2.568 1 93 132 SER B C 1
ATOM 2998 O O . SER B 1 132 ? 1.771 9.797 -2.545 1 93 132 SER B O 1
ATOM 3000 N N . ARG B 1 133 ? 3.498 10.773 -1.525 1 95.56 133 ARG B N 1
ATOM 3001 C CA . ARG B 1 133 ? 2.809 10.938 -0.25 1 95.56 133 ARG B CA 1
ATOM 3002 C C . ARG B 1 133 ? 3.17 12.273 0.401 1 95.56 133 ARG B C 1
ATOM 3004 O O . ARG B 1 133 ? 4.352 12.562 0.608 1 95.56 133 ARG B O 1
ATOM 3011 N N . MET B 1 134 ? 2.172 13 0.693 1 95.56 134 MET B N 1
ATOM 3012 C CA . MET B 1 134 ? 2.344 14.312 1.305 1 95.56 134 MET B CA 1
ATOM 3013 C C . MET B 1 134 ? 1.56 14.414 2.607 1 95.56 134 MET B C 1
ATOM 3015 O O . MET B 1 134 ? 0.496 13.805 2.746 1 95.56 134 MET B O 1
ATOM 3019 N N . PHE B 1 135 ? 2.166 15.188 3.564 1 97.62 135 PHE B N 1
ATOM 3020 C CA . PHE B 1 135 ? 1.491 15.492 4.82 1 97.62 135 PHE B CA 1
ATOM 3021 C C . PHE B 1 135 ? 1.511 16.984 5.102 1 97.62 135 PHE B C 1
ATOM 3023 O O . PHE B 1 135 ? 2.539 17.641 4.922 1 97.62 135 PHE B O 1
ATOM 3030 N N . PHE B 1 136 ? 0.393 17.469 5.496 1 97.88 136 PHE B N 1
ATOM 3031 C CA . PHE B 1 136 ? 0.299 18.734 6.211 1 97.88 136 PHE B CA 1
ATOM 3032 C C . PHE B 1 136 ? -0.173 18.516 7.645 1 97.88 136 PHE B C 1
ATOM 3034 O O . PHE B 1 136 ? -0.921 17.578 7.918 1 97.88 136 PHE B O 1
ATOM 3041 N N . VAL B 1 137 ? 0.29 19.453 8.508 1 98.31 137 VAL B N 1
ATOM 3042 C CA . VAL B 1 137 ? -0.097 19.312 9.906 1 98.31 137 VAL B CA 1
ATOM 3043 C C . VAL B 1 137 ? -0.665 20.625 10.43 1 98.31 137 VAL B C 1
ATOM 3045 O O . VAL B 1 137 ? -0.324 21.703 9.922 1 98.31 137 VAL B O 1
ATOM 3048 N N . ALA B 1 138 ? -1.568 20.516 11.328 1 98.38 138 ALA B N 1
ATOM 3049 C CA . ALA B 1 138 ? -1.968 21.625 12.203 1 98.38 138 ALA B CA 1
ATOM 3050 C C . ALA B 1 138 ? -1.264 21.531 13.555 1 98.38 138 ALA B C 1
ATOM 3052 O O . ALA B 1 138 ? -1.241 20.469 14.18 1 98.38 138 ALA B O 1
ATOM 3053 N N . THR B 1 139 ? -0.687 22.625 13.977 1 97.88 139 THR B N 1
ATOM 3054 C CA . THR B 1 139 ? 0.043 22.625 15.242 1 97.88 139 THR B CA 1
ATOM 3055 C C . THR B 1 139 ? -0.477 23.719 16.172 1 97.88 139 THR B C 1
ATOM 3057 O O . THR B 1 139 ? -0.875 24.797 15.711 1 97.88 139 THR B O 1
ATOM 3060 N N . VAL B 1 140 ? -0.579 23.406 17.453 1 96.94 140 VAL B N 1
ATOM 3061 C CA . VAL B 1 140 ? -0.807 24.344 18.547 1 96.94 140 VAL B CA 1
ATOM 3062 C C . VAL B 1 140 ? 0.393 24.328 19.484 1 96.94 140 VAL B C 1
ATOM 3064 O O . VAL B 1 140 ? 0.755 23.297 20.031 1 96.94 140 VAL B O 1
ATOM 3067 N N . GLU B 1 141 ? 1.019 25.438 19.656 1 94.06 141 GLU B N 1
ATOM 3068 C CA . GLU B 1 141 ? 2.232 25.531 20.453 1 94.06 141 GLU B CA 1
ATOM 3069 C C . GLU B 1 141 ? 3.244 24.453 20.047 1 94.06 141 GLU B C 1
ATOM 3071 O O . GLU B 1 141 ? 3.752 23.719 20.891 1 94.06 141 GLU B O 1
ATOM 3076 N N . ASP B 1 142 ? 3.375 24.125 18.797 1 92.12 142 ASP B N 1
ATOM 3077 C CA . ASP B 1 142 ? 4.367 23.281 18.141 1 92.12 142 ASP B CA 1
ATOM 3078 C C . ASP B 1 142 ? 4.02 21.797 18.297 1 92.12 142 ASP B C 1
ATOM 3080 O O . ASP B 1 142 ? 4.809 20.922 17.938 1 92.12 142 ASP B O 1
ATOM 3084 N N . GLU B 1 143 ? 2.857 21.578 18.859 1 96.88 143 GLU B N 1
ATOM 3085 C CA . GLU B 1 143 ? 2.381 20.203 18.969 1 96.88 143 GLU B CA 1
ATOM 3086 C C . GLU B 1 143 ? 1.427 19.859 17.828 1 96.88 143 GLU B C 1
ATOM 3088 O O . GLU B 1 143 ? 0.514 20.625 17.516 1 96.88 143 GLU B O 1
ATOM 3093 N N . VAL B 1 144 ? 1.646 18.734 17.234 1 98.31 144 VAL B N 1
ATOM 3094 C CA . VAL B 1 144 ? 0.77 18.281 16.156 1 98.31 144 VAL B CA 1
ATOM 3095 C C . VAL B 1 144 ? -0.596 17.906 16.719 1 98.31 144 VAL B C 1
ATOM 3097 O O . VAL B 1 144 ? -0.693 17.031 17.594 1 98.31 144 VAL B O 1
ATOM 3100 N N . VAL B 1 145 ? -1.622 18.547 16.234 1 98.38 145 VAL B N 1
ATOM 3101 C CA . VAL B 1 145 ? -2.947 18.281 16.781 1 98.38 145 VAL B CA 1
ATOM 3102 C C . VAL B 1 145 ? -3.885 17.828 15.656 1 98.38 145 VAL B C 1
ATOM 3104 O O . VAL B 1 145 ? -5.051 17.516 15.898 1 98.38 145 VAL B O 1
ATOM 3107 N N . GLY B 1 146 ? -3.469 17.828 14.438 1 98.5 146 GLY B N 1
ATOM 3108 C CA . GLY B 1 146 ? -4.219 17.375 13.273 1 98.5 146 GLY B CA 1
ATOM 3109 C C . GLY B 1 146 ? -3.346 17.156 12.047 1 98.5 146 GLY B C 1
ATOM 3110 O O . GLY B 1 146 ? -2.193 17.594 12.016 1 98.5 146 GLY B O 1
ATOM 3111 N N . TRP B 1 147 ? -3.949 16.453 11.031 1 98.69 147 TRP B N 1
ATOM 3112 C CA . TRP B 1 147 ? -3.182 16.188 9.82 1 98.69 147 TRP B CA 1
ATOM 3113 C C . TRP B 1 147 ? -4.098 16.094 8.609 1 98.69 147 TRP B C 1
ATOM 3115 O O . TRP B 1 147 ? -5.309 15.922 8.742 1 98.69 147 TRP B O 1
ATOM 3125 N N . VAL B 1 148 ? -3.578 16.312 7.504 1 98.62 148 VAL B N 1
ATOM 3126 C CA . VAL B 1 148 ? -4.113 15.859 6.227 1 98.62 148 VAL B CA 1
ATOM 3127 C C . VAL B 1 148 ? -3.016 15.156 5.426 1 98.62 148 VAL B C 1
ATOM 3129 O O . VAL B 1 148 ? -1.867 15.609 5.418 1 98.62 148 VAL B O 1
ATOM 3132 N N . HIS B 1 149 ? -3.365 14.094 4.91 1 97.75 149 HIS B N 1
ATOM 3133 C CA . HIS B 1 149 ? -2.473 13.195 4.191 1 97.75 149 HIS B CA 1
ATOM 3134 C C . HIS B 1 149 ? -2.963 12.953 2.766 1 97.75 149 HIS B C 1
ATOM 3136 O O . HIS B 1 149 ? -4.164 12.781 2.539 1 97.75 149 HIS B O 1
ATOM 3142 N N . ILE B 1 150 ? -2.109 13.07 1.781 1 97.56 150 ILE B N 1
ATOM 3143 C CA . ILE B 1 150 ? -2.42 12.742 0.394 1 97.56 150 ILE B CA 1
ATOM 3144 C C . ILE B 1 150 ? -1.455 11.672 -0.112 1 97.56 150 ILE B C 1
ATOM 3146 O O . ILE B 1 150 ? -0.238 11.812 0.032 1 97.56 150 ILE B O 1
ATOM 3150 N N . HIS B 1 151 ? -2.02 10.68 -0.664 1 97.44 151 HIS B N 1
ATOM 3151 C CA . HIS B 1 151 ? -1.236 9.578 -1.214 1 97.44 151 HIS B CA 1
ATOM 3152 C C . HIS B 1 151 ? -1.708 9.211 -2.617 1 97.44 151 HIS B C 1
ATOM 3154 O O . HIS B 1 151 ? -2.912 9.117 -2.869 1 97.44 151 HIS B O 1
ATOM 3160 N N . ALA B 1 152 ? -0.729 9.047 -3.516 1 94.62 152 ALA B N 1
ATOM 3161 C CA . ALA B 1 152 ? -1.074 8.656 -4.879 1 94.62 152 ALA B CA 1
ATOM 3162 C C . ALA B 1 152 ? -0.019 7.723 -5.469 1 94.62 152 ALA B C 1
ATOM 3164 O O . ALA B 1 152 ? 1.182 7.953 -5.312 1 94.62 152 ALA B O 1
ATOM 3165 N N . PRO B 1 153 ? -0.493 6.582 -6.086 1 91.25 153 PRO B N 1
ATOM 3166 C CA . PRO B 1 153 ? 0.453 5.785 -6.875 1 91.25 153 PRO B CA 1
ATOM 3167 C C . PRO B 1 153 ? 0.939 6.516 -8.125 1 91.25 153 PRO B C 1
ATOM 3169 O O . PRO B 1 153 ? 0.216 7.352 -8.68 1 91.25 153 PRO B O 1
ATOM 3172 N N . GLU B 1 154 ? 2.188 6.254 -8.523 1 86.75 154 GLU B N 1
ATOM 3173 C CA . GLU B 1 154 ? 2.732 6.855 -9.734 1 86.75 154 GLU B CA 1
ATOM 3174 C C . GLU B 1 154 ? 2.439 5.992 -10.961 1 86.75 154 GLU B C 1
ATOM 3176 O O . GLU B 1 154 ? 3.314 5.781 -11.805 1 86.75 154 GLU B O 1
ATOM 3181 N N . LEU B 1 155 ? 1.303 5.367 -11.023 1 89.25 155 LEU B N 1
ATOM 3182 C CA . LEU B 1 155 ? 0.794 4.656 -12.188 1 89.25 155 LEU B CA 1
ATOM 3183 C C . LEU B 1 155 ? 0.039 5.605 -13.117 1 89.25 155 LEU B C 1
ATOM 3185 O O . LEU B 1 155 ? -0.867 6.316 -12.68 1 89.25 155 LEU B O 1
ATOM 3189 N N . GLU B 1 156 ? 0.452 5.59 -14.367 1 87.94 156 GLU B N 1
ATOM 3190 C CA . GLU B 1 156 ? -0.141 6.496 -15.344 1 87.94 156 GLU B CA 1
ATOM 3191 C C . GLU B 1 156 ? -1.664 6.398 -15.328 1 87.94 156 GLU B C 1
ATOM 3193 O O . GLU B 1 156 ? -2.357 7.414 -15.398 1 87.94 156 GLU B O 1
ATOM 3198 N N . LYS B 1 157 ? -2.215 5.281 -15.195 1 93.31 157 LYS B N 1
ATOM 3199 C CA . LYS B 1 157 ? -3.648 5.027 -15.297 1 93.31 157 LYS B CA 1
ATOM 3200 C C . LYS B 1 157 ? -4.391 5.531 -14.062 1 93.31 157 LYS B C 1
ATOM 3202 O O . LYS B 1 157 ? -5.621 5.633 -14.07 1 93.31 157 LYS B O 1
ATOM 3207 N N . LEU B 1 158 ? -3.648 5.883 -13.031 1 94.19 158 LEU B N 1
ATOM 3208 C CA . LEU B 1 158 ? -4.23 6.406 -11.805 1 94.19 158 LEU B CA 1
ATOM 3209 C C . LEU B 1 158 ? -3.678 7.797 -11.492 1 94.19 158 LEU B C 1
ATOM 3211 O O . LEU B 1 158 ? -3.865 8.312 -10.383 1 94.19 158 LEU B O 1
ATOM 3215 N N . SER B 1 159 ? -3.068 8.422 -12.422 1 90.56 159 SER B N 1
ATOM 3216 C CA . SER B 1 159 ? -2.326 9.656 -12.219 1 90.56 159 SER B CA 1
ATOM 3217 C C . SER B 1 159 ? -3.26 10.812 -11.867 1 90.56 159 SER B C 1
ATOM 3219 O O . SER B 1 159 ? -2.818 11.844 -11.352 1 90.56 159 SER B O 1
ATOM 3221 N N . HIS B 1 160 ? -4.523 10.656 -12.117 1 94.5 160 HIS B N 1
ATOM 3222 C CA . HIS B 1 160 ? -5.469 11.75 -11.906 1 94.5 160 HIS B CA 1
ATOM 3223 C C . HIS B 1 160 ? -6.137 11.633 -10.539 1 94.5 160 HIS B C 1
ATOM 3225 O O . HIS B 1 160 ? -6.934 12.5 -10.156 1 94.5 160 HIS B O 1
ATOM 3231 N N . THR B 1 161 ? -5.852 10.586 -9.773 1 96.31 161 THR B N 1
ATOM 3232 C CA . THR B 1 161 ? -6.539 10.352 -8.508 1 96.31 161 THR B CA 1
ATOM 3233 C C . THR B 1 161 ? -5.547 10.328 -7.348 1 96.31 161 THR B C 1
ATOM 3235 O O . THR B 1 161 ? -4.367 10.023 -7.543 1 96.31 161 THR B O 1
ATOM 3238 N N . ALA B 1 162 ? -5.977 10.664 -6.172 1 97.69 162 ALA B N 1
ATOM 3239 C CA . ALA B 1 162 ? -5.211 10.562 -4.934 1 97.69 162 ALA B CA 1
ATOM 3240 C C . ALA B 1 162 ? -6.117 10.219 -3.752 1 97.69 162 ALA B C 1
ATOM 3242 O O . ALA B 1 162 ? -7.301 10.562 -3.75 1 97.69 162 ALA B O 1
ATOM 3243 N N . GLU B 1 163 ? -5.59 9.523 -2.834 1 98.12 163 GLU B N 1
ATOM 3244 C CA . GLU B 1 163 ? -6.293 9.219 -1.592 1 98.12 163 GLU B CA 1
ATOM 3245 C C . GLU B 1 163 ? -5.941 10.219 -0.495 1 98.12 163 GLU B C 1
ATOM 3247 O O . GLU B 1 163 ? -4.781 10.602 -0.351 1 98.12 163 GLU B O 1
ATOM 3252 N N . LEU B 1 164 ? -6.949 10.617 0.264 1 98.44 164 LEU B N 1
ATOM 3253 C CA . LEU B 1 164 ? -6.727 11.625 1.294 1 98.44 164 LEU B CA 1
ATOM 3254 C C . LEU B 1 164 ? -7.316 11.18 2.629 1 98.44 164 LEU B C 1
ATOM 3256 O O . LEU B 1 164 ? -8.422 10.633 2.674 1 98.44 164 LEU B O 1
ATOM 3260 N N . THR B 1 165 ? -6.613 11.305 3.713 1 98 165 THR B N 1
ATOM 3261 C CA . THR B 1 165 ? -7.148 11.219 5.066 1 98 165 THR B CA 1
ATOM 3262 C C . THR B 1 165 ? -6.953 12.539 5.809 1 98 165 THR B C 1
ATOM 3264 O O . THR B 1 165 ? -6 13.273 5.539 1 98 165 THR B O 1
ATOM 3267 N N . VAL B 1 166 ? -7.848 12.828 6.684 1 98.44 166 VAL B N 1
ATOM 3268 C CA . VAL B 1 166 ? -7.777 14.047 7.48 1 98.44 166 VAL B CA 1
ATOM 3269 C C . VAL B 1 166 ? -8.344 13.781 8.875 1 98.44 166 VAL B C 1
ATOM 3271 O O . VAL B 1 166 ? -9.281 13 9.031 1 98.44 166 VAL B O 1
ATOM 3274 N N . GLY B 1 167 ? -7.699 14.414 9.867 1 97.94 167 GLY B N 1
ATOM 3275 C CA . GLY B 1 167 ? -8.188 14.273 11.227 1 97.94 167 GLY B CA 1
ATOM 3276 C C . GLY B 1 167 ? -7.656 15.336 12.172 1 97.94 167 GLY B C 1
ATOM 3277 O O . GLY B 1 167 ? -6.648 15.984 11.883 1 97.94 167 GLY B O 1
ATOM 3278 N N . VAL B 1 168 ? -8.391 15.578 13.156 1 97.81 168 VAL B N 1
ATOM 3279 C CA . VAL B 1 168 ? -8.055 16.5 14.234 1 97.81 168 VAL B CA 1
ATOM 3280 C C . VAL B 1 168 ? -8.352 15.852 15.586 1 97.81 168 VAL B C 1
ATOM 3282 O O . VAL B 1 168 ? -9.383 15.195 15.758 1 97.81 168 VAL B O 1
ATOM 3285 N N . LEU B 1 169 ? -7.422 16.047 16.547 1 97.56 169 LEU B N 1
ATOM 3286 C CA . LEU B 1 169 ? -7.672 15.555 17.906 1 97.56 169 LEU B CA 1
ATOM 3287 C C . LEU B 1 169 ? -8.984 16.109 18.453 1 97.56 169 LEU B C 1
ATOM 3289 O O . LEU B 1 169 ? -9.312 17.281 18.219 1 97.56 169 LEU B O 1
ATOM 3293 N N . ASP B 1 170 ? -9.672 15.297 19.234 1 95.94 170 ASP B N 1
ATOM 3294 C CA . ASP B 1 170 ? -11.008 15.617 19.719 1 95.94 170 ASP B CA 1
ATOM 3295 C C . ASP B 1 170 ? -11.016 16.953 20.453 1 95.94 170 ASP B C 1
ATOM 3297 O O . ASP B 1 170 ? -11.922 17.766 20.25 1 95.94 170 ASP B O 1
ATOM 3301 N N . GLU B 1 171 ? -10.023 17.188 21.25 1 94.44 171 GLU B N 1
ATOM 3302 C CA . GLU B 1 171 ? -9.938 18.375 22.094 1 94.44 171 GLU B CA 1
ATOM 3303 C C . GLU B 1 171 ? -9.859 19.641 21.25 1 94.44 171 GLU B C 1
ATOM 3305 O O . GLU B 1 171 ? -10.148 20.734 21.734 1 94.44 171 GLU B O 1
ATOM 3310 N N . TYR B 1 172 ? -9.547 19.516 20.016 1 96.19 172 TYR B N 1
ATOM 3311 C CA . TYR B 1 172 ? -9.305 20.688 19.188 1 96.19 172 TYR B CA 1
ATOM 3312 C C . TYR B 1 172 ? -10.336 20.797 18.062 1 96.19 172 TYR B C 1
ATOM 3314 O O . TYR B 1 172 ? -10.195 21.641 17.172 1 96.19 172 TYR B O 1
ATOM 3322 N N . GLN B 1 173 ? -11.344 20.016 18.094 1 94.5 173 GLN B N 1
ATOM 3323 C CA . GLN B 1 173 ? -12.391 20.062 17.078 1 94.5 173 GLN B CA 1
ATOM 3324 C C . GLN B 1 173 ? -13.32 21.25 17.312 1 94.5 173 GLN B C 1
ATOM 3326 O O . GLN B 1 173 ? -13.359 21.812 18.406 1 94.5 173 GLN B O 1
ATOM 3331 N N . GLY B 1 174 ? -13.977 21.625 16.234 1 92.62 174 GLY B N 1
ATOM 3332 C CA . GLY B 1 174 ? -14.945 22.703 16.344 1 92.62 174 GLY B CA 1
ATOM 3333 C C . GLY B 1 174 ? -14.336 24.078 16.203 1 92.62 174 GLY B C 1
ATOM 3334 O O . GLY B 1 174 ? -15.023 25.094 16.375 1 92.62 174 GLY B O 1
ATOM 3335 N N . HIS B 1 175 ? -13.07 24.125 15.852 1 94.19 175 HIS B N 1
ATOM 3336 C CA . HIS B 1 175 ? -12.383 25.406 15.703 1 94.19 175 HIS B CA 1
ATOM 3337 C C . HIS B 1 175 ? -11.961 25.641 14.258 1 94.19 175 HIS B C 1
ATOM 3339 O O . HIS B 1 175 ? -11.211 26.578 13.969 1 94.19 175 HIS B O 1
ATOM 3345 N N . GLY B 1 176 ? -12.352 24.734 13.398 1 94.81 176 GLY B N 1
ATOM 3346 C CA . GLY B 1 176 ? -12.109 24.953 11.977 1 94.81 176 GLY B CA 1
ATOM 3347 C C . GLY B 1 176 ? -10.812 24.312 11.5 1 94.81 176 GLY B C 1
ATOM 3348 O O . GLY B 1 176 ? -10.484 24.391 10.312 1 94.81 176 GLY B O 1
ATOM 3349 N N . LEU B 1 177 ? -10.055 23.656 12.336 1 96.69 177 LEU B N 1
ATOM 3350 C CA . LEU B 1 177 ? -8.781 23.062 11.969 1 96.69 177 LEU B CA 1
ATOM 3351 C C . LEU B 1 177 ? -8.953 22.062 10.836 1 96.69 177 LEU B C 1
ATOM 3353 O O . LEU B 1 177 ? -8.195 22.078 9.859 1 96.69 177 LEU B O 1
ATOM 3357 N N . GLY B 1 178 ? -9.977 21.266 10.977 1 97.5 178 GLY B N 1
ATOM 3358 C CA . GLY B 1 178 ? -10.227 20.25 9.969 1 97.5 178 GLY B CA 1
ATOM 3359 C C . GLY B 1 178 ? -10.5 20.844 8.594 1 97.5 178 GLY B C 1
ATOM 3360 O O . GLY B 1 178 ? -9.977 20.359 7.59 1 97.5 178 GLY B O 1
ATOM 3361 N N . SER B 1 179 ? -11.289 21.875 8.578 1 97.75 179 SER B N 1
ATOM 3362 C CA . SER B 1 179 ? -11.633 22.547 7.332 1 97.75 179 SER B CA 1
ATOM 3363 C C . SER B 1 179 ? -10.398 23.156 6.676 1 97.75 179 SER B C 1
ATOM 3365 O O . SER B 1 179 ? -10.211 23.031 5.461 1 97.75 179 SER B O 1
ATOM 3367 N N . HIS B 1 180 ? -9.578 23.766 7.453 1 97.44 180 HIS B N 1
ATOM 3368 C CA . HIS B 1 180 ? -8.367 24.391 6.926 1 97.44 180 HIS B CA 1
ATOM 3369 C C . HIS B 1 180 ? -7.387 23.328 6.414 1 97.44 180 HIS B C 1
ATOM 3371 O O . HIS B 1 180 ? -6.781 23.516 5.355 1 97.44 180 HIS B O 1
ATOM 3377 N N . LEU B 1 181 ? -7.238 22.266 7.156 1 98.19 181 LEU B N 1
ATOM 3378 C CA . LEU B 1 181 ? -6.379 21.172 6.73 1 98.19 181 LEU B CA 1
ATOM 3379 C C . LEU B 1 181 ? -6.875 20.578 5.418 1 98.19 181 LEU B C 1
ATOM 3381 O O . LEU B 1 181 ? -6.098 20.375 4.484 1 98.19 181 LEU B O 1
ATOM 3385 N N . LEU B 1 182 ? -8.18 20.297 5.395 1 98.44 182 LEU B N 1
ATOM 3386 C CA . LEU B 1 182 ? -8.773 19.719 4.195 1 98.44 182 LEU B CA 1
ATOM 3387 C C . LEU B 1 182 ? -8.562 20.625 2.988 1 98.44 182 LEU B C 1
ATOM 3389 O O . LEU B 1 182 ? -8.148 20.156 1.924 1 98.44 182 LEU B O 1
ATOM 3393 N N . SER B 1 183 ? -8.828 21.859 3.18 1 97.5 183 SER B N 1
ATOM 3394 C CA . SER B 1 183 ? -8.641 22.828 2.107 1 97.5 183 SER B CA 1
ATOM 3395 C C . SER B 1 183 ? -7.195 22.859 1.621 1 97.5 183 SER B C 1
ATOM 3397 O O . SER B 1 183 ? -6.941 22.859 0.415 1 97.5 183 SER B O 1
ATOM 3399 N N . ARG B 1 184 ? -6.258 22.844 2.514 1 97 184 ARG B N 1
ATOM 3400 C CA . ARG B 1 184 ? -4.84 22.828 2.172 1 97 184 ARG B CA 1
ATOM 3401 C C . ARG B 1 184 ? -4.473 21.594 1.364 1 97 184 ARG B C 1
ATOM 3403 O O . ARG B 1 184 ? -3.758 21.688 0.365 1 97 184 ARG B O 1
ATOM 3410 N N . GLY B 1 185 ? -4.902 20.453 1.812 1 97.56 185 GLY B N 1
ATOM 3411 C CA . GLY B 1 185 ? -4.652 19.203 1.098 1 97.56 185 GLY B CA 1
ATOM 3412 C C . GLY B 1 185 ? -5.223 19.203 -0.308 1 97.56 185 GLY B C 1
ATOM 3413 O O . GLY B 1 185 ? -4.543 18.812 -1.259 1 97.56 185 GLY B O 1
ATOM 3414 N N . LEU B 1 186 ? -6.457 19.672 -0.429 1 98.12 186 LEU B N 1
ATOM 3415 C CA . LEU B 1 186 ? -7.121 19.688 -1.728 1 98.12 186 LEU B CA 1
ATOM 3416 C C . LEU B 1 186 ? -6.461 20.688 -2.668 1 98.12 186 LEU B C 1
ATOM 3418 O O . LEU B 1 186 ? -6.332 20.422 -3.867 1 98.12 186 LEU B O 1
ATOM 3422 N N . GLU B 1 187 ? -6.102 21.812 -2.143 1 96.56 187 GLU B N 1
ATOM 3423 C CA . GLU B 1 187 ? -5.379 22.812 -2.939 1 96.56 187 GLU B CA 1
ATOM 3424 C C . GLU B 1 187 ? -4.07 22.234 -3.471 1 96.56 187 GLU B C 1
ATOM 3426 O O . GLU B 1 187 ? -3.748 22.391 -4.648 1 96.56 187 GLU B O 1
ATOM 3431 N N . TRP B 1 188 ? -3.334 21.609 -2.633 1 95.75 188 TRP B N 1
ATOM 3432 C CA . TRP B 1 188 ? -2.078 20.984 -3.041 1 95.75 188 TRP B CA 1
ATOM 3433 C C . TRP B 1 188 ? -2.316 19.922 -4.105 1 95.75 188 TRP B C 1
ATOM 3435 O O . TRP B 1 188 ? -1.604 19.875 -5.113 1 95.75 188 TRP B O 1
ATOM 3445 N N . ALA B 1 189 ? -3.305 19.062 -3.885 1 96.62 189 ALA B N 1
ATOM 3446 C CA . ALA B 1 189 ? -3.639 18.016 -4.852 1 96.62 189 ALA B CA 1
ATOM 3447 C C . ALA B 1 189 ? -3.963 18.625 -6.215 1 96.62 189 ALA B C 1
ATOM 3449 O O . ALA B 1 189 ? -3.432 18.172 -7.234 1 96.62 189 ALA B O 1
ATOM 3450 N N . GLY B 1 190 ? -4.793 19.625 -6.215 1 96 190 GLY B N 1
ATOM 3451 C CA . GLY B 1 190 ? -5.129 20.297 -7.457 1 96 190 GLY B CA 1
ATOM 3452 C C . GLY B 1 190 ? -3.922 20.875 -8.164 1 96 190 GLY B C 1
ATOM 3453 O O . GLY B 1 190 ? -3.771 20.734 -9.375 1 96 190 GLY B O 1
ATOM 3454 N N . SER B 1 191 ? -3.07 21.5 -7.441 1 94.5 191 SER B N 1
ATOM 3455 C CA . SER B 1 191 ? -1.886 22.156 -7.996 1 94.5 191 SER B CA 1
ATOM 3456 C C . SER B 1 191 ? -0.903 21.125 -8.547 1 94.5 191 SER B C 1
ATOM 3458 O O . SER B 1 191 ? -0.024 21.469 -9.344 1 94.5 191 SER B O 1
ATOM 3460 N N . ASN B 1 192 ? -1.04 19.906 -8.125 1 92.38 192 ASN B N 1
ATOM 3461 C CA . ASN B 1 192 ? -0.139 18.859 -8.586 1 92.38 192 ASN B CA 1
ATOM 3462 C C . ASN B 1 192 ? -0.803 17.969 -9.633 1 92.38 192 ASN B C 1
ATOM 3464 O O . ASN B 1 192 ? -0.325 16.875 -9.914 1 92.38 192 ASN B O 1
ATOM 3468 N N . GLY B 1 193 ? -1.933 18.406 -10.141 1 93.19 193 GLY B N 1
ATOM 3469 C CA . GLY B 1 193 ? -2.502 17.812 -11.344 1 93.19 193 GLY B CA 1
ATOM 3470 C C . GLY B 1 193 ? -3.533 16.734 -11.047 1 93.19 193 GLY B C 1
ATOM 3471 O O . GLY B 1 193 ? -4.086 16.125 -11.961 1 93.19 193 GLY B O 1
ATOM 3472 N N . TYR B 1 194 ? -3.756 16.438 -9.812 1 96.12 194 TYR B N 1
ATOM 3473 C CA . TYR B 1 194 ? -4.82 15.5 -9.492 1 96.12 194 TYR B CA 1
ATOM 3474 C C . TYR B 1 194 ? -6.188 16.109 -9.789 1 96.12 194 TYR B C 1
ATOM 3476 O O . TYR B 1 194 ? -6.41 17.297 -9.57 1 96.12 194 TYR B O 1
ATOM 3484 N N . GLU B 1 195 ? -7.09 15.273 -10.266 1 97.19 195 GLU B N 1
ATOM 3485 C CA . GLU B 1 195 ? -8.422 15.727 -10.664 1 97.19 195 GLU B CA 1
ATOM 3486 C C . GLU B 1 195 ? -9.484 15.258 -9.68 1 97.19 195 GLU B C 1
ATOM 3488 O O . GLU B 1 195 ? -10.562 15.844 -9.602 1 97.19 195 GLU B O 1
ATOM 3493 N N . ARG B 1 196 ? -9.133 14.195 -9 1 97.12 196 ARG B N 1
ATOM 3494 C CA . ARG B 1 196 ? -10.078 13.547 -8.094 1 97.12 196 ARG B CA 1
ATOM 3495 C C . ARG B 1 196 ? -9.375 13.062 -6.828 1 97.12 196 ARG B C 1
ATOM 3497 O O . ARG B 1 196 ? -8.273 12.508 -6.895 1 97.12 196 ARG B O 1
ATOM 3504 N N . VAL B 1 197 ? -9.992 13.336 -5.727 1 98.38 197 VAL B N 1
ATOM 3505 C CA . VAL B 1 197 ? -9.477 12.867 -4.445 1 98.38 197 VAL B CA 1
ATOM 3506 C C . VAL B 1 197 ? -10.523 12 -3.746 1 98.38 197 VAL B C 1
ATOM 3508 O O . VAL B 1 197 ? -11.719 12.32 -3.773 1 98.38 197 VAL B O 1
ATOM 3511 N N . TYR B 1 198 ? -10.07 10.867 -3.182 1 98.06 198 TYR B N 1
ATOM 3512 C CA . TYR B 1 198 ? -11.039 9.945 -2.611 1 98.06 198 TYR B CA 1
ATOM 3513 C C . TYR B 1 198 ? -10.602 9.469 -1.232 1 98.06 198 TYR B C 1
ATOM 3515 O O . TYR B 1 198 ? -9.445 9.656 -0.846 1 98.06 198 TYR B O 1
ATOM 3523 N N . GLN B 1 199 ? -11.555 8.945 -0.456 1 96.69 199 GLN B N 1
ATOM 3524 C CA . GLN B 1 199 ? -11.367 8.375 0.873 1 96.69 199 GLN B CA 1
ATOM 3525 C C . GLN B 1 199 ? -12.445 7.34 1.184 1 96.69 199 GLN B C 1
ATOM 3527 O O . GLN B 1 199 ? -13.5 7.328 0.552 1 96.69 199 GLN B O 1
ATOM 3532 N N . SER B 1 200 ? -12.086 6.418 2.092 1 96.5 200 SER B N 1
ATOM 3533 C CA . SER B 1 200 ? -13.047 5.43 2.562 1 96.5 200 SER B CA 1
ATOM 3534 C C . SER B 1 200 ? -13.219 5.5 4.078 1 96.5 200 SER B C 1
ATOM 3536 O O . SER B 1 200 ? -12.234 5.676 4.809 1 96.5 200 SER B O 1
ATOM 3538 N N . VAL B 1 201 ? -14.453 5.453 4.516 1 96.19 201 VAL B N 1
ATOM 3539 C CA . VAL B 1 201 ? -14.773 5.52 5.938 1 96.19 201 VAL B CA 1
ATOM 3540 C C . VAL B 1 201 ? -15.812 4.457 6.285 1 96.19 201 VAL B C 1
ATOM 3542 O O . VAL B 1 201 ? -16.703 4.172 5.488 1 96.19 201 VAL B O 1
ATOM 3545 N N . PRO B 1 202 ? -15.641 3.85 7.496 1 95.88 202 PRO B N 1
ATOM 3546 C CA . PRO B 1 202 ? -16.734 2.961 7.906 1 95.88 202 PRO B CA 1
ATOM 3547 C C . PRO B 1 202 ? -18.062 3.695 8.062 1 95.88 202 PRO B C 1
ATOM 3549 O O . PRO B 1 202 ? -18.094 4.844 8.516 1 95.88 202 PRO B O 1
ATOM 3552 N N . SER B 1 203 ? -19.156 3.012 7.695 1 96.5 203 SER B N 1
ATOM 3553 C CA . SER B 1 203 ? -20.469 3.615 7.762 1 96.5 203 SER B CA 1
ATOM 3554 C C . SER B 1 203 ? -20.812 4.043 9.188 1 96.5 203 SER B C 1
ATOM 3556 O O . SER B 1 203 ? -21.672 4.906 9.391 1 96.5 203 SER B O 1
ATOM 3558 N N . SER B 1 204 ? -20.141 3.494 10.164 1 94.12 204 SER B N 1
ATOM 3559 C CA . SER B 1 204 ? -20.375 3.818 11.57 1 94.12 204 SER B CA 1
ATOM 3560 C C . SER B 1 204 ? -19.75 5.156 11.945 1 94.12 204 SER B C 1
ATOM 3562 O O . SER B 1 204 ? -20.031 5.711 13.008 1 94.12 204 SER B O 1
ATOM 3564 N N . ASN B 1 205 ? -18.812 5.66 11.133 1 94.38 205 ASN B N 1
ATOM 3565 C CA . ASN B 1 205 ? -18.203 6.953 11.391 1 94.38 205 ASN B CA 1
ATOM 3566 C C . ASN B 1 205 ? -19.016 8.094 10.797 1 94.38 205 ASN B C 1
ATOM 3568 O O . ASN B 1 205 ? -18.562 8.773 9.867 1 94.38 205 ASN B O 1
ATOM 3572 N N . GLU B 1 206 ? -20.094 8.359 11.391 1 95.38 206 GLU B N 1
ATOM 3573 C CA . GLU B 1 206 ? -21.078 9.32 10.875 1 95.38 206 GLU B CA 1
ATOM 3574 C C . GLU B 1 206 ? -20.5 10.734 10.883 1 95.38 206 GLU B C 1
ATOM 3576 O O . GLU B 1 206 ? -20.797 11.531 9.992 1 95.38 206 GLU B O 1
ATOM 3581 N N . ASP B 1 207 ? -19.719 11.008 11.852 1 94.69 207 ASP B N 1
ATOM 3582 C CA . ASP B 1 207 ? -19.125 12.344 11.961 1 94.69 207 ASP B CA 1
ATOM 3583 C C . ASP B 1 207 ? -18.219 12.648 10.773 1 94.69 207 ASP B C 1
ATOM 3585 O O . ASP B 1 207 ? -18.281 13.734 10.203 1 94.69 207 ASP B O 1
ATOM 3589 N N . ALA B 1 208 ? -17.375 11.703 10.422 1 95.38 208 ALA B N 1
ATOM 3590 C CA . ALA B 1 208 ? -16.469 11.883 9.289 1 95.38 208 ALA B CA 1
ATOM 3591 C C . ALA B 1 208 ? -17.25 12.031 7.98 1 95.38 208 ALA B C 1
ATOM 3593 O O . ALA B 1 208 ? -16.938 12.891 7.152 1 95.38 208 ALA B O 1
ATOM 3594 N N . ILE B 1 209 ? -18.281 11.227 7.855 1 97.56 209 ILE B N 1
ATOM 3595 C CA . ILE B 1 209 ? -19.125 11.273 6.66 1 97.56 209 ILE B CA 1
ATOM 3596 C C . ILE B 1 209 ? -19.797 12.641 6.555 1 97.56 209 ILE B C 1
ATOM 3598 O O . ILE B 1 209 ? -19.75 13.289 5.508 1 97.56 209 ILE B O 1
ATOM 3602 N N . ALA B 1 210 ? -20.375 13.078 7.621 1 97.38 210 ALA B N 1
ATOM 3603 C CA . ALA B 1 210 ? -21.047 14.375 7.656 1 97.38 210 ALA B CA 1
ATOM 3604 C C . ALA B 1 210 ? -20.062 15.508 7.363 1 97.38 210 ALA B C 1
ATOM 3606 O O . ALA B 1 210 ? -20.391 16.453 6.641 1 97.38 210 ALA B O 1
ATOM 3607 N N . PHE B 1 211 ? -18.922 15.453 7.914 1 97.75 211 PHE B N 1
ATOM 3608 C CA . PHE B 1 211 ? -17.891 16.453 7.691 1 97.75 211 PHE B CA 1
ATOM 3609 C C . PHE B 1 211 ? -17.547 16.562 6.211 1 97.75 211 PHE B C 1
ATOM 3611 O O . PHE B 1 211 ? -17.516 17.656 5.645 1 97.75 211 PHE B O 1
ATOM 3618 N N . LEU B 1 212 ? -17.25 15.375 5.582 1 98.25 212 LEU B N 1
ATOM 3619 C CA . LEU B 1 212 ? -16.875 15.352 4.172 1 98.25 212 LEU B CA 1
ATOM 3620 C C . LEU B 1 212 ? -18.031 15.836 3.299 1 98.25 212 LEU B C 1
ATOM 3622 O O . LEU B 1 212 ? -17.812 16.578 2.342 1 98.25 212 LEU B O 1
ATOM 3626 N N . GLU B 1 213 ? -19.25 15.422 3.648 1 98.38 213 GLU B N 1
ATOM 3627 C CA . GLU B 1 213 ? -20.422 15.883 2.91 1 98.38 213 GLU B CA 1
ATOM 3628 C C . GLU B 1 213 ? -20.562 17.406 2.99 1 98.38 213 GLU B C 1
ATOM 3630 O O . GLU B 1 213 ? -20.859 18.062 1.99 1 98.38 213 GLU B O 1
ATOM 3635 N N . ALA B 1 214 ? -20.344 17.922 4.133 1 98.12 214 ALA B N 1
ATOM 3636 C CA . ALA B 1 214 ? -20.422 19.359 4.344 1 98.12 214 ALA B CA 1
ATOM 3637 C C . ALA B 1 214 ? -19.359 20.094 3.521 1 98.12 214 ALA B C 1
ATOM 3639 O O . ALA B 1 214 ? -19.453 21.312 3.332 1 98.12 214 ALA B O 1
ATOM 3640 N N . HIS B 1 215 ? -18.375 19.391 3.053 1 98.19 215 HIS B N 1
ATOM 3641 C CA . HIS B 1 215 ? -17.312 19.984 2.23 1 98.19 215 HIS B CA 1
ATOM 3642 C C . HIS B 1 215 ? -17.391 19.469 0.794 1 98.19 215 HIS B C 1
ATOM 3644 O O . HIS B 1 215 ? -16.375 19.328 0.127 1 98.19 215 HIS B O 1
ATOM 3650 N N . ASP B 1 216 ? -18.547 19.031 0.379 1 97.94 216 ASP B N 1
ATOM 3651 C CA . ASP B 1 216 ? -18.953 18.797 -1.005 1 97.94 216 ASP B CA 1
ATOM 3652 C C . ASP B 1 216 ? -18.438 17.453 -1.51 1 97.94 216 ASP B C 1
ATOM 3654 O O . ASP B 1 216 ? -18.359 17.234 -2.719 1 97.94 216 ASP B O 1
ATOM 3658 N N . TRP B 1 217 ? -18 16.562 -0.614 1 98.5 217 TRP B N 1
ATOM 3659 C CA . TRP B 1 217 ? -17.719 15.195 -1.01 1 98.5 217 TRP B CA 1
ATOM 3660 C C . TRP B 1 217 ? -19 14.406 -1.228 1 98.5 217 TRP B C 1
ATOM 3662 O O . TRP B 1 217 ? -20.031 14.711 -0.621 1 98.5 217 TRP B O 1
ATOM 3672 N N . GLU B 1 218 ? -18.938 13.461 -2.096 1 98.12 218 GLU B N 1
ATOM 3673 C CA . GLU B 1 218 ? -20.078 12.602 -2.375 1 98.12 218 GLU B CA 1
ATOM 3674 C C . GLU B 1 218 ? -19.719 11.125 -2.229 1 98.12 218 GLU B C 1
ATOM 3676 O O . GLU B 1 218 ? -18.562 10.742 -2.436 1 98.12 218 GLU B O 1
ATOM 3681 N N . THR B 1 219 ? -20.719 10.312 -1.866 1 97.94 219 THR B N 1
ATOM 3682 C CA . THR B 1 219 ? -20.516 8.867 -1.858 1 97.94 219 THR B CA 1
ATOM 3683 C C . THR B 1 219 ? -20.469 8.32 -3.283 1 97.94 219 THR B C 1
ATOM 3685 O O . THR B 1 219 ? -21.406 8.516 -4.059 1 97.94 219 THR B O 1
ATOM 3688 N N . GLU B 1 220 ? -19.375 7.691 -3.58 1 97.19 220 GLU B N 1
ATOM 3689 C CA . GLU B 1 220 ? -19.281 7.164 -4.938 1 97.19 220 GLU B CA 1
ATOM 3690 C C . GLU B 1 220 ? -19.547 5.664 -4.973 1 97.19 220 GLU B C 1
ATOM 3692 O O . GLU B 1 220 ? -19.938 5.121 -6.008 1 97.19 220 GLU B O 1
ATOM 3697 N N . ALA B 1 221 ? -19.328 5.004 -3.92 1 97.06 221 ALA B N 1
ATOM 3698 C CA . ALA B 1 221 ? -19.578 3.568 -3.842 1 97.06 221 ALA B CA 1
ATOM 3699 C C . ALA B 1 221 ? -19.656 3.104 -2.391 1 97.06 221 ALA B C 1
ATOM 3701 O O . ALA B 1 221 ? -19.172 3.795 -1.485 1 97.06 221 ALA B O 1
ATOM 3702 N N . VAL B 1 222 ? -20.312 1.999 -2.188 1 97.19 222 VAL B N 1
ATOM 3703 C CA . VAL B 1 222 ? -20.406 1.378 -0.87 1 97.19 222 VAL B CA 1
ATOM 3704 C C . VAL B 1 222 ? -20.078 -0.107 -0.974 1 97.19 222 VAL B C 1
ATOM 3706 O O . VAL B 1 222 ? -20.562 -0.804 -1.86 1 97.19 222 VAL B O 1
ATOM 3709 N N . ARG B 1 223 ? -19.141 -0.569 -0.198 1 96.5 223 ARG B N 1
ATOM 3710 C CA . ARG B 1 223 ? -18.875 -1.996 -0.064 1 96.5 223 ARG B CA 1
ATOM 3711 C C . ARG B 1 223 ? -19.516 -2.564 1.194 1 96.5 223 ARG B C 1
ATOM 3713 O O . ARG B 1 223 ? -19.141 -2.193 2.311 1 96.5 223 ARG B O 1
ATOM 3720 N N . GLU B 1 224 ? -20.359 -3.479 1.02 1 95.94 224 GLU B N 1
ATOM 3721 C CA . GLU B 1 224 ? -21.094 -4.062 2.143 1 95.94 224 GLU B CA 1
ATOM 3722 C C . GLU B 1 224 ? -20.188 -4.957 2.982 1 95.94 224 GLU B C 1
ATOM 3724 O O . GLU B 1 224 ? -19.391 -5.723 2.441 1 95.94 224 GLU B O 1
ATOM 3729 N N . ASP B 1 225 ? -20.281 -4.84 4.332 1 95.75 225 ASP B N 1
ATOM 3730 C CA . ASP B 1 225 ? -19.641 -5.723 5.305 1 95.75 225 ASP B CA 1
ATOM 3731 C C . ASP B 1 225 ? -18.141 -5.781 5.09 1 95.75 225 ASP B C 1
ATOM 3733 O O . ASP B 1 225 ? -17.516 -6.836 5.258 1 95.75 225 ASP B O 1
ATOM 3737 N N . HIS B 1 226 ? -17.562 -4.676 4.727 1 96.19 226 HIS B N 1
ATOM 3738 C CA . HIS B 1 226 ? -16.141 -4.672 4.395 1 96.19 226 HIS B CA 1
ATOM 3739 C C . HIS B 1 226 ? -15.289 -4.648 5.656 1 96.19 226 HIS B C 1
ATOM 3741 O O . HIS B 1 226 ? -14.156 -5.133 5.648 1 96.19 226 HIS B O 1
ATOM 3747 N N . TYR B 1 227 ? -15.734 -4.059 6.695 1 95.94 227 TYR B N 1
ATOM 3748 C CA . TYR B 1 227 ? -15.016 -4.008 7.961 1 95.94 227 TYR B CA 1
ATOM 3749 C C . TYR B 1 227 ? -15.672 -4.906 9 1 95.94 227 TYR B C 1
ATOM 3751 O O . TYR B 1 227 ? -16.875 -5.188 8.922 1 95.94 227 TYR B O 1
ATOM 3759 N N . LYS B 1 228 ? -14.867 -5.336 9.953 1 93.81 228 LYS B N 1
ATOM 3760 C CA . LYS B 1 228 ? -15.359 -6.039 11.141 1 93.81 228 LYS B CA 1
ATOM 3761 C C . LYS B 1 228 ? -14.938 -5.316 12.414 1 93.81 228 LYS B C 1
ATOM 3763 O O . LYS B 1 228 ? -13.758 -5.301 12.766 1 93.81 228 LYS B O 1
ATOM 3768 N N . LEU B 1 229 ? -15.883 -4.711 13.055 1 91.31 229 LEU B N 1
ATOM 3769 C CA . LEU B 1 229 ? -15.656 -3.951 14.281 1 91.31 229 LEU B CA 1
ATOM 3770 C C . LEU B 1 229 ? -16.266 -4.656 15.484 1 91.31 229 LEU B C 1
ATOM 3772 O O . LEU B 1 229 ? -17.5 -4.727 15.609 1 91.31 229 LEU B O 1
ATOM 3776 N N . ASN B 1 230 ? -15.398 -5.16 16.406 1 87.31 230 ASN B N 1
ATOM 3777 C CA . ASN B 1 230 ? -15.867 -5.883 17.578 1 87.31 230 ASN B CA 1
ATOM 3778 C C . ASN B 1 230 ? -16.859 -6.98 17.203 1 87.31 230 ASN B C 1
ATOM 3780 O O . ASN B 1 230 ? -17.938 -7.066 17.781 1 87.31 230 ASN B O 1
ATOM 3784 N N . GLY B 1 231 ? -16.562 -7.629 16.141 1 88.25 231 GLY B N 1
ATOM 3785 C CA . GLY B 1 231 ? -17.344 -8.781 15.727 1 88.25 231 GLY B CA 1
ATOM 3786 C C . GLY B 1 231 ? -18.531 -8.422 14.844 1 88.25 231 GLY B C 1
ATOM 3787 O O . GLY B 1 231 ? -19.25 -9.305 14.383 1 88.25 231 GLY B O 1
ATOM 3788 N N . HIS B 1 232 ? -18.781 -7.164 14.641 1 93.5 232 HIS B N 1
ATOM 3789 C CA . HIS B 1 232 ? -19.891 -6.723 13.805 1 93.5 232 HIS B CA 1
ATOM 3790 C C . HIS B 1 232 ? -19.391 -6.199 12.461 1 93.5 232 HIS B C 1
ATOM 3792 O O . HIS B 1 232 ? -18.391 -5.473 12.398 1 93.5 232 HIS B O 1
ATOM 3798 N N . TYR B 1 233 ? -20.141 -6.633 11.453 1 96.12 233 TYR B N 1
ATOM 3799 C CA . TYR B 1 233 ? -19.812 -6.184 10.109 1 96.12 233 TYR B CA 1
ATOM 3800 C C . TYR B 1 233 ? -20.328 -4.773 9.859 1 96.12 233 TYR B C 1
ATOM 3802 O O . TYR B 1 233 ? -21.438 -4.434 10.273 1 96.12 233 TYR B O 1
ATOM 3810 N N . VAL B 1 234 ? -19.469 -3.951 9.219 1 96.44 234 VAL B N 1
ATOM 3811 C CA . VAL B 1 234 ? -19.781 -2.564 8.898 1 96.44 234 VAL B CA 1
ATOM 3812 C C . VAL B 1 234 ? -19.406 -2.266 7.449 1 96.44 234 VAL B C 1
ATOM 3814 O O . VAL B 1 234 ? -18.359 -2.717 6.965 1 96.44 234 VAL B O 1
ATOM 3817 N N . ASP B 1 235 ? -20.266 -1.486 6.785 1 97.44 235 ASP B N 1
ATOM 3818 C CA . ASP B 1 235 ? -20.016 -1.129 5.395 1 97.44 235 ASP B CA 1
ATOM 3819 C C . ASP B 1 235 ? -18.859 -0.128 5.281 1 97.44 235 ASP B C 1
ATOM 3821 O O . ASP B 1 235 ? -18.594 0.629 6.219 1 97.44 235 ASP B O 1
ATOM 3825 N N . GLU B 1 236 ? -18.141 -0.215 4.164 1 97.5 236 GLU B N 1
ATOM 3826 C CA . GLU B 1 236 ? -17.219 0.842 3.771 1 97.5 236 GLU B CA 1
ATOM 3827 C C . GLU B 1 236 ? -17.891 1.854 2.852 1 97.5 236 GLU B C 1
ATOM 3829 O O . GLU B 1 236 ? -18.391 1.496 1.777 1 97.5 236 GLU B O 1
ATOM 3834 N N . VAL B 1 237 ? -17.984 3.084 3.264 1 98.12 237 VAL B N 1
ATOM 3835 C CA . VAL B 1 237 ? -18.5 4.188 2.453 1 98.12 237 VAL B CA 1
ATOM 3836 C C . VAL B 1 237 ? -17.344 4.879 1.734 1 98.12 237 VAL B C 1
ATOM 3838 O O . VAL B 1 237 ? -16.469 5.48 2.373 1 98.12 237 VAL B O 1
ATOM 3841 N N . MET B 1 238 ? -17.359 4.723 0.412 1 98.12 238 MET B N 1
ATOM 3842 C CA . MET B 1 238 ? -16.328 5.336 -0.407 1 98.12 238 MET B CA 1
ATOM 3843 C C . MET B 1 238 ? -16.781 6.695 -0.933 1 98.12 238 MET B C 1
ATOM 3845 O O . MET B 1 238 ? -17.797 6.793 -1.61 1 98.12 238 MET B O 1
ATOM 3849 N N . MET B 1 239 ? -15.992 7.73 -0.54 1 98.5 239 MET B N 1
ATOM 3850 C CA . MET B 1 239 ? -16.359 9.102 -0.886 1 98.5 239 MET B CA 1
ATOM 3851 C C . MET B 1 239 ? -15.281 9.742 -1.762 1 98.5 239 MET B C 1
ATOM 3853 O O . MET B 1 239 ? -14.117 9.336 -1.728 1 98.5 239 MET B O 1
ATOM 3857 N N . ALA B 1 240 ? -15.719 10.695 -2.586 1 98.5 240 ALA B N 1
ATOM 3858 C CA . ALA B 1 240 ? -14.773 11.383 -3.467 1 98.5 240 ALA B CA 1
ATOM 3859 C C . ALA B 1 240 ? -15.211 12.82 -3.729 1 98.5 240 ALA B C 1
ATOM 3861 O O . ALA B 1 240 ? -16.359 13.18 -3.482 1 98.5 240 ALA B O 1
ATOM 3862 N N . ILE B 1 241 ? -14.273 13.633 -4.145 1 98.31 241 ILE B N 1
ATOM 3863 C CA . ILE B 1 241 ? -14.508 15.008 -4.582 1 98.31 241 ILE B CA 1
ATOM 3864 C C . ILE B 1 241 ? -13.727 15.281 -5.863 1 98.31 241 ILE B C 1
ATOM 3866 O O . ILE B 1 241 ? -12.594 14.812 -6.016 1 98.31 241 ILE B O 1
ATOM 3870 N N . GLU B 1 242 ? -14.367 15.953 -6.801 1 97.44 242 GLU B N 1
ATOM 3871 C CA . GLU B 1 242 ? -13.688 16.422 -8.008 1 97.44 242 GLU B CA 1
ATOM 3872 C C . GLU B 1 242 ? -13.047 17.781 -7.785 1 97.44 242 GLU B C 1
ATOM 3874 O O . GLU B 1 242 ? -13.641 18.656 -7.164 1 97.44 242 GLU B O 1
ATOM 3879 N N . LEU B 1 243 ? -11.852 17.844 -8.227 1 96.56 243 LEU B N 1
ATOM 3880 C CA . LEU B 1 243 ? -11.133 19.094 -8.016 1 96.56 243 LEU B CA 1
ATOM 3881 C C . LEU B 1 243 ? -11.289 20.031 -9.219 1 96.56 243 LEU B C 1
ATOM 3883 O O . LEU B 1 243 ? -11.492 19.562 -10.344 1 96.56 243 LEU B O 1
#

Solvent-accessible surface area (backbone atoms only — not comparable to full-atom values): 25661 Å² total; per-residue (Å²): 105,83,69,82,66,73,93,75,57,95,41,70,66,41,44,51,51,48,52,51,26,38,52,44,27,59,31,47,60,68,56,51,30,65,76,67,70,46,55,71,70,55,47,55,53,41,49,51,50,34,37,73,69,53,48,32,42,74,58,96,75,22,34,25,62,50,70,96,67,74,71,72,42,80,46,77,36,101,89,41,59,36,33,42,28,63,57,51,61,89,42,44,67,42,51,37,50,41,34,46,53,42,18,68,74,49,60,34,59,58,46,37,52,50,30,53,48,34,64,71,55,52,27,68,48,41,80,57,82,63,32,37,28,46,45,34,29,31,27,45,95,86,38,54,44,29,39,22,37,41,37,27,56,52,44,75,44,36,50,42,40,33,39,46,49,72,49,50,37,77,92,58,57,93,55,53,56,57,60,54,36,49,49,52,49,50,51,51,39,43,59,69,55,27,42,34,41,32,40,64,42,40,62,84,30,52,67,60,52,52,52,42,43,75,68,67,34,40,80,56,34,50,37,76,58,57,32,38,57,94,86,38,69,33,33,33,38,27,33,34,37,78,100,94,81,71,81,64,74,92,76,58,95,40,70,67,40,42,51,51,50,52,52,26,39,52,45,27,59,32,47,61,68,57,52,29,64,74,67,70,47,53,71,69,55,47,55,52,40,50,50,49,34,37,73,69,53,48,31,42,74,57,96,75,21,34,24,62,50,71,95,66,73,71,73,42,80,46,77,37,99,88,41,61,38,33,42,28,62,57,52,61,89,41,45,67,40,50,37,51,41,34,46,53,42,18,68,74,49,60,35,58,60,46,37,53,51,29,54,50,34,64,70,54,54,26,68,49,41,79,58,82,63,32,37,28,46,46,34,30,31,26,46,94,84,37,54,44,29,40,20,37,40,37,28,57,53,42,77,45,36,50,43,41,31,39,47,48,72,49,51,38,76,93,58,57,94,55,53,55,57,60,52,35,50,50,52,48,51,51,51,40,43,52,66,54,27,42,33,40,32,38,63,42,41,61,83,31,52,66,61,51,51,53,41,42,76,69,67,33,41,78,55,34,50,37,76,58,56,31,38,58,95,87,38,70,33,33,32,39,29,31,34,38,78,100

Organism: NCBI:txid2816475

Foldseek 3Di:
DPQPPAPDLVDPVLVQLLVVQQLQQKAQLVVSCVVSVHDPVVSVVSVVVCVVVQQWDDDPRIIGGGDDQDAKDWDAFPNFIKIKGWDGLVCLVLQLVQLVQFCVVQVFPVSPVVSVVCVVSSHQFHDHQFKGKTKMFMDGVNGGFKIKMWIFTNDPVGQQEIEMDIDGHPVPPPRCRRVVRVVSVVVRSVVNRHFKYKYKGWPSRVVVVVVVVVVVKDFDDKAWQPDADPNDGTIITMIMDTD/DPQPPAPDLVDPVLVQLLVVQQLQQKAQLVVSCVVSVHDPVVSVVSVVVCVVVQQWDDDPRIIHGGDPQDAKDWDAFPNFIKIKGWDGLVCLVLQLVQLVQFCVVQVFPVSPVLSVVCVVSSHQFHDHQFKGKTKMFMDGVNGGFKIKMWIFTNDPVGQQEIEMDIDGHPVPPPRCRRVVRVVSVVVRSVVNRHFKYKYKGWPSRVVVVVVVVVVVKDFDDKAWQPDADPNDGTIITMIMDTD

pLDDT: mean 92.43, std 9.54, range [22.78, 98.69]

InterPro domains:
  IPR000182 GNAT domain [PF00583] (119-214)
  IPR000182 GNAT domain [PS51186] (82-243)
  IPR016181 Acyl-CoA N-acyltransferase [SSF55729] (82-242)
  IPR036388 Winged helix-like DNA-binding domain superfamily [G3DSA:1.10.10.10] (9-69)

Nearest PDB structures (foldseek):
  2ge3-assembly1_B  TM=8.131E-01  e=1.363E-14  Agrobacterium tumefaciens
  1yr0-assembly2_D  TM=8.076E-01  e=7.703E-12  Agrobacterium fabrum str. C58
  4j3g-assembly2_C  TM=7.716E-01  e=7.703E-12  Brucella abortus 2308
  4mbu-assembly1_A  TM=7.613E-01  e=4.330E-12  Staphylococcus aureus subsp. aureus Mu50
  1vhs-assembly1_A  TM=7.948E-01  e=1.131E-11  Bacillus subtilis